Protein 6KPB (pdb70)

Secondary structure (DSSP, 8-state):
--HHHHHHHHHHH-/--HHHHHHHHHHHHHHHHHHHHHT-HHHHHHHHHHHHHH--TTS-HHHHHHHHHHHHHHHHHHTTSHHHHHHTTSS------HHHHHHHHHHHHHH-SHHHHHHHHHHHHHHHHTTT-SEEEEEESS---THHHHHHHHHHHHSTT---EEEEEEEES-HHHHHHHHHHHHHHHHHHT--EEEEEEE--TTT--HHHH-PPTTSEEEEEEES-GGGGG----SHHHHHHHHHHHT--SEEEEEEE-S----SSHHHHHHHHHHHHHHHHHHHHHHS-TT-HHHHHIIIIIIIHHHHHHHH--GGG-------HHHHHHHHHHTTEEEEPPPHHHHHHHHHHHTSTT-TTEEEEEETTEEEEEETTEEEEEEEEEEE--

Solvent-accessible surface area: 17904 Å² total; per-residue (Å²): 154,152,89,54,47,51,0,44,87,0,11,116,8,0,55,41,0,1,83,49,22,83,95,58,29,86,143,59,1,80,56,9,23,108,88,0,76,157,36,12,31,61,91,13,29,10,0,23,0,0,0,18,20,0,15,93,0,0,36,32,52,27,42,68,73,131,78,54,91,68,142,67,106,89,82,122,116,116,202,112,88,70,22,88,51,61,44,55,5,63,107,3,18,25,88,38,1,0,0,18,64,0,0,18,38,1,0,12,91,11,0,26,83,21,0,123,52,47,70,85,2,0,0,0,1,6,40,0,26,29,12,26,3,0,34,60,1,0,86,25,0,40,78,31,145,130,22,47,6,61,0,8,0,0,0,1,6,103,28,104,80,3,2,92,98,1,18,124,109,0,94,76,56,4,78,148,29,125,12,71,35,83,20,31,62,11,78,18,49,19,64,85,19,96,62,82,61,0,163,48,124,143,73,21,12,4,0,0,0,1,14,35,33,1,4,19,9,7,3,103,94,26,52,88,0,70,72,19,0,89,35,4,88,55,31,80,5,87,3,2,2,3,1,1,12,5,3,71,2,18,14,96,72,18,48,82,0,0,73,68,0,3,48,7,3,0,0,6,0,14,2,2,49,86,65,30,89,104,121,24,119,54,1,35,42,0,0,104,65,38,3,6,83,31,0,67,26,0,0,3,15,82,27,48,56,7,80,31,25,0,5,84,18,127,108,4,31,110,30,0,56,154,23,18,0,6,52,37,85,20,42,164,149,2,10,56,72,0,106,158,59,13,91,34,135,35,22,105,27,15,133,8,39,106,37,101,12,3,0,13,0,9,13,103,124,52,40,3,7,4,0,4,0,6,116,31,81,248,127,45,2,26,46,22,5,101,44,22,64,161,152,100

Structure (mmCIF, N/CA/C/O backbone):
data_6KPB
#
_entry.id   6KPB
#
_cell.length_a   112.037
_cell.length_b   112.037
_cell.length_c   70.979
_cell.angle_alpha   90.000
_cell.angle_beta   90.000
_cell.angle_gamma   120.000
#
_symmetry.space_group_name_H-M   'P 32 2 1'
#
loop_
_entity.id
_entity.type
_entity.pdbx_description
1 polymer 'Scarecrow-like protein 3'
2 polymer 'Peptide from Zinc finger protein JACKDAW'
3 non-polymer DI(HYDROXYETHYL)ETHER
4 water water
#
loop_
_atom_site.group_PDB
_atom_site.id
_atom_site.type_symbol
_atom_site.label_atom_id
_atom_site.label_alt_id
_atom_site.label_comp_id
_atom_site.label_asym_id
_atom_site.label_entity_id
_atom_site.label_seq_id
_atom_site.pdbx_PDB_ins_code
_atom_site.Cartn_x
_atom_site.Cartn_y
_atom_site.Cartn_z
_atom_site.occupancy
_atom_site.B_iso_or_equiv
_atom_site.auth_seq_id
_atom_site.auth_comp_id
_atom_site.auth_asym_id
_atom_site.auth_atom_id
_atom_site.pdbx_PDB_model_num
ATOM 1 N N . LEU A 1 47 ? 24.20100 -24.26300 29.26100 1.000 128.97073 45 LEU C N 1
ATOM 2 C CA . LEU A 1 47 ? 23.93000 -24.57000 27.86200 1.000 134.37664 45 LEU C CA 1
ATOM 3 C C . LEU A 1 47 ? 25.02000 -25.46900 27.28500 1.000 140.44579 45 LEU C C 1
ATOM 4 O O . LEU A 1 47 ? 26.19500 -25.09700 27.26000 1.000 141.38011 45 LEU C O 1
ATOM 9 N N . LYS A 1 48 ? 24.62000 -26.65300 26.82600 1.000 142.98293 46 LYS C N 1
ATOM 10 C CA . LYS A 1 48 ? 25.57100 -27.61900 26.29900 1.000 141.51170 46 LYS C CA 1
ATOM 11 C C . LYS A 1 48 ? 26.26300 -27.06000 25.05700 1.000 146.81497 46 LYS C C 1
ATOM 12 O O . LYS A 1 48 ? 25.65800 -26.31100 24.28400 1.000 149.72058 46 LYS C O 1
ATOM 18 N N . PRO A 1 49 ? 27.53700 -27.40400 24.84300 1.000 147.87036 47 PRO C N 1
ATOM 19 C CA . PRO A 1 49 ? 28.23200 -26.89800 23.64600 1.000 147.47821 47 PRO C CA 1
ATOM 20 C C . PRO A 1 49 ? 27.63500 -27.40200 22.34400 1.000 149.69163 47 PRO C C 1
ATOM 21 O O . PRO A 1 49 ? 27.57900 -26.65200 21.36100 1.000 148.82837 47 PRO C O 1
ATOM 25 N N . GLU A 1 50 ? 27.18600 -28.65900 22.30600 1.000 148.97049 48 GLU C N 1
ATOM 26 C CA . GLU A 1 50 ? 26.56200 -29.18100 21.09500 1.000 141.70910 48 GLU C CA 1
ATOM 27 C C . GLU A 1 50 ? 25.17300 -28.58800 20.89900 1.000 146.99131 48 GLU C C 1
ATOM 28 O O . GLU A 1 50 ? 24.76000 -28.31600 19.76500 1.000 142.44339 48 GLU C O 1
ATOM 30 N N . GLU A 1 51 ? 24.43600 -28.38700 21.99600 1.000 154.55800 49 GLU C N 1
ATOM 31 C CA . GLU A 1 51 ? 23.17500 -27.65800 21.91900 1.000 153.80528 49 GLU C CA 1
ATOM 32 C C . GLU A 1 51 ? 23.40200 -26.20800 21.51700 1.000 149.56004 49 GLU C C 1
ATOM 33 O O . GLU A 1 51 ? 22.55400 -25.60800 20.84600 1.000 151.52080 49 GLU C O 1
ATOM 35 N N . ARG A 1 52 ? 24.53800 -25.63100 21.91500 1.000 136.60059 50 ARG C N 1
ATOM 36 C CA . ARG A 1 52 ? 24.86500 -24.27000 21.50700 1.000 126.87047 50 ARG C CA 1
ATOM 37 C C . ARG A 1 52 ? 25.12300 -24.19000 20.00800 1.000 127.42580 50 ARG C C 1
ATOM 38 O O . ARG A 1 52 ? 24.68100 -23.24300 19.34600 1.000 129.43920 50 ARG C O 1
ATOM 46 N N . GLY A 1 53 ? 25.82500 -25.18000 19.45300 1.000 127.95745 51 GLY C N 1
ATOM 47 C CA . GLY A 1 53 ? 26.16900 -25.12800 18.04000 1.000 124.04908 51 GLY C CA 1
ATOM 48 C C . GLY A 1 53 ? 24.95600 -25.23300 17.13500 1.000 122.68839 51 GLY C C 1
ATOM 49 O O . GLY A 1 53 ? 24.78400 -24.43200 16.21300 1.000 123.07265 51 GLY C O 1
ATOM 50 N N . LEU A 1 54 ? 24.09600 -26.22300 17.38800 1.000 127.13630 52 LEU C N 1
ATOM 51 C CA . LEU A 1 54 ? 22.92600 -26.42000 16.53800 1.000 130.77621 52 LEU C CA 1
ATOM 52 C C . LEU A 1 54 ? 21.94500 -25.26200 16.66500 1.000 125.43083 52 LEU C C 1
ATOM 53 O O . LEU A 1 54 ? 21.30700 -24.87000 15.68000 1.000 117.78254 52 LEU C O 1
ATOM 58 N N . TYR A 1 55 ? 21.80800 -24.70500 17.87000 1.000 124.82812 53 TYR C N 1
ATOM 59 C CA . TYR A 1 55 ? 20.95600 -23.53500 18.05200 1.000 119.03796 53 TYR C CA 1
ATOM 60 C C . TYR A 1 55 ? 21.48400 -22.33800 17.27300 1.000 128.66279 53 TYR C C 1
ATOM 61 O O . TYR A 1 55 ? 20.69800 -21.52100 16.78000 1.000 131.62631 53 TYR C O 1
ATOM 70 N N . LEU A 1 56 ? 22.80900 -22.22300 17.14400 1.000 128.34960 54 LEU C N 1
ATOM 71 C CA . LEU A 1 56 ? 23.38800 -21.15000 16.34200 1.000 118.90636 54 LEU C CA 1
ATOM 72 C C . LEU A 1 56 ? 22.98400 -21.27500 14.87900 1.000 116.25341 54 LEU C C 1
ATOM 73 O O . LEU A 1 56 ? 22.73300 -20.26700 14.20900 1.000 121.43035 54 LEU C O 1
ATOM 78 N N . ILE A 1 57 ? 22.92300 -22.50700 14.36500 1.000 113.04250 55 ILE C N 1
ATOM 79 C CA . ILE A 1 57 ? 22.52600 -22.72200 12.97500 1.000 112.77405 55 ILE C CA 1
ATOM 80 C C . ILE A 1 57 ? 21.08700 -22.27500 12.76200 1.000 114.32423 55 ILE C C 1
ATOM 81 O O . ILE A 1 57 ? 20.77600 -21.54500 11.81300 1.000 115.41647 55 ILE C O 1
ATOM 86 N N . HIS A 1 58 ? 20.18700 -22.71700 13.64400 1.000 113.39517 56 HIS C N 1
ATOM 87 C CA . HIS A 1 58 ? 18.78900 -22.30600 13.56500 1.000 119.00111 56 HIS C CA 1
ATOM 88 C C . HIS A 1 58 ? 18.65800 -20.78600 13.57700 1.000 112.91880 56 HIS C C 1
ATOM 89 O O . HIS A 1 58 ? 17.91500 -20.21500 12.77100 1.000 106.67858 56 HIS C O 1
ATOM 96 N N . LEU A 1 59 ? 19.38600 -20.11200 14.47100 1.000 111.59759 57 LEU C N 1
ATOM 97 C CA . LEU A 1 59 ? 19.34700 -18.65200 14.51000 1.000 111.92658 57 LEU C CA 1
ATOM 98 C C . LEU A 1 59 ? 19.76900 -18.04700 13.17700 1.000 109.76053 57 LEU C C 1
ATOM 99 O O . LEU A 1 59 ? 19.15600 -17.08400 12.70200 1.000 104.32303 57 LEU C O 1
ATOM 104 N N . LEU A 1 60 ? 20.81200 -18.60200 12.55300 1.000 102.73863 58 LEU C N 1
ATOM 105 C CA . LEU A 1 60 ? 21.29500 -18.04600 11.29300 1.000 90.25293 58 LEU C CA 1
ATOM 106 C C . LEU A 1 60 ? 20.23200 -18.14800 10.20700 1.000 97.64592 58 LEU C C 1
ATOM 107 O O . LEU A 1 60 ? 19.93400 -17.16400 9.52000 1.000 93.20854 58 LEU C O 1
ATOM 112 N N . LEU A 1 61 ? 19.64300 -19.33400 10.04000 1.000 104.60202 59 LEU C N 1
ATOM 113 C CA . LEU A 1 61 ? 18.58900 -19.49800 9.04500 1.000 109.35522 59 LEU C CA 1
ATOM 114 C C . LEU A 1 61 ? 17.35600 -18.68000 9.40800 1.000 112.52665 59 LEU C C 1
ATOM 115 O O . LEU A 1 61 ? 16.73700 -18.05800 8.53600 1.000 116.30605 59 LEU C O 1
ATOM 120 N N . THR A 1 62 ? 16.98900 -18.66300 10.69200 1.000 115.36120 60 THR C N 1
ATOM 121 C CA . THR A 1 62 ? 15.82400 -17.89600 11.12500 1.000 119.02480 60 THR C CA 1
ATOM 122 C C . THR A 1 62 ? 16.02200 -16.41000 10.86400 1.000 116.11655 60 THR C C 1
ATOM 123 O O . THR A 1 62 ? 15.17700 -15.75800 10.24000 1.000 120.36970 60 THR C O 1
ATOM 127 N N . CYS A 1 63 ? 17.14300 -15.85700 11.33700 1.000 115.55859 61 CYS C N 1
ATOM 128 C CA . CYS A 1 63 ? 17.43600 -14.44600 11.10900 1.000 108.75251 61 CYS C CA 1
ATOM 129 C C . CYS A 1 63 ? 17.41300 -14.10900 9.62600 1.000 106.02587 61 CYS C C 1
ATOM 130 O O . CYS A 1 63 ? 16.83400 -13.09500 9.22200 1.000 107.37603 61 CYS C O 1
ATOM 133 N N . ALA A 1 64 ? 18.01800 -14.96400 8.79600 1.000 105.00206 62 ALA C N 1
ATOM 134 C CA . ALA A 1 64 ? 18.04600 -14.71000 7.35800 1.000 102.05961 62 ALA C CA 1
ATOM 135 C C . ALA A 1 64 ? 16.64000 -14.62800 6.78000 1.000 104.22829 62 ALA C C 1
ATOM 136 O O . ALA A 1 64 ? 16.37700 -13.82000 5.88200 1.000 98.23020 62 ALA C O 1
ATOM 138 N N . ASN A 1 65 ? 15.72200 -15.46100 7.27700 1.000 112.43717 63 ASN C N 1
ATOM 139 C CA . ASN A 1 65 ? 14.33200 -15.36000 6.84600 1.000 124.88866 63 ASN C CA 1
ATOM 140 C C . ASN A 1 65 ? 13.72900 -14.02300 7.25600 1.000 124.15173 63 ASN C C 1
ATOM 141 O O . ASN A 1 65 ? 13.03900 -13.37300 6.46000 1.000 127.94166 63 ASN C O 1
ATOM 146 N N . HIS A 1 66 ? 13.98500 -13.59000 8.49300 1.000 118.48263 64 HIS C N 1
ATOM 147 C CA . HIS A 1 66 ? 13.52600 -12.27400 8.92500 1.000 115.36646 64 HIS C CA 1
ATOM 148 C C . HIS A 1 66 ? 14.17100 -11.16400 8.10600 1.000 116.74294 64 HIS C C 1
ATOM 149 O O . HIS A 1 66 ? 13.54200 -10.13000 7.85700 1.000 119.60381 64 HIS C O 1
ATOM 156 N N . VAL A 1 67 ? 15.42400 -11.35700 7.68500 1.000 115.61913 65 VAL C N 1
ATOM 157 C CA . VAL A 1 67 ? 16.06200 -10.40100 6.78400 1.000 113.74522 65 VAL C CA 1
ATOM 158 C C . VAL A 1 67 ? 15.29000 -10.31900 5.47400 1.000 122.10675 65 VAL C C 1
ATOM 159 O O . VAL A 1 67 ? 14.96100 -9.22800 4.99200 1.000 129.36551 65 VAL C O 1
ATOM 163 N N . ALA A 1 68 ? 14.99100 -11.47700 4.87900 1.000 124.63073 66 ALA C N 1
ATOM 164 C CA . ALA A 1 68 ? 14.24700 -11.50000 3.62400 1.000 127.28368 66 ALA C CA 1
ATOM 165 C C . ALA A 1 68 ? 12.85000 -10.92000 3.80100 1.000 126.91522 66 ALA C C 1
ATOM 166 O O . ALA A 1 68 ? 12.37900 -10.14500 2.96000 1.000 127.85744 66 ALA C O 1
ATOM 168 N N . SER A 1 69 ? 12.17400 -11.28000 4.89600 1.000 130.11297 67 SER C N 1
ATOM 169 C CA . SER A 1 69 ? 10.87300 -10.68900 5.19100 1.000 132.82908 67 SER C CA 1
ATOM 170 C C . SER A 1 69 ? 10.98000 -9.19000 5.43600 1.000 138.00865 67 SER C C 1
ATOM 171 O O . SER A 1 69 ? 10.00300 -8.45900 5.23300 1.000 142.06703 67 SER C O 1
ATOM 174 N N . GLY A 1 70 ? 12.14900 -8.71400 5.86300 1.000 138.61399 68 GLY C N 1
ATOM 175 C CA . GLY A 1 70 ? 12.34200 -7.30500 6.12900 1.000 136.40583 68 GLY C CA 1
ATOM 176 C C . GLY A 1 70 ? 11.91200 -6.84400 7.50100 1.000 134.65562 68 GLY C C 1
ATOM 177 O O . GLY A 1 70 ? 11.89100 -5.63300 7.75100 1.000 135.54520 68 GLY C O 1
ATOM 178 N N . SER A 1 71 ? 11.56000 -7.76300 8.39700 1.000 121.98831 69 SER C N 1
ATOM 179 C CA . SER A 1 71 ? 11.17700 -7.40100 9.75700 1.000 122.50153 69 SER C CA 1
ATOM 180 C C . SER A 1 71 ? 12.43600 -7.08200 10.55200 1.000 123.63851 69 SER C C 1
ATOM 181 O O . SER A 1 71 ? 13.18100 -7.98900 10.93800 1.000 123.82800 69 SER C O 1
ATOM 184 N N . LEU A 1 72 ? 12.67700 -5.79300 10.79800 1.000 118.75108 70 LEU C N 1
ATOM 185 C CA . LEU A 1 72 ? 13.85200 -5.40500 11.57100 1.000 120.78027 70 LEU C CA 1
ATOM 186 C C . LEU A 1 72 ? 13.70700 -5.81800 13.02900 1.000 126.16776 70 LEU C C 1
ATOM 187 O O . LEU A 1 72 ? 14.68300 -6.23700 13.66100 1.000 129.55764 70 LEU C O 1
ATOM 192 N N . GLN A 1 73 ? 12.49600 -5.70600 13.57900 1.000 123.75431 71 GLN C N 1
ATOM 193 C CA . GLN A 1 73 ? 12.26300 -6.11400 14.96000 1.000 123.39637 71 GLN C CA 1
ATOM 194 C C . GLN A 1 73 ? 12.56900 -7.59500 15.15400 1.000 123.42796 71 GLN C C 1
ATOM 195 O O . GLN A 1 73 ? 13.26600 -7.98000 16.10000 1.000 119.96702 71 GLN C O 1
ATOM 201 N N . ASN A 1 74 ? 12.06200 -8.44100 14.25500 1.000 119.10639 72 ASN C N 1
ATOM 202 C CA . ASN A 1 74 ? 12.29600 -9.87600 14.37400 1.000 118.46684 72 ASN C CA 1
ATOM 203 C C . ASN A 1 74 ? 13.74700 -10.23600 14.08100 1.000 118.42736 72 ASN C C 1
ATOM 204 O O . ASN A 1 74 ? 14.28700 -11.16800 14.68700 1.000 114.87956 72 ASN C O 1
ATOM 209 N N . ALA A 1 75 ? 14.39300 -9.51500 13.16200 1.000 118.46947 73 ALA C N 1
ATOM 210 C CA . ALA A 1 75 ? 15.79800 -9.78100 12.87600 1.000 109.64736 73 ALA C CA 1
ATOM 211 C C . ALA A 1 75 ? 16.69000 -9.31900 14.02100 1.000 113.84260 73 ALA C C 1
ATOM 212 O O . ALA A 1 75 ? 17.69000 -9.97300 14.33800 1.000 116.11129 73 ALA C O 1
ATOM 214 N N . ASN A 1 76 ? 16.34100 -8.19700 14.65500 1.000 105.73110 74 ASN C N 1
ATOM 215 C CA . ASN A 1 76 ? 17.13900 -7.69500 15.76900 1.000 107.63396 74 ASN C CA 1
ATOM 216 C C . ASN A 1 76 ? 17.12700 -8.66700 16.94100 1.000 113.71890 74 ASN C C 1
ATOM 217 O O . ASN A 1 76 ? 18.16100 -8.88800 17.58500 1.000 110.03688 74 ASN C O 1
ATOM 222 N N . ALA A 1 77 ? 15.96500 -9.25300 17.23900 1.000 113.88471 75 ALA C N 1
ATOM 223 C CA . ALA A 1 77 ? 15.88500 -10.21800 18.33100 1.000 104.38094 75 ALA C CA 1
ATOM 224 C C . ALA A 1 77 ? 16.73600 -11.44700 18.04000 1.000 104.06774 75 ALA C C 1
ATOM 225 O O . ALA A 1 77 ? 17.40100 -11.97800 18.93700 1.000 106.29169 75 ALA C O 1
ATOM 227 N N . ALA A 1 78 ? 16.73100 -11.91100 16.78800 1.000 101.73325 76 ALA C N 1
ATOM 228 C CA . ALA A 1 78 ? 17.57800 -13.03900 16.41500 1.000 104.69413 76 ALA C CA 1
ATOM 229 C C . ALA A 1 78 ? 19.05400 -12.67100 16.50000 1.000 109.54998 76 ALA C C 1
ATOM 230 O O . ALA A 1 78 ? 19.88200 -13.49300 16.90800 1.000 110.89224 76 ALA C O 1
ATOM 232 N N . LEU A 1 79 ? 19.40000 -11.43700 16.12400 1.000 108.11559 77 LEU C N 1
ATOM 233 C CA . LEU A 1 79 ? 20.79000 -10.99900 16.21300 1.000 105.84953 77 LEU C CA 1
ATOM 234 C C .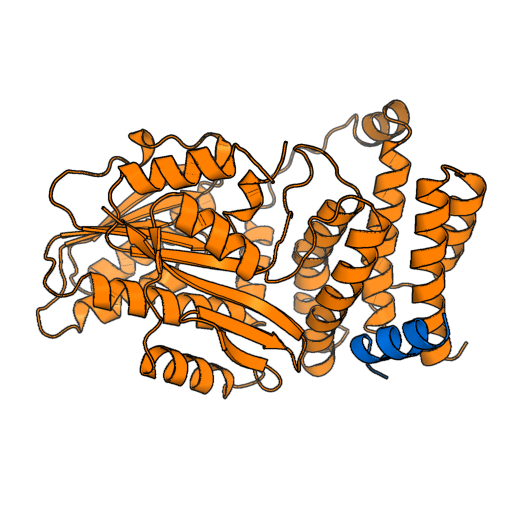 LEU A 1 79 ? 21.23600 -10.86200 17.66300 1.000 106.47329 77 LEU C C 1
ATOM 235 O O . LEU A 1 79 ? 22.40000 -11.12600 17.98700 1.000 105.35737 77 LEU C O 1
ATOM 240 N N . GLU A 1 80 ? 20.32600 -10.44400 18.54800 1.000 109.19993 78 GLU C N 1
ATOM 241 C CA . GLU A 1 80 ? 20.65500 -10.34300 19.96700 1.000 110.71854 78 GLU C CA 1
ATOM 242 C C . GLU A 1 80 ? 21.05800 -11.69800 20.53500 1.000 105.64161 78 GLU C C 1
ATOM 243 O O . GLU A 1 80 ? 22.02300 -11.79600 21.30400 1.000 106.86281 78 GLU C O 1
ATOM 249 N N . GLN A 1 81 ? 20.33400 -12.75600 20.16400 1.000 101.31741 79 GLN C N 1
ATOM 250 C CA . GLN A 1 81 ? 20.67500 -14.09400 20.63500 1.000 105.15208 79 GLN C CA 1
ATOM 251 C C . GLN A 1 81 ? 22.02400 -14.54500 20.09000 1.000 105.92849 79 GLN C C 1
ATOM 252 O O . GLN A 1 81 ? 22.82800 -15.13800 20.81900 1.000 103.78613 79 GLN C O 1
ATOM 258 N N . LEU A 1 82 ? 22.28700 -14.27400 18.80900 1.000 106.96019 80 LEU C N 1
ATOM 259 C CA . LEU A 1 82 ? 23.54300 -14.70000 18.20000 1.000 98.72763 80 LEU C CA 1
ATOM 260 C C . LEU A 1 82 ? 24.74200 -14.04600 18.87500 1.000 101.53849 80 LEU C C 1
ATOM 261 O O . LEU A 1 82 ? 25.79800 -14.67200 19.01700 1.000 105.26788 80 LEU C O 1
ATOM 266 N N . SER A 1 83 ? 24.59500 -12.78900 19.30100 1.000 102.91497 81 SER C N 1
ATOM 267 C CA . SER A 1 83 ? 25.72900 -12.05400 19.85700 1.000 110.43693 81 SER C CA 1
ATOM 268 C C . SER A 1 83 ? 26.27100 -12.72400 21.11300 1.000 110.61063 81 SER C C 1
ATOM 269 O O . SER A 1 83 ? 27.49000 -12.82300 21.29500 1.000 115.91127 81 SER C O 1
ATOM 272 N N . HIS A 1 84 ? 25.38500 -13.19500 21.99000 1.000 109.05255 82 HIS C N 1
ATOM 273 C CA . HIS A 1 84 ? 25.83800 -13.78800 23.24200 1.000 117.65095 82 HIS C CA 1
ATOM 274 C C . HIS A 1 84 ? 26.40400 -15.18900 23.05100 1.000 116.26394 82 HIS C C 1
ATOM 275 O O . HIS A 1 84 ? 27.30700 -15.59100 23.79500 1.000 130.32615 82 HIS C O 1
ATOM 282 N N . LEU A 1 85 ? 25.90200 -15.94400 22.07400 1.000 102.68863 83 LEU C N 1
ATOM 283 C CA . LEU A 1 85 ? 26.38300 -17.30500 21.86600 1.000 107.39972 83 LEU C CA 1
ATOM 284 C C . LEU A 1 85 ? 27.62300 -17.34500 20.98000 1.000 108.58144 83 LEU C C 1
ATOM 285 O O . LEU A 1 85 ? 28.59200 -18.04100 21.29700 1.000 107.68660 83 LEU C O 1
ATOM 290 N N . ALA A 1 86 ? 27.60900 -16.60900 19.87200 1.000 103.49136 84 ALA C N 1
ATOM 291 C CA . ALA A 1 86 ? 28.74000 -16.61400 18.95800 1.000 98.84080 84 ALA C CA 1
ATOM 292 C C . ALA A 1 86 ? 29.94700 -15.92400 19.58900 1.000 99.24611 84 ALA C C 1
ATOM 293 O O . ALA A 1 86 ? 29.82400 -15.10400 20.50300 1.000 104.86520 84 ALA C O 1
ATOM 295 N N . SER A 1 87 ? 31.12800 -16.27100 19.08300 1.000 89.78971 85 SER C N 1
ATOM 296 C CA . SER A 1 87 ? 32.37900 -15.70200 19.56700 1.000 92.58742 85 SER C CA 1
ATOM 297 C C . SER A 1 87 ? 33.50300 -16.02300 18.59400 1.000 85.94715 85 SER C C 1
ATOM 298 O O . SER A 1 87 ? 33.63000 -17.17200 18.15400 1.000 96.50104 85 SER C O 1
ATOM 301 N N . PRO A 1 88 ? 34.33900 -15.04300 18.23800 1.000 84.52066 86 PRO C N 1
ATOM 302 C CA . PRO A 1 88 ? 35.49400 -15.34400 17.37900 1.000 82.59938 86 PRO C CA 1
ATOM 303 C C . PRO A 1 88 ? 36.55700 -16.16900 18.07900 1.000 88.52377 86 PRO C C 1
ATOM 304 O O . PRO A 1 88 ? 37.43500 -16.71900 17.40200 1.000 79.48585 86 PRO C O 1
ATOM 308 N N . ASP A 1 89 ? 36.50700 -16.27200 19.40700 1.000 93.34014 87 ASP C N 1
ATOM 309 C CA . ASP A 1 89 ? 37.45100 -17.08000 20.16200 1.000 96.04573 87 ASP C CA 1
ATOM 310 C C . ASP A 1 89 ? 36.88100 -18.42700 20.58800 1.000 101.84116 87 ASP C C 1
ATOM 311 O O . ASP A 1 89 ? 37.63500 -19.27000 21.08300 1.000 109.35258 87 ASP C O 1
ATOM 316 N N . GLY A 1 90 ? 35.58000 -18.65000 20.40700 1.000 100.68312 88 GLY C N 1
ATOM 317 C CA . GLY A 1 90 ? 34.94400 -19.88400 20.82400 1.000 102.32543 88 GLY C CA 1
ATOM 318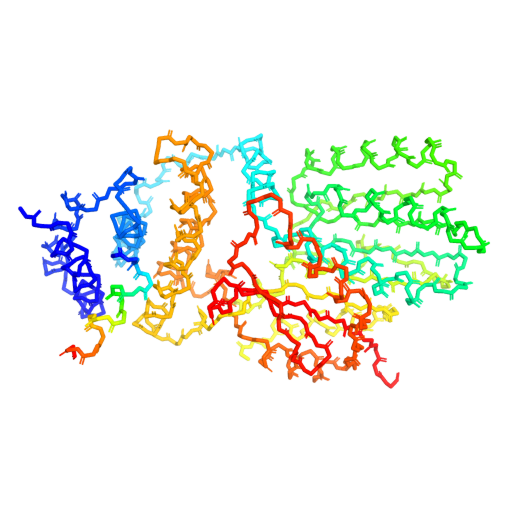 C C . GLY A 1 90 ? 35.30300 -21.07000 19.95500 1.000 97.87226 88 GLY C C 1
ATOM 319 O O . GLY A 1 90 ? 36.33600 -21.06900 19.27900 1.000 89.55547 88 GLY C O 1
ATOM 320 N N . ASP A 1 91 ? 34.45300 -22.09400 19.96700 1.000 99.88040 89 ASP C N 1
ATOM 321 C CA . ASP A 1 91 ? 34.68500 -23.27500 19.15000 1.000 101.23056 89 ASP C CA 1
ATOM 322 C C . ASP A 1 91 ? 34.36000 -22.94900 17.69300 1.000 98.79869 89 ASP C C 1
ATOM 323 O O . ASP A 1 91 ? 34.06100 -21.80600 17.33800 1.000 101.93854 89 ASP C O 1
ATOM 328 N N . THR A 1 92 ? 34.41700 -23.96600 16.83000 1.000 96.56947 90 THR C N 1
ATOM 329 C CA . THR A 1 92 ? 34.25400 -23.74300 15.39500 1.000 86.96832 90 THR C CA 1
ATOM 330 C C . THR A 1 92 ? 32.91200 -23.09400 15.08000 1.000 93.05326 90 THR C C 1
ATOM 331 O O . THR A 1 92 ? 32.84100 -22.13100 14.30700 1.000 91.56361 90 THR C O 1
ATOM 335 N N . MET A 1 93 ? 31.83100 -23.60900 15.67100 1.000 100.01462 91 MET C N 1
ATOM 336 C CA . MET A 1 93 ? 30.50800 -23.07200 15.37200 1.000 92.37423 91 MET C CA 1
ATOM 337 C C . MET A 1 93 ? 30.33200 -21.66400 15.92500 1.000 93.03221 91 MET C C 1
ATOM 338 O O . MET A 1 93 ? 29.64600 -20.84100 15.30900 1.000 103.12552 91 MET C O 1
ATOM 343 N N . GLN A 1 94 ? 30.94200 -21.36500 17.07400 1.000 83.90216 92 GLN C N 1
ATOM 344 C CA . GLN A 1 94 ? 30.87900 -20.00800 17.60500 1.000 88.98962 92 GLN C CA 1
ATOM 345 C C . GLN A 1 94 ? 31.59800 -19.03000 16.68800 1.000 90.55559 92 GLN C C 1
ATOM 346 O O . GLN A 1 94 ? 31.13300 -17.90300 16.48100 1.000 93.98495 92 GLN C O 1
ATOM 352 N N . ARG A 1 95 ? 32.74000 -19.44100 16.13600 1.000 89.15279 93 ARG C N 1
ATOM 353 C CA . ARG A 1 95 ? 33.47700 -18.57100 15.22700 1.000 84.32590 93 ARG C CA 1
ATOM 354 C C . ARG A 1 95 ? 32.72900 -18.40700 13.90800 1.000 86.39983 93 ARG C C 1
ATOM 355 O O . ARG A 1 95 ? 32.59200 -17.28900 13.39900 1.000 92.09788 93 ARG C O 1
ATOM 363 N N . ILE A 1 96 ? 32.22200 -19.51100 13.35300 1.000 84.07061 94 ILE C N 1
ATOM 364 C CA . ILE A 1 96 ? 31.42100 -19.44100 12.13000 1.000 88.07635 94 ILE C CA 1
ATOM 365 C C . ILE A 1 96 ? 30.23300 -18.50900 12.32600 1.000 92.37423 94 ILE C C 1
ATOM 366 O O . ILE A 1 96 ? 29.97900 -17.61400 11.51000 1.000 87.27099 94 ILE C O 1
ATOM 371 N N . ALA A 1 97 ? 29.49100 -18.70300 13.41900 1.000 83.27841 95 ALA C N 1
ATOM 372 C CA . ALA A 1 97 ? 28.32500 -17.86800 13.68000 1.000 87.23414 95 ALA C CA 1
ATOM 373 C C . ALA A 1 97 ? 28.69700 -16.39700 13.79900 1.000 88.63694 95 ALA C C 1
ATOM 374 O O . ALA A 1 97 ? 27.92000 -15.53000 13.38900 1.000 84.33643 95 ALA C O 1
ATOM 376 N N . ALA A 1 98 ? 29.88200 -16.09400 14.33700 1.000 85.01546 96 ALA C N 1
ATOM 377 C CA . ALA A 1 98 ? 30.27000 -14.69900 14.53200 1.000 83.84690 96 ALA C CA 1
ATOM 378 C C . ALA A 1 98 ? 30.39200 -13.96200 13.20400 1.000 88.18163 96 ALA C C 1
ATOM 379 O O . ALA A 1 98 ? 29.93500 -12.82000 13.07600 1.000 94.09549 96 ALA C O 1
ATOM 381 N N . TYR A 1 99 ? 31.00100 -14.59800 12.20200 1.000 82.27302 97 TYR C N 1
ATOM 382 C CA . TYR A 1 99 ? 31.21300 -13.92000 10.92800 1.000 77.29874 97 TYR C CA 1
ATOM 383 C C . TYR A 1 99 ? 29.95400 -13.89700 10.07100 1.000 81.73348 97 TYR C C 1
ATOM 384 O O . TYR A 1 99 ? 29.72800 -12.92900 9.33700 1.000 85.56815 97 TYR C O 1
ATOM 393 N N . PHE A 1 100 ? 29.11700 -14.93400 10.15600 1.000 81.43608 98 PHE C N 1
ATOM 394 C CA . PHE A 1 100 ? 27.83200 -14.88200 9.46700 1.000 78.99631 98 PHE C CA 1
ATOM 395 C C . PHE A 1 100 ? 26.86500 -13.93000 10.15700 1.000 80.78337 98 PHE C C 1
ATOM 396 O O . PHE A 1 100 ? 26.03700 -13.30200 9.48900 1.000 85.06283 98 PHE C O 1
ATOM 404 N N . THR A 1 101 ? 26.94700 -13.81000 11.48400 1.000 81.73348 99 THR C N 1
ATOM 405 C CA . THR A 1 101 ? 26.10000 -12.85300 12.19100 1.000 86.63144 99 THR C CA 1
ATOM 406 C C . THR A 1 101 ? 26.44900 -11.42500 11.79700 1.000 91.04513 99 THR C C 1
ATOM 407 O O . THR A 1 101 ? 25.56500 -10.62400 11.47100 1.000 95.66147 99 THR C O 1
ATOM 411 N N . GLU A 1 102 ? 27.74200 -11.08600 11.82500 1.000 84.27063 100 GLU C N 1
ATOM 412 C CA . GLU A 1 102 ? 28.16500 -9.75500 11.39900 1.000 80.78600 100 GLU C CA 1
ATOM 413 C C . GLU A 1 102 ? 27.77200 -9.49300 9.95200 1.000 83.48633 100 GLU C C 1
ATOM 414 O O . GLU A 1 102 ? 27.35000 -8.38300 9.60400 1.000 82.83888 100 GLU C O 1
ATOM 420 N N . ALA A 1 103 ? 27.89200 -10.51000 9.09700 1.000 78.14095 101 ALA C N 1
ATOM 421 C CA . ALA A 1 103 ? 27.49600 -10.36600 7.70000 1.000 76.70657 101 ALA C CA 1
ATOM 422 C C . ALA A 1 103 ? 26.00700 -10.06200 7.58000 1.000 85.51025 101 ALA C C 1
ATOM 423 O O . ALA A 1 103 ? 25.60700 -9.12400 6.88000 1.000 82.28881 101 ALA C O 1
ATOM 425 N N . LEU A 1 104 ? 25.17100 -10.85100 8.26100 1.000 86.44721 102 LEU C N 1
ATOM 426 C CA . LEU A 1 104 ? 23.72800 -10.63200 8.20800 1.000 88.18163 102 LEU C CA 1
ATOM 427 C C . LEU A 1 104 ? 23.36100 -9.24900 8.72700 1.000 93.84283 102 LEU C C 1
ATOM 428 O O . LEU A 1 104 ? 22.51700 -8.56100 8.14200 1.000 95.10351 102 LEU C O 1
ATOM 433 N N . ALA A 1 105 ? 23.98500 -8.82700 9.82900 1.000 95.38775 103 ALA C N 1
ATOM 434 C CA . ALA A 1 105 ? 23.70600 -7.50100 10.36700 1.000 90.98196 103 ALA C CA 1
ATOM 435 C C . ALA A 1 105 ? 24.14900 -6.40700 9.40600 1.000 95.95361 103 ALA C C 1
ATOM 436 O O . ALA A 1 105 ? 23.52100 -5.34400 9.34400 1.000 102.55703 103 ALA C O 1
ATOM 438 N N . ASN A 1 106 ? 25.21800 -6.64800 8.64500 1.000 95.72727 104 ASN C N 1
ATOM 439 C CA . ASN A 1 106 ? 25.64300 -5.67200 7.64800 1.000 96.38261 104 ASN C CA 1
ATOM 440 C C . ASN A 1 106 ? 24.63100 -5.56900 6.51300 1.000 97.51432 104 ASN C C 1
ATOM 441 O O . ASN A 1 106 ? 24.39400 -4.47700 5.98400 1.000 96.22733 104 ASN C O 1
ATOM 446 N N . ARG A 1 107 ? 24.02100 -6.69300 6.13000 1.000 91.04513 105 ARG C N 1
ATOM 447 C CA . ARG A 1 107 ? 23.06600 -6.67800 5.02500 1.000 91.93471 105 ARG C CA 1
ATOM 448 C C . ARG A 1 107 ? 21.82500 -5.86600 5.37600 1.000 93.68228 105 ARG C C 1
ATOM 449 O O . ARG A 1 107 ? 21.38200 -5.02100 4.58900 1.000 90.55296 105 ARG C O 1
ATOM 457 N N . ILE A 1 108 ? 21.24400 -6.11000 6.55400 1.000 97.26166 106 ILE C N 1
ATOM 458 C CA . ILE A 1 108 ? 20.07100 -5.34700 6.96000 1.000 95.65094 106 ILE C CA 1
ATOM 459 C C . ILE A 1 108 ? 20.42000 -3.89400 7.22800 1.000 100.31203 106 ILE C C 1
ATOM 460 O O . ILE A 1 108 ? 19.54200 -3.02600 7.16100 1.000 113.45834 106 ILE C O 1
ATOM 465 N N . LEU A 1 109 ? 21.68300 -3.60200 7.54300 1.000 104.48621 107 LEU C N 1
ATOM 466 C CA . LEU A 1 109 ? 22.10400 -2.21200 7.65500 1.000 99.64089 107 LEU C CA 1
ATOM 467 C C . LEU A 1 109 ? 22.03700 -1.51200 6.30600 1.000 101.58060 107 LEU C C 1
ATOM 468 O O . LEU A 1 109 ? 21.74200 -0.31300 6.24400 1.000 95.84833 107 LEU C O 1
ATOM 473 N N . LYS A 1 110 ? 22.28700 -2.24400 5.21700 1.000 101.92538 108 LYS C N 1
ATOM 474 C CA . LYS A 1 110 ? 22.19600 -1.65900 3.88500 1.000 100.64101 108 LYS C CA 1
ATOM 475 C C . LYS A 1 110 ? 20.76000 -1.36500 3.47900 1.000 102.00434 108 LYS C C 1
ATOM 476 O O . LYS A 1 110 ? 20.54500 -0.63300 2.50700 1.000 114.99537 108 LYS C O 1
ATOM 482 N N . SER A 1 111 ? 19.77600 -1.91900 4.19100 1.000 96.73791 109 SER C N 1
ATOM 483 C CA . SER A 1 111 ? 18.38200 -1.62900 3.88400 1.000 106.75754 109 SER C CA 1
ATOM 484 C C . SER A 1 111 ? 17.99700 -0.19600 4.22800 1.000 116.56398 109 SER C C 1
ATOM 485 O O . SER A 1 111 ? 16.93800 0.26800 3.79000 1.000 126.53886 109 SER C O 1
ATOM 488 N N . TRP A 1 112 ? 18.83100 0.51400 4.99200 1.000 114.76639 110 TRP C N 1
ATOM 489 C CA . TRP A 1 112 ? 18.63700 1.92700 5.30900 1.000 110.47377 110 TRP C CA 1
ATOM 490 C C . TRP A 1 112 ? 19.87500 2.66900 4.81800 1.000 110.58694 110 TRP C C 1
ATOM 491 O O . TRP A 1 112 ? 20.82300 2.89200 5.58800 1.000 107.36550 110 TRP C O 1
ATOM 502 N N . PRO A 1 113 ? 19.91000 3.06000 3.54000 1.000 117.92203 111 PRO C N 1
ATOM 503 C CA . PRO A 1 113 ? 21.14500 3.64700 2.99000 1.000 115.07432 111 PRO C CA 1
ATOM 504 C C . PRO A 1 113 ? 21.59200 4.90700 3.70800 1.000 101.00158 111 PRO C C 1
ATOM 505 O O . PRO A 1 113 ? 22.80000 5.13800 3.84100 1.000 104.64676 111 PRO C O 1
ATOM 509 N N . GLY A 1 114 ? 20.65300 5.73100 4.17600 1.000 99.36191 112 GLY C N 1
ATOM 510 C CA . GLY A 1 114 ? 21.03700 6.91700 4.92500 1.000 107.84188 112 GLY C CA 1
ATOM 511 C C . GLY A 1 114 ? 21.78300 6.57600 6.20000 1.000 112.34242 112 GLY C C 1
ATOM 512 O O . GLY A 1 114 ? 22.82400 7.16300 6.50400 1.000 112.52402 112 GLY C O 1
ATOM 513 N N . LEU A 1 115 ? 21.26200 5.61100 6.96100 1.000 108.02348 113 LEU C N 1
ATOM 514 C CA . LEU A 1 115 ? 21.94500 5.17300 8.17300 1.000 89.89499 113 LEU C CA 1
ATOM 515 C C . LEU A 1 115 ? 23.27000 4.49600 7.84700 1.000 94.66398 113 LEU C C 1
ATOM 516 O O . LEU A 1 115 ? 24.27000 4.71000 8.54200 1.000 103.37818 113 LEU C O 1
ATOM 521 N N . TYR A 1 116 ? 23.29900 3.68000 6.79100 1.000 94.72715 114 TYR C N 1
ATOM 522 C CA . TYR A 1 116 ? 24.52500 2.97200 6.43200 1.000 93.33487 114 TYR C CA 1
ATOM 523 C C . TYR A 1 116 ? 25.62900 3.94600 6.03200 1.000 102.87549 114 TYR C C 1
ATOM 524 O O . TYR A 1 116 ? 26.77100 3.83100 6.49200 1.000 104.58096 114 TYR C O 1
ATOM 533 N N . LYS A 1 117 ? 25.31500 4.90100 5.19300 1.000 106.39170 115 LYS C N 1
ATOM 534 C CA . LYS A 1 117 ? 26.31300 5.88000 4.77100 1.000 103.67032 115 LYS C CA 1
ATOM 535 C C . LYS A 1 117 ? 26.77000 6.74200 5.93900 1.000 92.36897 115 LYS C C 1
ATOM 536 O O . LYS A 1 117 ? 27.97100 6.98600 6.10900 1.000 95.95098 115 LYS C O 1
ATOM 542 N N . ALA A 1 118 ? 25.81500 7.23100 6.72700 1.000 90.85300 116 ALA C N 1
ATOM 543 C CA . ALA A 1 118 ? 26.16700 8.07900 7.86000 1.000 85.61026 116 ALA C CA 1
ATOM 544 C C . ALA A 1 118 ? 27.11900 7.37500 8.82100 1.000 82.42830 116 ALA C C 1
ATOM 545 O O . ALA A 1 118 ? 27.96900 8.02800 9.43600 1.000 94.29815 116 ALA C O 1
ATOM 547 N N . LEU A 1 119 ? 27.00500 6.05000 8.95500 1.000 79.61481 117 LEU C N 1
ATOM 548 C CA . LEU A 1 119 ? 27.92500 5.29800 9.80300 1.000 99.61984 117 LEU C CA 1
ATOM 549 C C . LEU A 1 119 ? 29.35900 5.34800 9.29300 1.000 106.44171 117 LEU C C 1
ATOM 550 O O . LEU A 1 119 ? 30.28200 4.98300 10.03300 1.000 114.20843 117 LEU C O 1
ATOM 555 N N . ASN A 1 120 ? 29.56800 5.78000 8.04800 1.000 104.63360 118 ASN C N 1
ATOM 556 C CA . ASN A 1 120 ? 30.90700 5.92200 7.49000 1.000 95.77464 118 ASN C CA 1
ATOM 557 C C . ASN A 1 120 ? 31.12400 7.30400 6.88200 1.000 89.89762 118 ASN C C 1
ATOM 558 O O . ASN A 1 120 ? 31.97900 7.45800 6.00300 1.000 94.85085 118 ASN C O 1
ATOM 563 N N . ALA A 1 121 ? 30.36500 8.31000 7.32900 1.000 90.16871 119 ALA C N 1
ATOM 564 C CA . ALA A 1 121 ? 30.51900 9.66000 6.79200 1.000 103.11763 119 ALA C CA 1
ATOM 565 C C . ALA A 1 121 ? 31.94700 10.16000 6.96000 1.000 121.19085 119 ALA C C 1
ATOM 566 O O . ALA A 1 121 ? 32.48300 10.84700 6.08300 1.000 133.93448 119 ALA C O 1
ATOM 568 N N . THR A 1 122 ? 32.57800 9.82200 8.08000 1.000 120.07755 120 THR C N 1
ATOM 569 C CA . THR A 1 122 ? 33.98600 10.13500 8.30600 1.000 112.71615 120 THR C CA 1
ATOM 570 C C . THR A 1 122 ? 34.85700 8.99000 7.79000 1.000 119.75383 120 THR C C 1
ATOM 571 O O . THR A 1 122 ? 35.55700 8.31100 8.54200 1.000 126.32830 120 THR C O 1
ATOM 575 N N . GLN A 1 123 ? 34.78600 8.78700 6.47400 1.000 127.24420 121 GLN C N 1
ATOM 576 C CA . GLN A 1 123 ? 35.38300 7.61900 5.83700 1.000 129.63133 121 GLN C CA 1
ATOM 577 C C . GLN A 1 123 ? 36.84800 7.47600 6.21000 1.000 123.62008 121 GLN C C 1
ATOM 578 O O . GLN A 1 123 ? 37.66900 8.34500 5.90100 1.000 111.69497 121 GLN C O 1
ATOM 584 N N . THR A 1 124 ? 37.16700 6.37400 6.88900 1.000 135.06883 122 THR C N 1
ATOM 585 C CA . THR A 1 124 ? 38.53700 6.08100 7.30600 1.000 149.74164 122 THR C CA 1
ATOM 586 C C . THR A 1 124 ? 39.29600 5.48900 6.11700 1.000 160.61663 122 THR C C 1
ATOM 587 O O . THR A 1 124 ? 39.61000 4.29800 6.05300 1.000 158.78746 122 THR C O 1
ATOM 591 N N . ARG A 1 125 ? 39.56800 6.36900 5.14900 1.000 168.96763 123 ARG C N 1
ATOM 592 C CA . ARG A 1 125 ? 40.48600 6.08900 4.05300 1.000 170.28621 123 ARG C CA 1
ATOM 593 C C . ARG A 1 125 ? 41.82200 5.62500 4.59900 1.000 175.26575 123 ARG C C 1
ATOM 594 O O . ARG A 1 125 ? 42.50700 6.37200 5.30200 1.000 179.43730 123 ARG C O 1
ATOM 602 N N . THR A 1 126 ? 42.21700 4.39500 4.27500 1.000 174.96571 124 THR C N 1
ATOM 603 C CA . THR A 1 126 ? 43.42200 3.88100 4.91100 1.000 176.12901 124 THR C CA 1
ATOM 604 C C . THR A 1 126 ? 44.11200 2.87000 4.00600 1.000 171.67848 124 THR C C 1
ATOM 605 O O . THR A 1 126 ? 43.52000 2.33900 3.06200 1.000 175.95794 124 THR C O 1
ATOM 609 N N . ASN A 1 127 ? 45.38000 2.61100 4.31800 1.000 163.61172 125 ASN C N 1
ATOM 610 C CA . ASN A 1 127 ? 46.17600 1.57900 3.66900 1.000 155.72393 125 ASN C CA 1
ATOM 611 C C . ASN A 1 127 ? 46.70000 0.63600 4.74300 1.000 151.27340 125 ASN C C 1
ATOM 612 O O . ASN A 1 127 ? 47.34400 1.07600 5.70000 1.000 155.71604 125 ASN C O 1
ATOM 614 N N . ASN A 1 128 ? 46.40900 -0.65200 4.58900 1.000 140.99322 126 ASN C N 1
ATOM 615 C CA . ASN A 1 128 ? 46.80700 -1.69800 5.53000 1.000 129.70766 126 ASN C CA 1
ATOM 616 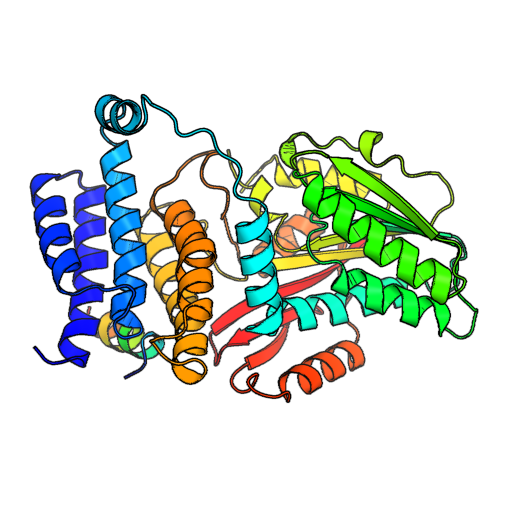C C . ASN A 1 128 ? 47.58800 -2.78300 4.80100 1.000 120.51971 126 ASN C C 1
ATOM 617 O O . ASN A 1 128 ? 47.32000 -3.97800 4.93600 1.000 119.96438 126 ASN C O 1
ATOM 622 N N . VAL A 1 129 ? 48.57900 -2.35800 4.01700 1.000 111.55811 127 VAL C N 1
ATOM 623 C CA . VAL A 1 129 ? 49.27100 -3.27000 3.11200 1.000 97.70382 127 VAL C CA 1
ATOM 624 C C . VAL A 1 129 ? 50.05600 -4.32000 3.89100 1.000 96.09047 127 VAL C C 1
ATOM 625 O O . VAL A 1 129 ? 50.01000 -5.51400 3.57000 1.000 94.77978 127 VAL C O 1
ATOM 629 N N . SER A 1 130 ? 50.78600 -3.89500 4.92600 1.000 92.00314 128 SER C N 1
ATOM 630 C CA . SER A 1 130 ? 51.64700 -4.82400 5.65200 1.000 97.18797 128 SER C CA 1
ATOM 631 C C . SER A 1 130 ? 50.84100 -5.95300 6.28200 1.000 98.01702 128 SER C C 1
ATOM 632 O O . SER A 1 130 ? 51.25200 -7.11900 6.23800 1.000 104.90468 128 SER C O 1
ATOM 635 N N . GLU A 1 131 ? 49.68600 -5.63000 6.86800 1.000 87.64998 129 GLU C N 1
ATOM 636 C CA . GLU A 1 131 ? 48.83900 -6.67000 7.44400 1.000 87.22098 129 GLU C CA 1
ATOM 637 C C . GLU A 1 131 ? 48.26900 -7.58300 6.36600 1.000 86.57354 129 GLU C C 1
ATOM 638 O O . GLU A 1 131 ? 48.15700 -8.79800 6.57000 1.000 88.89487 129 GLU C O 1
ATOM 644 N N . GLU A 1 132 ? 47.90500 -7.01900 5.21300 1.000 86.97622 130 GLU C N 1
ATOM 645 C CA . GLU A 1 132 ? 47.34000 -7.83100 4.14000 1.000 87.65788 130 GLU C CA 1
ATOM 646 C C . GLU A 1 132 ? 48.37900 -8.78400 3.56200 1.000 83.60476 130 GLU C C 1
ATOM 647 O O . GLU A 1 132 ? 48.06100 -9.93500 3.23900 1.000 79.12264 130 GLU C O 1
ATOM 653 N N . ILE A 1 133 ? 49.62600 -8.32800 3.42300 1.000 81.61242 131 ILE C N 1
ATOM 654 C CA . ILE A 1 133 ? 50.70000 -9.23400 3.02500 1.000 80.39122 131 ILE C CA 1
ATOM 655 C C . ILE A 1 133 ? 50.86700 -10.33800 4.05900 1.000 90.70824 131 ILE C C 1
ATOM 656 O O . ILE A 1 133 ? 51.06800 -11.51000 3.71700 1.000 93.74282 131 ILE C O 1
ATOM 661 N N . HIS A 1 134 ? 50.76900 -9.98100 5.34200 1.000 91.95576 132 HIS C N 1
ATOM 662 C CA . HIS A 1 134 ? 50.96200 -10.95600 6.40900 1.000 85.23654 132 HIS C CA 1
ATOM 663 C C . HIS A 1 134 ? 49.89900 -12.05000 6.36600 1.000 77.98303 132 HIS C C 1
ATOM 664 O O . HIS A 1 134 ? 50.21600 -13.23800 6.50200 1.000 77.96724 132 HIS C O 1
ATOM 671 N N . VAL A 1 135 ? 48.63300 -11.67500 6.17000 1.000 79.30688 133 VAL C N 1
ATOM 672 C CA . VAL A 1 135 ? 47.57300 -12.67900 6.18500 1.000 87.21572 133 VAL C CA 1
ATOM 673 C C . VAL A 1 135 ? 47.65600 -13.57700 4.95300 1.000 82.77308 133 VAL C C 1
ATOM 674 O O . VAL A 1 135 ? 47.32700 -14.76800 5.02600 1.000 84.83386 133 VAL C O 1
ATOM 678 N N . ARG A 1 136 ? 48.11000 -13.04300 3.81300 1.000 70.32422 134 ARG C N 1
ATOM 679 C CA . ARG A 1 136 ? 48.29600 -13.88600 2.63400 1.000 72.19287 134 ARG C CA 1
ATOM 680 C C . ARG A 1 136 ? 49.42500 -14.88600 2.84900 1.000 76.35126 134 ARG C C 1
ATOM 681 O O . ARG A 1 136 ? 49.34100 -16.03200 2.39400 1.000 69.90575 134 ARG C O 1
ATOM 689 N N . ARG A 1 137 ? 50.49300 -14.46500 3.53200 1.000 67.76076 135 ARG C N 1
ATOM 690 C CA . ARG A 1 137 ? 51.56100 -15.39900 3.87100 1.000 72.87453 135 ARG C CA 1
ATOM 691 C C . ARG A 1 137 ? 51.04000 -16.51000 4.77300 1.000 80.52808 135 ARG C C 1
ATOM 692 O O . ARG A 1 137 ? 51.40900 -17.67900 4.61000 1.000 76.42495 135 ARG C O 1
ATOM 700 N N . LEU A 1 138 ? 50.16700 -16.16300 5.72500 1.000 86.47616 136 LEU C N 1
ATOM 701 C CA . LEU A 1 138 ? 49.61300 -17.16800 6.62700 1.000 86.14980 136 LEU C CA 1
ATOM 702 C C . LEU A 1 138 ? 48.76200 -18.18300 5.87300 1.000 78.67785 136 LEU C C 1
ATOM 703 O O . LEU A 1 138 ? 48.86100 -19.39100 6.12000 1.000 75.25113 136 LEU C O 1
ATOM 708 N N . PHE A 1 139 ? 47.91400 -17.71400 4.95300 1.000 71.29276 137 PHE C N 1
ATOM 709 C CA . PHE A 1 139 ? 47.13200 -18.63500 4.13400 1.000 75.14848 137 PHE C CA 1
ATOM 710 C C . PHE A 1 139 ? 48.04100 -19.56700 3.34500 1.000 67.61074 137 PHE C C 1
ATOM 711 O O . PHE A 1 139 ? 47.79400 -20.77700 3.27100 1.000 65.80789 137 PHE C O 1
ATOM 719 N N . PHE A 1 140 ? 49.11500 -19.02100 2.77200 1.000 78.36729 138 PHE C N 1
ATOM 720 C CA . PHE A 1 140 ? 50.06000 -19.83200 2.01400 1.000 73.64567 138 PHE C CA 1
ATOM 721 C C . PHE A 1 140 ? 50.72000 -20.89600 2.88200 1.000 73.86412 138 PHE C C 1
ATOM 722 O O . PHE A 1 140 ? 51.02600 -21.98900 2.39400 1.000 82.69939 138 PHE C O 1
ATOM 730 N N . GLU A 1 141 ? 50.94400 -20.60500 4.16500 1.000 85.82082 139 GLU C N 1
ATOM 731 C CA . GLU A 1 141 ? 51.68400 -21.51000 5.03700 1.000 71.46383 139 GLU C CA 1
ATOM 732 C C . GLU A 1 141 ? 50.79700 -22.39100 5.90500 1.000 69.46622 139 GLU C C 1
ATOM 733 O O . GLU A 1 141 ? 51.19000 -23.51900 6.21900 1.000 74.82739 139 GLU C O 1
ATOM 739 N N . MET A 1 142 ? 49.61800 -21.91600 6.30500 1.000 66.89749 140 MET C N 1
ATOM 740 C CA . MET A 1 142 ? 48.73000 -22.72000 7.13500 1.000 76.16966 140 MET C CA 1
ATOM 741 C C . MET A 1 142 ? 47.83200 -23.64400 6.32400 1.000 73.91149 140 MET C C 1
ATOM 742 O O . MET A 1 142 ? 47.28800 -24.60400 6.88300 1.000 72.60081 140 MET C O 1
ATOM 747 N N . PHE A 1 143 ? 47.66900 -23.38500 5.02800 1.000 82.48094 141 PHE C N 1
ATOM 748 C CA . PHE A 1 143 ? 46.88300 -24.22600 4.14300 1.000 72.65082 141 PHE C CA 1
ATOM 749 C C . PHE A 1 143 ? 47.73600 -24.70100 2.97300 1.000 74.50104 141 PHE C C 1
ATOM 750 O O . PHE A 1 143 ? 48.65600 -23.99700 2.54600 1.000 82.93626 141 PHE C O 1
ATOM 758 N N . PRO A 1 144 ? 47.46500 -25.89200 2.44400 1.000 82.07300 142 PRO C N 1
ATOM 759 C CA . PRO A 1 144 ? 48.19700 -26.38700 1.27100 1.000 68.97406 142 PRO C CA 1
ATOM 760 C C . PRO A 1 144 ? 47.59100 -25.99400 -0.06800 1.000 68.33188 142 PRO C C 1
ATOM 761 O O . PRO A 1 144 ? 48.03500 -26.51500 -1.09500 1.000 79.29898 142 PRO C O 1
ATOM 765 N N . ILE A 1 145 ? 46.60000 -25.09900 -0.07700 1.000 73.61935 143 ILE C N 1
ATOM 766 C CA . ILE A 1 145 ? 45.87800 -24.78600 -1.30800 1.000 64.96305 143 ILE C CA 1
ATOM 767 C C . ILE A 1 145 ? 46.82200 -24.19800 -2.34700 1.000 72.21919 143 ILE C C 1
ATOM 768 O O . ILE A 1 145 ? 46.90000 -24.67600 -3.48500 1.000 73.40617 143 ILE C O 1
ATOM 773 N N . LEU A 1 146 ? 47.55400 -23.14900 -1.97000 1.000 67.90288 144 LEU C N 1
ATOM 774 C CA . LEU A 1 146 ? 48.38100 -22.43600 -2.93700 1.000 63.10230 144 LEU C CA 1
ATOM 775 C C . LEU A 1 146 ? 49.58800 -23.26400 -3.36400 1.000 73.78779 144 LEU C C 1
ATOM 776 O O . LEU A 1 146 ? 49.99400 -23.21700 -4.53100 1.000 76.20651 144 LEU C O 1
ATOM 781 N N . LYS A 1 147 ? 50.17600 -24.02500 -2.43700 1.000 70.63478 145 LYS C N 1
ATOM 782 C CA . LYS A 1 147 ? 51.31400 -24.86800 -2.79100 1.000 68.03710 145 LYS C CA 1
ATOM 783 C C . LYS A 1 147 ? 50.92700 -25.90400 -3.84000 1.000 71.37435 145 LYS C C 1
ATOM 784 O O . LYS A 1 147 ? 51.68500 -26.15500 -4.78400 1.000 74.84845 145 LYS C O 1
ATOM 790 N N . VAL A 1 148 ? 49.75100 -26.51700 -3.69100 1.000 71.04799 146 VAL C N 1
ATOM 791 C CA . VAL A 1 148 ? 49.27800 -27.47600 -4.68500 1.000 76.24072 146 VAL C CA 1
ATOM 792 C C . VAL A 1 148 ? 48.99500 -26.77200 -6.00600 1.000 78.95684 146 VAL C C 1
ATOM 793 O O . VAL A 1 148 ? 49.39800 -27.24100 -7.07800 1.000 70.10577 146 VAL C O 1
ATOM 797 N N . SER A 1 149 ? 48.29800 -25.63400 -5.94500 1.000 73.01928 147 SER C N 1
ATOM 798 C CA . SER A 1 149 ? 48.01800 -24.85700 -7.14800 1.000 77.70405 147 SER C CA 1
ATOM 799 C C . SER A 1 149 ? 49.30800 -24.46400 -7.85800 1.000 77.49877 147 SER C C 1
ATOM 800 O O . SER A 1 149 ? 49.45700 -24.68400 -9.06500 1.000 79.06211 147 SER C O 1
ATOM 803 N N . TYR A 1 150 ? 50.26200 -23.89500 -7.11600 1.000 80.99129 148 TYR C N 1
ATOM 804 C CA . TYR A 1 150 ? 51.52400 -23.47500 -7.72000 1.000 74.77475 148 TYR C CA 1
ATOM 805 C C . TYR A 1 150 ? 52.25300 -24.64900 -8.36000 1.000 84.76806 148 TYR C C 1
ATOM 806 O O . TYR A 1 150 ? 52.76800 -24.53500 -9.47900 1.000 80.18330 148 TYR C O 1
ATOM 815 N N . LEU A 1 151 ? 52.30400 -25.78900 -7.66700 1.000 75.53800 149 LEU C N 1
ATOM 816 C CA . LEU A 1 151 ? 52.98500 -26.96000 -8.21100 1.000 73.79043 149 LEU C CA 1
ATOM 817 C C . LEU A 1 151 ? 52.33200 -27.41700 -9.51100 1.000 73.46934 149 LEU C C 1
ATOM 818 O O . LEU A 1 151 ? 53.01700 -27.67100 -10.50800 1.000 77.15662 149 LEU C O 1
ATOM 823 N N . LEU A 1 152 ? 51.00200 -27.53100 -9.51500 1.000 72.89821 150 LEU C N 1
ATOM 824 C CA . LEU A 1 152 ? 50.30400 -28.03500 -10.69400 1.000 74.93004 150 LEU C CA 1
ATOM 825 C C . LEU A 1 152 ? 50.41100 -27.06700 -11.86600 1.000 78.45941 150 LEU C C 1
ATOM 826 O O . LEU A 1 152 ? 50.62600 -27.48900 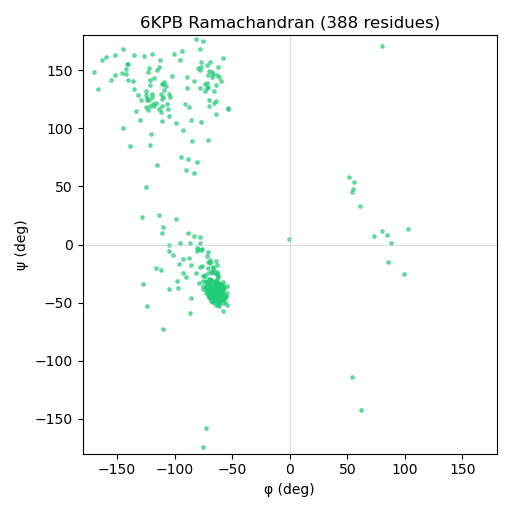-13.00800 1.000 79.17002 150 LEU C O 1
ATOM 831 N N . THR A 1 153 ? 50.26900 -25.76500 -11.60500 1.000 72.00863 151 THR C N 1
ATOM 832 C CA . THR A 1 153 ? 50.30000 -24.79300 -12.69400 1.000 78.90157 151 THR C CA 1
ATOM 833 C C . THR A 1 153 ? 51.70900 -24.62300 -13.25100 1.000 86.01294 151 THR C C 1
ATOM 834 O O . THR A 1 153 ? 51.88300 -24.43300 -14.46000 1.000 85.89451 151 THR C O 1
ATOM 838 N N . ASN A 1 154 ? 52.72900 -24.68400 -12.38800 1.000 72.25340 152 ASN C N 1
ATOM 839 C CA . ASN A 1 154 ? 54.10300 -24.59200 -12.87600 1.000 75.22744 152 ASN C CA 1
ATOM 840 C C . ASN A 1 154 ? 54.45600 -25.78000 -13.76500 1.000 78.06199 152 ASN C C 1
ATOM 841 O O . ASN A 1 154 ? 55.14500 -25.61800 -14.77800 1.000 88.54483 152 ASN C O 1
ATOM 846 N N . ARG A 1 155 ? 53.99200 -26.97900 -13.40300 1.000 73.02454 153 ARG C N 1
ATOM 847 C CA . ARG A 1 155 ? 54.21400 -28.14500 -14.25400 1.000 76.32757 153 ARG C CA 1
ATOM 848 C C . ARG A 1 155 ? 53.52600 -27.97900 -15.60300 1.000 81.54662 153 ARG C C 1
ATOM 849 O O . ARG A 1 155 ? 54.10500 -28.29800 -16.64900 1.000 77.59088 153 ARG C O 1
ATOM 857 N N . ALA A 1 156 ? 52.28900 -27.47600 -15.59900 1.000 73.61672 154 ALA C N 1
ATOM 858 C CA . ALA A 1 156 ? 51.57100 -27.26700 -16.85200 1.000 74.22469 154 ALA C CA 1
ATOM 859 C C . ALA A 1 156 ? 52.27200 -26.23200 -17.72200 1.000 83.69951 154 ALA C C 1
ATOM 860 O O . ALA A 1 156 ? 52.31400 -26.36800 -18.95100 1.000 94.91928 154 ALA C O 1
ATOM 862 N N . ILE A 1 157 ? 52.82900 -25.18900 -17.10300 1.000 80.75179 155 ILE C N 1
ATOM 863 C CA . ILE A 1 157 ? 53.55400 -24.17200 -17.85800 1.000 81.00182 155 ILE C CA 1
ATOM 864 C C . ILE A 1 157 ? 54.84300 -24.74900 -18.42900 1.000 84.36011 155 ILE C C 1
ATOM 865 O O . ILE A 1 157 ? 55.14700 -24.57400 -19.61500 1.000 96.33787 155 ILE C O 1
ATOM 870 N N . LEU A 1 158 ? 55.62300 -25.44200 -17.59300 1.000 82.91784 156 LEU C N 1
ATOM 871 C CA . LEU A 1 158 ? 56.87600 -26.03200 -18.05700 1.000 80.04644 156 LEU C CA 1
ATOM 872 C C . LEU A 1 158 ? 56.64600 -26.97100 -19.23400 1.000 86.43405 156 LEU C C 1
ATOM 873 O O . LEU A 1 158 ? 57.38000 -26.92700 -20.22900 1.000 86.40510 156 LEU C O 1
ATOM 878 N N . GLU A 1 159 ? 55.63000 -27.82800 -19.13500 1.000 78.11200 157 GLU C N 1
ATOM 879 C CA . GLU A 1 159 ? 55.33200 -28.75800 -20.21700 1.000 96.77213 157 GLU C CA 1
ATOM 880 C C . GLU A 1 159 ? 54.82100 -28.03200 -21.45600 1.000 91.93997 157 GLU C C 1
ATOM 881 O O . GLU A 1 159 ? 55.05200 -28.49200 -22.58000 1.000 103.40977 157 GLU C O 1
ATOM 887 N N . ALA A 1 160 ? 54.14400 -26.89600 -21.27700 1.000 85.52341 158 ALA C N 1
ATOM 888 C CA . ALA A 1 160 ? 53.73200 -26.10300 -22.42900 1.000 86.83673 158 ALA C CA 1
ATOM 889 C C . ALA A 1 160 ? 54.90900 -25.36600 -23.05200 1.000 87.76579 158 ALA C C 1
ATOM 890 O O . ALA A 1 160 ? 54.88700 -25.06800 -24.25200 1.000 96.84582 158 ALA C O 1
ATOM 892 N N . MET A 1 161 ? 55.94200 -25.06900 -22.26200 1.000 91.90312 159 MET C N 1
ATOM 893 C CA . MET A 1 161 ? 57.09300 -24.30700 -22.72300 1.000 82.63359 159 MET C CA 1
ATOM 894 C C . MET A 1 161 ? 58.27400 -25.19400 -23.10200 1.000 88.34217 159 MET C C 1
ATOM 895 O O . MET A 1 161 ? 59.41500 -24.72100 -23.11600 1.000 85.12336 159 MET C O 1
ATOM 900 N N . GLU A 1 162 ? 58.02600 -26.46700 -23.40100 1.000 92.39792 160 GLU C N 1
ATOM 901 C CA . GLU A 1 162 ? 59.08800 -27.34300 -23.87600 1.000 101.09370 160 GLU C CA 1
ATOM 902 C C . GLU A 1 162 ? 59.61400 -26.84100 -25.21400 1.000 106.72595 160 GLU C C 1
ATOM 903 O O . GLU A 1 162 ? 58.84900 -26.67700 -26.17000 1.000 97.02479 160 GLU C O 1
ATOM 909 N N . GLY A 1 163 ? 60.92200 -26.58900 -25.28000 1.000 116.31658 161 GLY C N 1
ATOM 910 C CA . GLY A 1 163 ? 61.56600 -26.14600 -26.49500 1.000 113.70574 161 GLY C CA 1
ATOM 911 C C . GLY A 1 163 ? 61.51900 -24.65300 -26.74400 1.000 110.20005 161 GLY C C 1
ATOM 912 O O . GLY A 1 163 ? 62.27300 -24.15900 -27.58900 1.000 106.84439 161 GLY C O 1
ATOM 913 N N . GLU A 1 164 ? 60.66200 -23.92000 -26.03800 1.000 111.94237 162 GLU C N 1
ATOM 914 C CA . GLU A 1 164 ? 60.55200 -22.48300 -26.25400 1.000 99.40666 162 GLU C CA 1
ATOM 915 C C . GLU A 1 164 ? 61.75800 -21.76300 -25.66700 1.000 97.47748 162 GLU C C 1
ATOM 916 O O . GLU A 1 164 ? 62.14400 -22.00900 -24.52000 1.000 110.46324 162 GLU C O 1
ATOM 922 N N . LYS A 1 165 ? 62.35300 -20.87100 -26.45600 1.000 102.68336 163 LYS C N 1
ATOM 923 C CA . LYS A 1 165 ? 63.48200 -20.07000 -26.00200 1.000 101.60692 163 LYS C CA 1
ATOM 924 C C . LYS A 1 165 ? 63.06200 -18.72300 -25.43400 1.000 96.38261 163 LYS C C 1
ATOM 925 O O . LYS A 1 165 ? 63.88500 -18.04800 -24.80500 1.000 97.38273 163 LYS C O 1
ATOM 927 N N . MET A 1 166 ? 61.81100 -18.31800 -25.64000 1.000 93.98232 164 MET C N 1
ATOM 928 C CA . MET A 1 166 ? 61.29600 -17.03700 -25.16900 1.000 97.80646 164 MET C CA 1
ATOM 929 C C . MET A 1 166 ? 59.95100 -17.28000 -24.50600 1.000 100.66470 164 MET C C 1
ATOM 930 O O . MET A 1 166 ? 58.99200 -17.67400 -25.17600 1.000 100.88841 164 MET C O 1
ATOM 935 N N . VAL A 1 167 ? 59.87800 -17.04300 -23.19900 1.000 103.80192 165 VAL C N 1
ATOM 936 C CA . VAL A 1 167 ? 58.69000 -17.34700 -22.41200 1.000 88.22110 165 VAL C CA 1
ATOM 937 C C . VAL A 1 167 ? 58.24400 -16.09000 -21.68100 1.000 91.50044 165 VAL C C 1
ATOM 938 O O . VAL A 1 167 ? 59.04800 -15.43900 -21.00400 1.000 90.73456 165 VAL C O 1
ATOM 942 N N . HIS A 1 168 ? 56.96100 -15.75600 -21.81700 1.000 87.31836 166 HIS C N 1
ATOM 943 C CA . HIS A 1 168 ? 56.34300 -14.63200 -21.12400 1.000 89.43704 166 HIS C CA 1
ATOM 944 C C . HIS A 1 168 ? 55.19200 -15.16700 -20.28500 1.000 95.10614 166 HIS C C 1
ATOM 945 O O . HIS A 1 168 ? 54.24500 -15.74800 -20.82600 1.000 89.33966 166 HIS C O 1
ATOM 952 N N . VAL A 1 169 ? 55.27600 -14.98000 -18.96900 1.000 81.23606 167 VAL C N 1
ATOM 953 C CA . VAL A 1 169 ? 54.24600 -15.42200 -18.03600 1.000 79.65429 167 VAL C CA 1
ATOM 954 C C . VAL A 1 169 ? 53.52400 -14.19200 -17.50400 1.000 88.97646 167 VAL C C 1
ATOM 955 O O . VAL A 1 169 ? 54.16500 -13.21300 -17.10400 1.000 87.13413 167 VAL C O 1
ATOM 959 N N . ILE A 1 170 ? 52.19500 -14.24000 -17.50200 1.000 83.23366 168 ILE C N 1
ATOM 960 C CA . ILE A 1 170 ? 51.36500 -13.14900 -17.00800 1.000 85.16811 168 ILE C CA 1
ATOM 961 C C . ILE A 1 170 ? 50.69500 -13.61000 -15.72200 1.000 84.87333 168 ILE C C 1
ATOM 962 O O . ILE A 1 17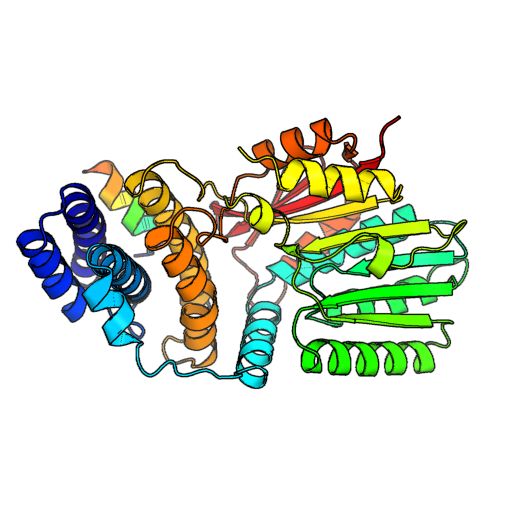0 ? 49.93400 -14.58500 -15.72500 1.000 75.66960 168 ILE C O 1
ATOM 967 N N . ASP A 1 171 ? 50.98000 -12.91100 -14.62500 1.000 87.03412 169 ASP C N 1
ATOM 968 C CA . ASP A 1 171 ? 50.41400 -13.21500 -13.31400 1.000 80.75705 169 ASP C CA 1
ATOM 969 C C . ASP A 1 171 ? 49.34400 -12.17100 -13.01100 1.000 89.02383 169 ASP C C 1
ATOM 970 O O . ASP A 1 171 ? 49.65800 -10.99600 -12.78700 1.000 97.20376 169 ASP C O 1
ATOM 975 N N . LEU A 1 172 ? 48.07900 -12.60000 -13.00300 1.000 83.00469 170 LEU C N 1
ATOM 976 C CA . LEU A 1 172 ? 46.97200 -11.67400 -12.79500 1.000 85.59711 170 LEU C CA 1
ATOM 977 C C . LEU A 1 172 ? 46.81800 -11.24900 -11.34000 1.000 87.02622 170 LEU C C 1
ATOM 978 O O . LEU A 1 172 ? 46.15900 -10.23800 -11.07200 1.000 90.12133 170 LEU C O 1
ATOM 983 N N . ASP A 1 173 ? 47.40200 -11.99200 -10.39800 1.000 89.66338 171 ASP C N 1
ATOM 984 C CA . ASP A 1 173 ? 47.42300 -11.60100 -8.98500 1.000 87.69472 171 ASP C CA 1
ATOM 985 C C . ASP A 1 173 ? 48.82200 -11.92300 -8.46300 1.000 88.47377 171 ASP C C 1
ATOM 986 O O . ASP A 1 173 ? 49.06200 -12.99400 -7.89700 1.000 92.03735 171 ASP C O 1
ATOM 991 N N . ALA A 1 174 ? 49.74500 -10.98600 -8.66700 1.000 83.22577 172 ALA C N 1
ATOM 992 C CA . ALA A 1 174 ? 51.15200 -11.18400 -8.32100 1.000 92.36107 172 ALA C CA 1
ATOM 993 C C . ALA A 1 174 ? 51.39600 -10.75600 -6.87300 1.000 93.21118 172 ALA C C 1
ATOM 994 O O . ALA A 1 174 ? 52.00700 -9.72700 -6.58000 1.000 90.61350 172 ALA C O 1
ATOM 996 N N . SER A 1 175 ? 50.90900 -11.59000 -5.95700 1.000 97.46958 173 SER C N 1
ATOM 997 C CA . SER A 1 175 ? 51.03100 -11.33600 -4.52600 1.000 95.06666 173 SER C CA 1
ATOM 998 C C . SER A 1 175 ? 52.07800 -12.19800 -3.83800 1.000 103.55715 173 SER C C 1
ATOM 999 O O . SER A 1 175 ? 52.78100 -11.71000 -2.95100 1.000 117.38250 173 SER C O 1
ATOM 1002 N N . GLU A 1 176 ? 52.21200 -13.46500 -4.22400 1.000 95.64568 174 GLU C N 1
ATOM 1003 C CA . GLU A 1 176 ? 53.16900 -14.36300 -3.58600 1.000 90.03711 174 GLU C CA 1
ATOM 1004 C C . GLU A 1 176 ? 54.28400 -14.72100 -4.55800 1.000 89.72918 174 GLU C C 1
ATOM 1005 O O . GLU A 1 176 ? 54.02500 -15.39300 -5.57000 1.000 86.18665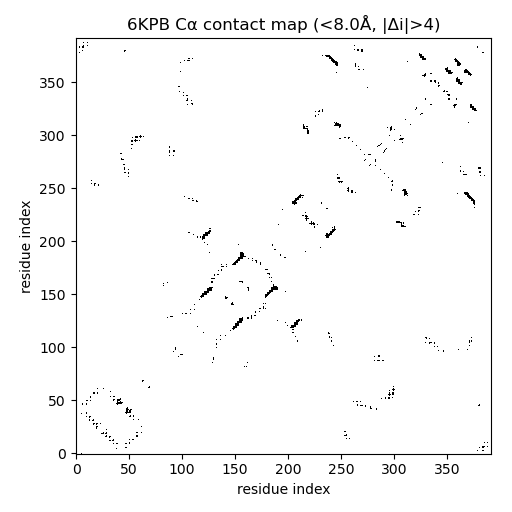 174 GLU C O 1
ATOM 1011 N N . PRO A 1 177 ? 55.52900 -14.30600 -4.30400 1.000 83.82847 175 PRO C N 1
ATOM 1012 C CA . PRO A 1 177 ? 56.62500 -14.65100 -5.22300 1.000 81.72296 175 PRO C CA 1
ATOM 1013 C C . PRO A 1 177 ? 57.03600 -16.11500 -5.18300 1.000 85.28654 175 PRO C C 1
ATOM 1014 O O . PRO A 1 177 ? 57.81100 -16.53600 -6.05200 1.000 93.37435 175 PRO C O 1
ATOM 1018 N N . ALA A 1 178 ? 56.54700 -16.90200 -4.21900 1.000 89.94236 176 ALA C N 1
ATOM 1019 C CA . ALA A 1 178 ? 56.90800 -18.31500 -4.15400 1.000 86.21560 176 ALA C CA 1
ATOM 1020 C C . ALA A 1 178 ? 56.44300 -19.09100 -5.37800 1.000 87.46575 176 ALA C C 1
ATOM 1021 O O . ALA A 1 178 ? 57.01800 -20.13800 -5.69400 1.000 87.62630 176 ALA C O 1
ATOM 1023 N N . GLN A 1 179 ? 55.41500 -18.60000 -6.07300 1.000 86.48669 177 GLN C N 1
ATOM 1024 C CA . GLN A 1 179 ? 54.91400 -19.29500 -7.25300 1.000 85.60500 177 GLN C CA 1
ATOM 1025 C C . GLN A 1 179 ? 55.95500 -19.32200 -8.36500 1.000 88.32901 177 GLN C C 1
ATOM 1026 O O . GLN A 1 179 ? 56.14400 -20.35300 -9.02100 1.000 93.07695 177 GLN C O 1
ATOM 1032 N N . TRP A 1 180 ? 56.64000 -18.20200 -8.59400 1.000 87.64998 178 TRP C N 1
ATOM 1033 C CA . TRP A 1 180 ? 57.59200 -18.11000 -9.69200 1.000 89.94763 178 TRP C CA 1
ATOM 1034 C C . TRP A 1 180 ? 59.03300 -18.37000 -9.27200 1.000 92.07420 178 TRP C C 1
ATOM 1035 O O . TRP A 1 180 ? 59.87600 -18.61700 -10.14100 1.000 94.36921 178 TRP C O 1
ATOM 1046 N N . LEU A 1 181 ? 59.33700 -18.31500 -7.97300 1.000 92.72428 179 LEU C N 1
ATOM 1047 C CA . LEU A 1 181 ? 60.67800 -18.67500 -7.52300 1.000 90.86089 179 LEU C CA 1
ATOM 1048 C C . LEU A 1 181 ? 60.98800 -20.13200 -7.84100 1.000 89.80024 179 LEU C C 1
ATOM 1049 O O . LEU A 1 181 ? 62.10400 -20.46100 -8.26100 1.000 90.53191 179 LEU C O 1
ATOM 1054 N N . ALA A 1 182 ? 60.00800 -21.01900 -7.65600 1.000 83.76267 180 ALA C N 1
ATOM 1055 C CA . ALA A 1 182 ? 60.20500 -22.42100 -8.00400 1.000 77.80143 180 ALA C CA 1
ATOM 1056 C C . ALA A 1 182 ? 60.30900 -22.60700 -9.51300 1.000 82.95468 180 ALA C C 1
ATOM 1057 O O . ALA A 1 182 ? 61.14800 -23.37900 -9.99100 1.000 90.01606 180 ALA C O 1
ATOM 1059 N N . LEU A 1 183 ? 59.46700 -21.90800 -10.27900 1.000 80.44386 181 LEU C N 1
ATOM 1060 C CA . LEU A 1 183 ? 59.51600 -22.03700 -11.73300 1.000 83.78373 181 LEU C CA 1
ATOM 1061 C C . LEU A 1 183 ? 60.83700 -21.53000 -12.29300 1.000 89.32913 181 LEU C C 1
ATOM 1062 O O . LEU A 1 183 ? 61.31000 -22.03200 -13.31900 1.000 93.08484 181 LEU C O 1
ATOM 1067 N N . LEU A 1 184 ? 61.44400 -20.53900 -11.63700 1.000 84.22852 182 LEU C N 1
ATOM 1068 C CA . LEU A 1 184 ? 62.75700 -20.06200 -12.05800 1.000 91.43202 182 LEU C CA 1
ATOM 1069 C C . LEU A 1 184 ? 63.79800 -21.17100 -11.96000 1.000 94.00864 182 LEU C C 1
ATOM 1070 O O . LEU A 1 184 ? 64.53800 -21.43100 -12.91600 1.000 102.11751 182 LEU C O 1
ATOM 1075 N N . GLN A 1 185 ? 63.86300 -21.84100 -10.80700 1.000 93.44805 183 GLN C N 1
ATOM 1076 C CA . GLN A 1 185 ? 64.82000 -22.92900 -10.63200 1.000 91.01881 183 GLN C CA 1
ATOM 1077 C C . GLN A 1 185 ? 64.53700 -24.07500 -11.59500 1.000 82.59411 183 GLN C C 1
ATOM 1078 O O . GLN A 1 185 ? 65.46600 -24.68200 -12.14100 1.000 82.94416 183 GLN C O 1
ATOM 1084 N N . ALA A 1 186 ? 63.25800 -24.38400 -11.81800 1.000 69.63993 184 ALA C N 1
ATOM 1085 C CA . ALA A 1 186 ? 62.90500 -25.49300 -12.69800 1.000 70.27158 184 ALA C CA 1
ATOM 1086 C C . ALA A 1 186 ? 63.28200 -25.19300 -14.14300 1.000 86.85778 184 ALA C C 1
ATOM 1087 O O . ALA A 1 186 ? 63.79300 -26.06900 -14.85200 1.000 87.83158 184 ALA C O 1
ATOM 1089 N N . PHE A 1 187 ? 63.03300 -23.96100 -14.59800 1.000 85.97610 185 PHE C N 1
ATOM 1090 C CA . PHE A 1 187 ? 63.48100 -23.55600 -15.92700 1.000 95.92203 185 PHE C CA 1
ATOM 1091 C C . PHE A 1 187 ? 64.99300 -23.67100 -16.05400 1.000 98.71184 185 PHE C C 1
ATOM 1092 O O . PHE A 1 187 ? 65.50800 -24.08400 -17.10000 1.000 102.78074 185 PHE C O 1
ATOM 1100 N N . ASN A 1 188 ? 65.72200 -23.31400 -14.99500 1.000 99.76723 186 ASN C N 1
ATOM 1101 C CA . ASN A 1 188 ? 67.17800 -23.38100 -15.04600 1.000 107.14443 186 ASN C CA 1
ATOM 1102 C C . ASN A 1 188 ? 67.67300 -24.82100 -15.07500 1.000 101.84642 186 ASN C C 1
ATOM 1103 O O . ASN A 1 188 ? 68.73000 -25.10000 -15.65300 1.000 105.54160 186 ASN C O 1
ATOM 1108 N N . SER A 1 189 ? 66.93000 -25.74400 -14.47100 1.000 95.87202 187 SER C N 1
ATOM 1109 C CA . SER A 1 189 ? 67.35200 -27.13500 -14.39400 1.000 100.25413 187 SER C CA 1
ATOM 1110 C C . SER A 1 189 ? 66.92200 -27.96800 -15.59500 1.000 101.09370 187 SER C C 1
ATOM 1111 O O . SER A 1 189 ? 67.40000 -29.09800 -15.74100 1.000 88.58957 187 SER C O 1
ATOM 1114 N N . ARG A 1 190 ? 66.04400 -27.45100 -16.45200 1.000 102.23331 188 ARG C N 1
ATOM 1115 C CA . ARG A 1 190 ? 65.52400 -28.26300 -17.54000 1.000 90.71877 188 ARG C CA 1
ATOM 1116 C C . ARG A 1 190 ? 66.64100 -28.59600 -18.53000 1.000 96.84582 188 ARG C C 1
ATOM 1117 O O . ARG A 1 190 ? 67.56800 -27.80300 -18.72100 1.000 97.48537 188 ARG C O 1
ATOM 1125 N N . PRO A 1 191 ? 66.58400 -29.78000 -19.15400 1.000 94.10339 189 PRO C N 1
ATOM 1126 C CA . PRO A 1 191 ? 67.73600 -30.26500 -19.94100 1.000 102.20436 189 PRO C CA 1
ATOM 1127 C C . PRO A 1 191 ? 68.22600 -29.31200 -21.02100 1.000 111.57390 189 PRO C C 1
ATOM 1128 O O . PRO A 1 191 ? 69.43600 -29.24300 -21.27200 1.000 122.10411 189 PRO C O 1
ATOM 1132 N N . GLU A 1 192 ? 67.32700 -28.57500 -21.66800 1.000 111.41599 190 GLU C N 1
ATOM 1133 C CA . GLU A 1 192 ? 67.70600 -27.65900 -22.73700 1.000 118.30892 190 GLU C CA 1
ATOM 1134 C C . GLU A 1 192 ? 68.19100 -26.30800 -22.22700 1.000 110.78170 190 GLU C C 1
ATOM 1135 O O . GLU A 1 192 ? 68.41600 -25.40400 -23.03900 1.000 108.09454 190 GLU C O 1
ATOM 1141 N N . GLY A 1 193 ? 68.35800 -26.14400 -20.91800 1.000 111.23965 191 GLY C N 1
ATOM 1142 C CA . GLY A 1 193 ? 68.75400 -24.87300 -20.36100 1.000 105.43896 191 GLY C CA 1
ATOM 1143 C C . GLY A 1 193 ? 67.57700 -23.92900 -20.23400 1.000 102.41754 191 GLY C C 1
ATOM 1144 O O . GLY A 1 193 ? 66.48000 -24.19800 -20.73500 1.000 109.08676 191 GLY C O 1
ATOM 1145 N N . PRO A 1 194 ? 67.77900 -22.79900 -19.56500 1.000 98.26178 192 PRO C N 1
ATOM 1146 C CA . PRO A 1 194 ? 66.67100 -21.87700 -19.32100 1.000 97.70382 192 PRO C CA 1
ATOM 1147 C C . PRO A 1 194 ? 66.44300 -20.96700 -20.51300 1.000 100.94631 192 PRO C C 1
ATOM 1148 O O . PRO A 1 194 ? 67.40200 -20.51500 -21.15600 1.000 111.80551 192 PRO C O 1
ATOM 1152 N N . PRO A 1 195 ? 65.19300 -20.67900 -20.84400 1.000 106.06535 193 PRO C N 1
ATOM 1153 C CA . PRO A 1 195 ? 64.89700 -19.70100 -21.89100 1.000 101.20687 193 PRO C CA 1
ATOM 1154 C C . PRO A 1 195 ? 64.99500 -18.29400 -21.31400 1.000 101.36215 193 PRO C C 1
ATOM 1155 O O . PRO A 1 195 ? 65.22100 -18.10100 -20.12100 1.000 101.88853 193 PRO C O 1
ATOM 1159 N N . HIS A 1 196 ? 64.81800 -17.30200 -22.18100 1.000 100.45678 194 HIS C N 1
ATOM 1160 C CA . HIS A 1 196 ? 64.60000 -15.95200 -21.68300 1.000 109.28942 194 HIS C CA 1
ATOM 1161 C C . HIS A 1 196 ? 63.22200 -15.89600 -21.04000 1.000 108.16034 194 HIS C C 1
ATOM 1162 O O . HIS A 1 196 ? 62.21000 -16.15400 -21.70000 1.000 110.40008 194 HIS C O 1
ATOM 1169 N N . LEU A 1 197 ? 63.18100 -15.57700 -19.75200 1.000 103.08341 195 LEU C N 1
ATOM 1170 C CA . LEU A 1 197 ? 61.94100 -15.56200 -18.99200 1.000 99.43034 195 LEU C CA 1
ATOM 1171 C C . LEU A 1 197 ? 61.50100 -14.12700 -18.75100 1.000 97.50116 195 LEU C C 1
ATOM 1172 O O . LEU A 1 197 ? 62.29100 -13.29800 -18.28900 1.000 98.93291 195 LEU C O 1
ATOM 1177 N N . ARG A 1 198 ? 60.24300 -13.84100 -19.06500 1.000 96.73002 196 ARG C N 1
ATOM 1178 C CA . ARG A 1 198 ? 59.62500 -12.56200 -18.75700 1.000 96.80634 196 ARG C CA 1
ATOM 1179 C C . ARG A 1 198 ? 58.35600 -12.82200 -17.96200 1.000 95.53251 196 ARG C C 1
ATOM 1180 O O . ARG A 1 198 ? 57.54900 -13.68100 -18.33500 1.000 88.95803 196 ARG C O 1
ATOM 1188 N N . ILE A 1 199 ? 58.19200 -12.09900 -16.85900 1.000 86.74461 197 ILE C N 1
ATOM 1189 C CA . ILE A 1 199 ? 57.02200 -12.22600 -16.00200 1.000 79.66218 197 ILE C CA 1
ATOM 1190 C C . ILE A 1 199 ? 56.37900 -10.85600 -15.85900 1.000 85.55499 197 ILE C C 1
ATOM 1191 O O . ILE A 1 199 ? 57.05000 -9.88600 -15.48500 1.000 90.30556 197 ILE C O 1
ATOM 1196 N N . THR A 1 200 ? 55.08800 -10.77600 -16.16500 1.000 79.71745 198 THR C N 1
ATOM 1197 C CA . THR A 1 200 ? 54.30500 -9.55900 -15.99700 1.000 92.16895 198 THR C CA 1
ATOM 1198 C C . THR A 1 200 ? 53.40400 -9.73200 -14.78300 1.000 96.64843 198 THR C C 1
ATOM 1199 O O . THR A 1 200 ? 52.53300 -10.61000 -14.77300 1.000 94.58766 198 THR C O 1
ATOM 1203 N N . GLY A 1 201 ? 53.61400 -8.90400 -13.76300 1.000 97.94595 199 GLY C N 1
ATOM 1204 C CA . GLY A 1 201 ? 52.86900 -8.99500 -12.51900 1.000 89.16069 199 GLY C CA 1
ATOM 1205 C C . GLY A 1 201 ? 51.82000 -7.89900 -12.41300 1.000 86.81304 199 GLY C C 1
ATOM 1206 O O . GLY A 1 201 ? 52.13300 -6.71500 -12.53000 1.000 92.28738 199 GLY C O 1
ATOM 1207 N N . VAL A 1 202 ? 50.58000 -8.31200 -12.16300 1.000 80.64651 200 VAL C N 1
ATOM 1208 C CA . VAL A 1 202 ? 49.45100 -7.39700 -12.03300 1.000 76.48285 200 VAL C CA 1
ATOM 1209 C C . VAL A 1 202 ? 48.99100 -7.40200 -10.58300 1.000 94.20866 200 VAL C C 1
ATOM 1210 O O . VAL A 1 202 ? 48.69700 -8.46400 -10.02000 1.000 88.75801 200 VAL C O 1
ATOM 1214 N N . HIS A 1 203 ? 48.93200 -6.21600 -9.98300 1.000 100.84630 201 HIS C N 1
ATOM 1215 C CA . HIS A 1 203 ? 48.42600 -6.05200 -8.62800 1.000 103.05709 201 HIS C CA 1
ATOM 1216 C C . HIS A 1 203 ? 48.03300 -4.59400 -8.44800 1.000 103.18869 201 HIS C C 1
ATOM 1217 O O . HIS A 1 203 ? 48.46000 -3.72100 -9.20700 1.000 106.28380 201 HIS C O 1
ATOM 1224 N N . HIS A 1 204 ? 47.20400 -4.34100 -7.43900 1.000 98.71447 202 HIS C N 1
ATOM 1225 C CA . HIS A 1 204 ? 46.70500 -2.99900 -7.17300 1.000 105.50212 202 HIS C CA 1
ATOM 1226 C C . HIS A 1 204 ? 47.52300 -2.25400 -6.12800 1.000 104.77835 202 HIS C C 1
ATOM 1227 O O . HIS A 1 204 ? 47.18800 -1.11300 -5.79700 1.000 110.99226 202 HIS C O 1
ATOM 1234 N N . GLN A 1 205 ? 48.58800 -2.86100 -5.60700 1.000 97.68540 203 GLN C N 1
ATOM 1235 C CA . GLN A 1 205 ? 49.41100 -2.24800 -4.57100 1.000 102.07803 203 GLN C CA 1
ATOM 1236 C C . GLN A 1 205 ? 50.86800 -2.30900 -5.00000 1.000 105.79163 203 GLN C C 1
ATOM 1237 O O . GLN A 1 205 ? 51.38500 -3.39100 -5.29600 1.000 115.00326 203 GLN C O 1
ATOM 1243 N N . LYS A 1 206 ? 51.52500 -1.14600 -5.03300 1.000 107.67344 204 LYS C N 1
ATOM 1244 C CA . LYS A 1 206 ? 52.91800 -1.08400 -5.46900 1.000 111.60285 204 LYS C CA 1
ATOM 1245 C C . LYS A 1 206 ? 53.82700 -1.90600 -4.56400 1.000 111.62391 204 LYS C C 1
ATOM 1246 O O . LYS A 1 206 ? 54.69600 -2.62900 -5.05000 1.000 119.31431 204 LYS C O 1
ATOM 1252 N N . GLU A 1 207 ? 53.63500 -1.80100 -3.24600 1.000 106.92335 205 GLU C N 1
ATOM 1253 C CA . GLU A 1 207 ? 54.51400 -2.48600 -2.30200 1.000 114.05578 205 GLU C CA 1
ATOM 1254 C C . GLU A 1 207 ? 54.54000 -3.99000 -2.53700 1.000 107.77608 205 GLU C C 1
ATOM 1255 O O . GLU A 1 207 ? 55.58100 -4.63000 -2.34900 1.000 108.28930 205 GLU C O 1
ATOM 1261 N N . VAL A 1 208 ? 53.41200 -4.57100 -2.94800 1.000 101.92275 206 VAL C N 1
ATOM 1262 C CA . VAL A 1 208 ? 53.38200 -5.99700 -3.25700 1.000 100.37782 206 VAL C CA 1
ATOM 1263 C C . VAL A 1 208 ? 54.22900 -6.29200 -4.48900 1.000 97.93279 206 VAL C C 1
ATOM 1264 O O . VAL A 1 208 ? 54.95500 -7.29200 -4.53600 1.000 95.96151 206 VAL C O 1
ATOM 1268 N N . LEU A 1 209 ? 54.15600 -5.42500 -5.50200 1.000 96.91162 207 LEU C N 1
ATOM 1269 C CA . LEU A 1 209 ? 54.94300 -5.63400 -6.71200 1.000 97.07480 207 LEU C CA 1
ATOM 1270 C C . LEU A 1 209 ? 56.42000 -5.34500 -6.48100 1.000 103.64137 207 LEU C C 1
ATOM 1271 O O . LEU A 1 209 ? 57.27700 -5.97300 -7.11200 1.000 111.78709 207 LEU C O 1
ATOM 1276 N N . GLU A 1 210 ? 56.73700 -4.40500 -5.58700 1.000 110.77907 208 GLU C N 1
ATOM 1277 C CA . GLU A 1 210 ? 58.13500 -4.11600 -5.28400 1.000 121.93041 208 GLU C CA 1
ATOM 1278 C C . GLU A 1 210 ? 58.81300 -5.30400 -4.61400 1.000 113.30306 208 GLU C C 1
ATOM 1279 O O . GLU A 1 210 ? 59.95500 -5.64300 -4.94600 1.000 107.00757 208 GLU C O 1
ATOM 1285 N N . GLN A 1 211 ? 58.12800 -5.95000 -3.66700 1.000 109.32890 209 GLN C N 1
ATOM 1286 C CA . GLN A 1 211 ? 58.71800 -7.09800 -2.98400 1.000 109.05781 209 GLN C CA 1
ATOM 1287 C C . GLN A 1 211 ? 58.88900 -8.27800 -3.93200 1.000 100.57785 209 GLN C C 1
ATOM 1288 O O . GLN A 1 211 ? 59.92900 -8.94600 -3.91800 1.000 98.74605 209 GLN C O 1
ATOM 1294 N N . MET A 1 212 ? 57.88100 -8.55200 -4.76300 1.000 89.36071 210 MET C N 1
ATOM 1295 C CA . MET A 1 212 ? 58.00500 -9.64200 -5.72500 1.000 91.73468 210 MET C CA 1
ATOM 1296 C C . MET A 1 212 ? 59.12700 -9.36700 -6.71600 1.000 103.13079 210 MET C C 1
ATOM 1297 O O . MET A 1 212 ? 59.97200 -10.23300 -6.97100 1.000 106.42065 210 MET C O 1
ATOM 1302 N N . ALA A 1 213 ? 59.15300 -8.15800 -7.28200 1.000 102.74916 211 ALA C N 1
ATOM 1303 C CA . ALA A 1 213 ? 60.19600 -7.80200 -8.23800 1.000 90.43979 211 ALA C CA 1
ATOM 1304 C C . ALA A 1 213 ? 61.58000 -7.96100 -7.62600 1.000 101.77536 211 ALA C C 1
ATOM 1305 O O . ALA A 1 213 ? 62.48200 -8.53900 -8.24300 1.000 116.78769 211 ALA C O 1
ATOM 1307 N N . HIS A 1 214 ? 61.76400 -7.45600 -6.40400 1.000 96.71423 212 HIS C N 1
ATOM 1308 C CA . HIS A 1 214 ? 63.06100 -7.57100 -5.74400 1.000 104.80730 212 HIS C CA 1
ATOM 1309 C C . HIS A 1 214 ? 63.45000 -9.02800 -5.53600 1.000 105.05470 212 HIS C C 1
ATOM 1310 O O . HIS A 1 214 ? 64.60200 -9.41200 -5.77500 1.000 101.97275 212 HIS C O 1
ATOM 1317 N N . ARG A 1 215 ? 62.50300 -9.85900 -5.09800 1.000 99.27243 213 ARG C N 1
ATOM 1318 C CA . ARG A 1 215 ? 62.83000 -11.25100 -4.81100 1.000 96.19838 213 ARG C CA 1
ATOM 1319 C C . ARG A 1 215 ? 63.08600 -12.03700 -6.09000 1.000 101.82010 213 ARG C C 1
ATOM 1320 O O . ARG A 1 215 ? 63.96900 -12.89400 -6.12200 1.000 100.67786 213 ARG C O 1
ATOM 1328 N N . LEU A 1 216 ? 62.32300 -11.75700 -7.14900 1.000 102.13067 214 LEU C N 1
ATOM 1329 C CA . LEU A 1 216 ? 62.49400 -12.50000 -8.39400 1.000 91.91102 214 LEU C CA 1
ATOM 1330 C C . LEU A 1 216 ? 63.79600 -12.12500 -9.09300 1.000 95.42197 214 LEU C C 1
ATOM 1331 O O . LEU A 1 216 ? 64.51800 -13.00200 -9.58100 1.000 104.71519 214 LEU C O 1
ATOM 1336 N N . ILE A 1 217 ? 64.11400 -10.82800 -9.15500 1.000 100.37782 215 ILE C N 1
ATOM 1337 C CA . ILE A 1 217 ? 65.36900 -10.40600 -9.77500 1.000 100.19622 215 ILE C CA 1
ATOM 1338 C C . ILE A 1 217 ? 66.55600 -10.94300 -8.98800 1.000 104.29145 215 ILE C C 1
ATOM 1339 O O . ILE A 1 217 ? 67.56500 -11.36500 -9.56600 1.000 106.67332 215 ILE C O 1
ATOM 1344 N N . GLU A 1 218 ? 66.45100 -10.94300 -7.65600 1.000 115.11643 216 GLU C N 1
ATOM 1345 C CA . GLU A 1 218 ? 67.54100 -11.44000 -6.82400 1.000 116.02181 216 GLU C CA 1
ATOM 1346 C C . GLU A 1 218 ? 67.80700 -12.91700 -7.08300 1.000 107.63396 216 GLU C C 1
ATOM 1347 O O . GLU A 1 218 ? 68.96500 -13.34300 -7.16000 1.000 108.25772 216 GLU C O 1
ATOM 1353 N N . GLU A 1 219 ? 66.74600 -13.71500 -7.22400 1.000 91.22410 217 GLU C N 1
ATOM 1354 C CA . GLU A 1 219 ? 66.93100 -15.14100 -7.47500 1.000 82.22302 217 GLU C CA 1
ATOM 1355 C C . GLU A 1 219 ? 67.40900 -15.39300 -8.89900 1.000 92.98220 217 GLU C C 1
ATOM 1356 O O . GLU A 1 219 ? 68.29100 -16.23000 -9.12400 1.000 103.76770 217 GLU C O 1
ATOM 1362 N N . ALA A 1 220 ? 66.84300 -14.67400 -9.87200 1.000 89.37914 218 ALA C N 1
ATOM 1363 C CA . ALA A 1 220 ? 67.25600 -14.85400 -11.26000 1.000 91.43465 218 ALA C CA 1
ATOM 1364 C C . ALA A 1 220 ? 68.71200 -14.45100 -11.46100 1.000 95.34564 218 ALA C C 1
ATOM 1365 O O . ALA A 1 220 ? 69.43300 -15.07700 -12.24700 1.000 103.03077 218 ALA C O 1
ATOM 1367 N N . GLU A 1 221 ? 69.16200 -13.40600 -10.76000 1.000 97.16165 219 GLU C N 1
ATOM 1368 C CA . GLU A 1 221 ? 70.56800 -13.02100 -10.82900 1.000 100.86999 219 GLU C CA 1
ATOM 1369 C C . GLU A 1 221 ? 71.46400 -14.10300 -10.23800 1.000 110.00529 219 GLU C C 1
ATOM 1370 O O . GLU A 1 221 ? 72.57200 -14.33800 -10.73400 1.000 106.52330 219 GLU C O 1
ATOM 1372 N N . LYS A 1 222 ? 71.00300 -14.77000 -9.17700 1.000 112.91354 220 LYS C N 1
ATOM 1373 C CA . LYS A 1 222 ? 71.76200 -15.88900 -8.62600 1.000 109.17625 220 LYS C CA 1
ATOM 1374 C C . LYS A 1 222 ? 71.70500 -17.09900 -9.54900 1.000 102.62283 220 LYS C C 1
ATOM 1375 O O . LYS A 1 222 ? 72.69600 -17.82200 -9.69700 1.000 98.82501 220 LYS C O 1
ATOM 1381 N N . LEU A 1 223 ? 70.55400 -17.33500 -10.17500 1.000 97.28535 221 LEU C N 1
ATOM 1382 C CA . LEU A 1 223 ? 70.37500 -18.47200 -11.06800 1.000 92.94272 221 LEU C CA 1
ATOM 1383 C C . LEU A 1 223 ? 70.94700 -18.23800 -12.45900 1.000 105.49949 221 LEU C C 1
ATOM 1384 O O . LEU A 1 223 ? 70.90900 -19.15900 -13.28400 1.000 114.93483 221 LEU C O 1
ATOM 1389 N N . ASP A 1 224 ? 71.47200 -17.04500 -12.73500 1.000 105.46791 222 ASP C N 1
ATOM 1390 C CA . ASP A 1 224 ? 72.05300 -16.71000 -14.03500 1.000 122.02779 222 ASP C CA 1
ATOM 1391 C C . ASP A 1 224 ? 71.05200 -16.96700 -15.16100 1.000 113.31095 222 ASP C C 1
ATOM 1392 O O . ASP A 1 224 ? 71.35900 -17.59400 -16.17700 1.000 111.90815 222 ASP C O 1
ATOM 1397 N N . ILE A 1 225 ? 69.83600 -16.47800 -14.96400 1.000 109.81317 223 ILE C N 1
ATOM 1398 C CA . ILE A 1 225 ? 68.74600 -16.60600 -15.92800 1.000 108.76567 223 ILE C CA 1
ATOM 1399 C C . ILE A 1 225 ? 68.46400 -15.22700 -16.50900 1.000 107.60764 223 ILE C C 1
ATOM 1400 O O . ILE A 1 225 ? 68.25400 -14.27800 -15.74300 1.000 102.63336 223 ILE C O 1
ATOM 1405 N N . PRO A 1 226 ? 68.46200 -15.06500 -17.83700 1.000 103.39398 224 PRO C N 1
ATOM 1406 C CA . PRO A 1 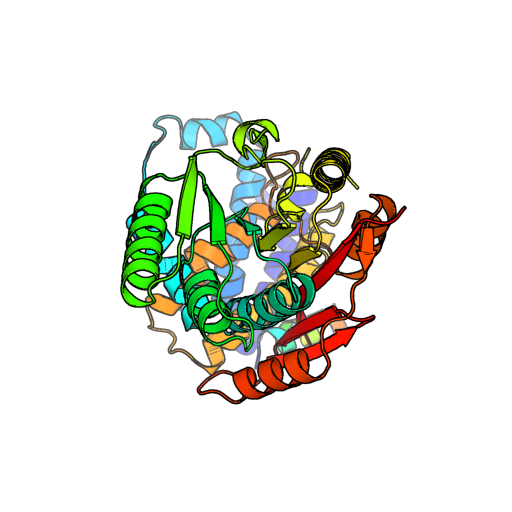226 ? 67.99800 -13.79800 -18.41900 1.000 101.20950 224 PRO C CA 1
ATOM 1407 C C . PRO A 1 226 ? 66.52400 -13.59800 -18.11000 1.000 97.24850 224 PRO C C 1
ATOM 1408 O O . PRO A 1 226 ? 65.67300 -14.35000 -18.59300 1.000 107.02336 224 PRO C O 1
ATOM 1412 N N . PHE A 1 227 ? 66.21300 -12.59900 -17.28900 1.000 88.38165 225 PHE C N 1
ATOM 1413 C CA . PHE A 1 227 ? 64.88000 -12.47600 -16.72400 1.000 90.23977 225 PHE C CA 1
ATOM 1414 C C . PHE A 1 227 ? 64.46400 -11.01500 -16.69000 1.000 96.56947 225 PHE C C 1
ATOM 1415 O O . PHE A 1 227 ? 65.28200 -10.13200 -16.41700 1.000 99.49351 225 PHE C O 1
ATOM 1423 N N . GLN A 1 228 ? 63.18900 -10.76700 -16.97500 1.000 103.84140 226 GLN C N 1
ATOM 1424 C CA . GLN A 1 228 ? 62.63000 -9.42400 -16.94100 1.000 109.24994 226 GLN C CA 1
ATOM 1425 C C . GLN A 1 228 ? 61.29200 -9.46700 -16.22400 1.000 113.77417 226 GLN C C 1
ATOM 1426 O O . GLN A 1 228 ? 60.46600 -10.34700 -16.49000 1.000 105.46528 226 GLN C O 1
ATOM 1432 N N . PHE A 1 229 ? 61.08800 -8.52800 -15.30600 1.000 113.03197 227 PHE C N 1
ATOM 1433 C CA . PHE A 1 229 ? 59.83000 -8.38200 -14.58700 1.000 102.61493 227 PHE C CA 1
ATOM 1434 C C . PHE A 1 229 ? 59.33500 -6.95900 -14.78100 1.000 110.29480 227 PHE C C 1
ATOM 1435 O O . PHE A 1 229 ? 60.00900 -6.00500 -14.37800 1.000 117.35091 227 PHE C O 1
ATOM 1443 N N . ASN A 1 230 ? 58.16500 -6.81700 -15.40000 1.000 102.90181 228 ASN C N 1
ATOM 1444 C CA . ASN A 1 230 ? 57.53200 -5.51600 -15.53600 1.000 116.98771 228 ASN C CA 1
ATOM 1445 C C . ASN A 1 230 ? 56.25500 -5.49500 -14.71200 1.000 113.49782 228 ASN C C 1
ATOM 1446 O O . ASN A 1 230 ? 55.33200 -6.28100 -14.98000 1.000 102.49650 228 ASN C O 1
ATOM 1451 N N . PRO A 1 231 ? 56.16700 -4.65200 -13.68900 1.000 105.40211 229 PRO C N 1
ATOM 1452 C CA . PRO A 1 231 ? 54.94000 -4.58100 -12.89500 1.000 103.35187 229 PRO C CA 1
ATOM 1453 C C . PRO A 1 231 ? 53.85200 -3.80300 -13.61500 1.000 99.07767 229 PRO C C 1
ATOM 1454 O O . PRO A 1 231 ? 54.11700 -2.92600 -14.44000 1.000 99.79881 229 PRO C O 1
ATOM 1458 N N . VAL A 1 232 ? 52.60900 -4.14800 -13.29400 1.000 100.30940 230 VAL C N 1
ATOM 1459 C CA . VAL A 1 232 ? 51.43500 -3.45500 -13.80900 1.000 102.86233 230 VAL C CA 1
ATOM 1460 C C . VAL A 1 232 ? 50.54600 -3.13300 -12.61600 1.000 109.72631 230 VAL C C 1
ATOM 1461 O O . VAL A 1 232 ? 49.91900 -4.03300 -12.04300 1.000 100.84367 230 VAL C O 1
ATOM 1465 N N . VAL A 1 233 ? 50.50100 -1.86000 -12.23400 1.000 115.25856 231 VAL C N 1
ATOM 1466 C CA . VAL A 1 233 ? 49.68100 -1.40600 -11.11600 1.000 104.10196 231 VAL C CA 1
ATOM 1467 C C . VAL A 1 233 ? 48.28400 -1.11900 -11.65100 1.000 104.91784 231 VAL C C 1
ATOM 1468 O O . VAL A 1 233 ? 48.07000 -0.12400 -12.34900 1.000 106.10746 231 VAL C O 1
ATOM 1472 N N . SER A 1 234 ? 47.33100 -1.98800 -11.31900 1.000 102.95182 232 SER C N 1
ATOM 1473 C CA . SER A 1 234 ? 45.96100 -1.83200 -11.78500 1.000 105.71794 232 SER C CA 1
ATOM 1474 C C . SER A 1 234 ? 45.06100 -2.81300 -11.04900 1.000 113.62152 232 SER C C 1
ATOM 1475 O O . SER A 1 234 ? 45.49000 -3.90800 -10.67400 1.000 107.17601 232 SER C O 1
ATOM 1478 N N . ARG A 1 235 ? 43.81400 -2.39900 -10.84100 1.000 121.13558 233 ARG C N 1
ATOM 1479 C CA . ARG A 1 235 ? 42.76500 -3.35000 -10.51500 1.000 110.06583 233 ARG C CA 1
ATOM 1480 C C . ARG A 1 235 ? 42.41900 -4.16000 -11.76000 1.000 116.83243 233 ARG C C 1
ATOM 1481 O O . ARG A 1 235 ? 42.62200 -3.71600 -12.89400 1.000 116.20341 233 ARG C O 1
ATOM 1483 N N . LEU A 1 236 ? 41.89800 -5.36800 -11.54300 1.000 115.96127 234 LEU C N 1
ATOM 1484 C CA . LEU A 1 236 ? 41.74300 -6.29900 -12.65700 1.000 110.30533 234 LEU C CA 1
ATOM 1485 C C . LEU A 1 236 ? 40.67400 -5.84500 -13.64300 1.000 105.90217 234 LEU C C 1
ATOM 1486 O O . LEU A 1 236 ? 40.77100 -6.14700 -14.83800 1.000 115.38752 234 LEU C O 1
ATOM 1491 N N . ASP A 1 237 ? 39.65500 -5.12200 -13.17100 1.000 114.67428 235 ASP C N 1
ATOM 1492 C CA . ASP A 1 237 ? 38.58800 -4.68200 -14.06700 1.000 126.64940 235 ASP C CA 1
ATOM 1493 C C . ASP A 1 237 ? 39.07300 -3.59900 -15.02500 1.000 128.30486 235 ASP C C 1
ATOM 1494 O O . ASP A 1 237 ? 38.71900 -3.58400 -16.16700 1.000 140.43526 235 ASP C O 1
ATOM 1499 N N . CYS A 1 238 ? 39.87600 -2.65600 -14.53300 1.000 120.09598 236 CYS C N 1
ATOM 1500 C CA . CYS A 1 238 ? 40.40200 -1.58100 -15.36500 1.000 125.44136 236 CYS C CA 1
ATOM 1501 C C . CYS A 1 238 ? 41.60000 -2.01100 -16.20400 1.000 122.87263 236 CYS C C 1
ATOM 1502 O O . CYS A 1 238 ? 42.10100 -1.24300 -16.98000 1.000 130.50512 236 CYS C O 1
ATOM 1505 N N . LEU A 1 239 ? 42.07400 -3.24500 -16.04000 1.000 113.69784 237 LEU C N 1
ATOM 1506 C CA . LEU A 1 239 ? 43.21100 -3.73900 -16.80500 1.000 110.48693 237 LEU C CA 1
ATOM 1507 C C . LEU A 1 239 ? 42.85600 -3.84600 -18.28500 1.000 109.97371 237 LEU C C 1
ATOM 1508 O O . LEU A 1 239 ? 41.80900 -4.39100 -18.64500 1.000 115.12433 237 LEU C O 1
ATOM 1513 N N . ASN A 1 240 ? 43.73200 -3.32900 -19.14100 1.000 118.60369 238 ASN C N 1
ATOM 1514 C CA . ASN A 1 240 ? 43.60500 -3.44900 -20.58600 1.000 114.56900 238 ASN C CA 1
ATOM 1515 C C . ASN A 1 240 ? 44.73500 -4.32000 -21.13000 1.000 112.67667 238 ASN C C 1
ATOM 1516 O O . ASN A 1 240 ? 45.81000 -4.41600 -20.53400 1.000 118.05889 238 ASN C O 1
ATOM 1521 N N . VAL A 1 241 ? 44.46700 -4.97400 -22.26500 1.000 122.21465 239 VAL C N 1
ATOM 1522 C CA . VAL A 1 241 ? 45.45800 -5.85100 -22.89100 1.000 131.67895 239 VAL C CA 1
ATOM 1523 C C . VAL A 1 241 ? 46.73900 -5.08400 -23.21200 1.000 132.24480 239 VAL C C 1
ATOM 1524 O O . VAL A 1 241 ? 47.85200 -5.60600 -23.05500 1.000 125.09131 239 VAL C O 1
ATOM 1528 N N . GLU A 1 242 ? 46.60500 -3.82300 -23.63800 1.000 136.31634 240 GLU C N 1
ATOM 1529 C CA . GLU A 1 242 ? 47.77200 -3.03600 -24.03100 1.000 130.74199 240 GLU C CA 1
ATOM 1530 C C . GLU A 1 242 ? 48.76400 -2.88000 -22.88500 1.000 120.05650 240 GLU C C 1
ATOM 1531 O O . GLU A 1 242 ? 49.97900 -2.86600 -23.11600 1.000 117.52988 240 GLU C O 1
ATOM 1533 N N . GLN A 1 243 ? 48.27100 -2.78700 -21.64600 1.000 124.41755 241 GLN C N 1
ATOM 1534 C CA . GLN A 1 243 ? 49.14000 -2.69600 -20.47600 1.000 128.22590 241 GLN C CA 1
ATOM 1535 C C . GLN A 1 243 ? 50.02400 -3.92700 -20.29400 1.000 120.60393 241 GLN C C 1
ATOM 1536 O O . GLN A 1 243 ? 51.11100 -3.80900 -19.72100 1.000 117.55620 241 GLN C O 1
ATOM 1542 N N . LEU A 1 244 ? 49.59200 -5.10300 -20.76400 1.000 119.50907 242 LEU C N 1
ATOM 1543 C CA . LEU A 1 244 ? 50.41400 -6.30200 -20.63700 1.000 109.34206 242 LEU C CA 1
ATOM 1544 C C . LEU A 1 244 ? 51.63300 -6.28000 -21.55200 1.000 107.13127 242 LEU C C 1
ATOM 1545 O O . LEU A 1 244 ? 52.61600 -6.96700 -21.25900 1.000 107.68660 242 LEU C O 1
ATOM 1550 N N . ARG A 1 245 ? 51.58000 -5.53200 -22.65800 1.000 115.76914 243 ARG C N 1
ATOM 1551 C CA . ARG A 1 245 ? 52.73700 -5.31700 -23.53400 1.000 121.58826 243 ARG C CA 1
ATOM 1552 C C . ARG A 1 245 ? 53.36100 -6.63000 -24.00000 1.000 120.72237 243 ARG C C 1
ATOM 1553 O O . ARG A 1 245 ? 54.58100 -6.79900 -23.98400 1.000 128.29696 243 ARG C O 1
ATOM 1561 N N . VAL A 1 246 ? 52.52500 -7.57200 -24.42400 1.000 113.82417 244 VAL C N 1
ATOM 1562 C CA . VAL A 1 246 ? 53.05000 -8.82500 -24.95100 1.000 123.07791 244 VAL C CA 1
ATOM 1563 C C . VAL A 1 246 ? 53.67900 -8.57100 -26.31600 1.000 129.44184 244 VAL C C 1
ATOM 1564 O O . VAL A 1 246 ? 53.09800 -7.89000 -27.16100 1.000 137.52702 244 VAL C O 1
ATOM 1568 N N . LYS A 1 247 ? 54.87100 -9.12500 -26.52500 1.000 126.07038 245 LYS C N 1
ATOM 1569 C CA . LYS A 1 247 ? 55.57700 -9.00400 -27.79000 1.000 116.91402 245 LYS C CA 1
ATOM 1570 C C . LYS A 1 247 ? 55.25800 -10.20300 -28.67700 1.000 118.35366 245 LYS C C 1
ATOM 1571 O O . LYS A 1 247 ? 54.69000 -11.20300 -28.23600 1.000 115.12170 245 LYS C O 1
ATOM 1577 N N . THR A 1 248 ? 55.61700 -10.08800 -29.95000 1.000 119.90911 246 THR C N 1
ATOM 1578 C CA . THR A 1 248 ? 55.33400 -11.13600 -30.91800 1.000 120.15914 246 THR C CA 1
ATOM 1579 C C . THR A 1 248 ? 56.47900 -12.14100 -30.94500 1.000 117.74833 246 THR C C 1
ATOM 1580 O O . THR A 1 248 ? 57.64600 -11.77600 -30.78800 1.000 120.20389 246 THR C O 1
ATOM 1584 N N . GLY A 1 249 ? 56.13700 -13.41400 -31.13600 1.000 113.46097 247 GLY C N 1
ATOM 1585 C CA . GLY A 1 249 ? 57.13200 -14.46000 -31.22000 1.000 115.65071 247 GLY C CA 1
ATOM 1586 C C . GLY A 1 249 ? 57.54800 -15.07600 -29.90200 1.000 128.32854 247 GLY C C 1
ATOM 1587 O O . GLY A 1 249 ? 58.41700 -15.95800 -29.89800 1.000 136.65586 247 GLY C O 1
ATOM 1588 N N . GLU A 1 250 ? 56.96500 -14.64700 -28.78700 1.000 116.87454 248 GLU C N 1
ATOM 1589 C CA . GLU A 1 250 ? 57.26600 -15.20700 -27.47900 1.000 120.42497 248 GLU C CA 1
ATOM 1590 C C . GLU A 1 250 ? 56.09400 -16.05000 -26.99500 1.000 117.60884 248 GLU C C 1
ATOM 1591 O O . GLU A 1 250 ? 54.93100 -15.65600 -27.13300 1.000 116.75347 248 GLU C O 1
ATOM 1597 N N . ALA A 1 251 ? 56.40800 -17.21600 -26.43900 1.000 105.90217 249 ALA C N 1
ATOM 1598 C CA . ALA A 1 251 ? 55.37800 -18.09900 -25.91700 1.000 96.11942 249 ALA C CA 1
ATOM 1599 C C . ALA A 1 251 ? 54.79500 -17.52200 -24.63400 1.000 96.24312 249 ALA C C 1
ATOM 1600 O O . ALA A 1 251 ? 55.51900 -16.98800 -23.78800 1.000 103.44661 249 ALA C O 1
ATOM 1602 N N . LEU A 1 252 ? 53.47800 -17.63300 -24.49200 1.000 94.71136 250 LEU C N 1
ATOM 1603 C CA . LEU A 1 252 ? 52.73800 -16.94100 -23.44800 1.000 97.75909 250 LEU C CA 1
ATOM 1604 C C . LEU A 1 252 ? 51.98700 -17.93500 -22.57300 1.000 92.82692 250 LEU C C 1
ATOM 1605 O O . LEU A 1 252 ? 51.44500 -18.93000 -23.06500 1.000 98.10124 250 LEU C O 1
ATOM 1610 N N . ALA A 1 253 ? 51.95600 -17.65100 -21.27300 1.000 90.57665 251 ALA C N 1
ATOM 1611 C CA . ALA A 1 253 ? 51.17600 -18.41600 -20.31300 1.000 88.96593 251 ALA C CA 1
ATOM 1612 C C . ALA A 1 253 ? 50.47800 -17.44600 -19.37300 1.000 85.74449 251 ALA C C 1
ATOM 1613 O O . ALA A 1 253 ? 51.05800 -16.43100 -18.97600 1.000 87.44996 251 ALA C O 1
ATOM 1615 N N . VAL A 1 254 ? 49.22900 -17.75400 -19.03000 1.000 81.94667 252 VAL C N 1
ATOM 1616 C CA . VAL A 1 254 ? 48.40600 -16.90400 -18.17700 1.000 78.76734 252 VAL C CA 1
ATOM 1617 C C . VAL A 1 254 ? 48.02400 -17.69700 -16.93400 1.000 82.61517 252 VAL C C 1
ATOM 1618 O O . VAL A 1 254 ? 47.54400 -18.83200 -17.04000 1.000 79.35952 252 VAL C O 1
ATOM 1622 N N . SER A 1 255 ? 48.23900 -17.09800 -15.76300 1.000 85.88398 253 SER C N 1
ATOM 1623 C CA . SER A 1 255 ? 47.92100 -17.71600 -14.48000 1.000 76.35916 253 SER C CA 1
ATOM 1624 C C . SER A 1 255 ? 46.86700 -16.87500 -13.77600 1.000 81.77559 253 SER C C 1
ATOM 1625 O O . SER A 1 255 ? 47.10300 -15.69900 -13.47900 1.000 79.64376 253 SER C O 1
ATOM 1628 N N . SER A 1 256 ? 45.71300 -17.47900 -13.50300 1.000 75.69592 254 SER C N 1
ATOM 1629 C CA . SER A 1 256 ? 44.58500 -16.79700 -12.86900 1.000 72.98243 254 SER C CA 1
ATOM 1630 C C . SER A 1 256 ? 44.26500 -17.52300 -11.56500 1.000 79.44110 254 SER C C 1
ATOM 1631 O O . SER A 1 256 ? 43.52900 -18.51300 -11.55500 1.000 88.54220 254 SER C O 1
ATOM 1634 N N . VAL A 1 257 ? 44.81600 -17.02300 -10.46400 1.000 78.35413 255 VAL C N 1
ATOM 1635 C CA . VAL A 1 257 ? 44.63100 -17.62000 -9.14500 1.000 81.44661 255 VAL C CA 1
ATOM 1636 C C . VAL A 1 257 ? 43.53900 -16.82700 -8.43400 1.000 78.28044 255 VAL C C 1
ATOM 1637 O O . VAL A 1 257 ? 43.76800 -15.70500 -7.97300 1.000 82.94942 255 VAL C O 1
ATOM 1641 N N . LEU A 1 258 ? 42.34300 -17.41600 -8.35600 1.000 80.73600 256 LEU C N 1
ATOM 1642 C CA . LEU A 1 258 ? 41.21400 -16.86300 -7.60200 1.000 85.59447 256 LEU C CA 1
ATOM 1643 C C . LEU A 1 258 ? 40.77400 -15.49800 -8.12400 1.000 86.90516 256 LEU C C 1
ATOM 1644 O O . LEU A 1 258 ? 40.30900 -14.65300 -7.35600 1.000 92.33212 256 LEU C O 1
ATOM 1649 N N . GLN A 1 259 ? 40.89800 -15.26700 -9.43200 1.000 83.75215 257 GLN C N 1
ATOM 1650 C CA . GLN A 1 259 ? 40.55600 -13.97600 -10.01200 1.000 87.02359 257 GLN C CA 1
ATOM 1651 C C . GLN A 1 259 ? 39.40400 -14.01500 -11.00300 1.000 94.47712 257 GLN C C 1
ATOM 1652 O O . GLN A 1 259 ? 38.80100 -12.96700 -11.25300 1.000 105.05996 257 GLN C O 1
ATOM 1658 N N . LEU A 1 260 ? 39.07600 -15.17800 -11.56600 1.000 95.96414 258 LEU C N 1
ATOM 1659 C CA . LEU A 1 260 ? 38.07800 -15.22100 -12.63100 1.000 81.99667 258 LEU C CA 1
ATOM 1660 C C . LEU A 1 260 ? 36.68000 -14.91900 -12.10300 1.000 91.07671 258 LEU C C 1
ATOM 1661 O O . LEU A 1 260 ? 35.90400 -14.21900 -12.76200 1.000 94.06391 258 LEU C O 1
ATOM 1666 N N . HIS A 1 261 ? 36.34400 -15.42600 -10.91200 1.000 91.52940 259 HIS C N 1
ATOM 1667 C CA . HIS A 1 261 ? 35.01000 -15.20200 -10.36000 1.000 89.50547 259 HIS C CA 1
ATOM 1668 C C . HIS A 1 261 ? 34.73400 -13.72800 -10.09000 1.000 89.88972 259 HIS C C 1
ATOM 1669 O O . HIS A 1 261 ? 33.56900 -13.34800 -9.93200 1.000 92.39266 259 HIS C O 1
ATOM 1676 N N . THR A 1 262 ? 35.77800 -12.89700 -10.03200 1.000 90.44505 260 THR C N 1
ATOM 1677 C CA . THR A 1 262 ? 35.59100 -11.46300 -9.83500 1.000 92.21106 260 THR C CA 1
ATOM 1678 C C . THR A 1 262 ? 34.72000 -10.85800 -10.93200 1.000 103.89930 260 THR C C 1
ATOM 1679 O O . THR A 1 262 ? 33.90500 -9.96600 -10.66900 1.000 113.06882 260 THR C O 1
ATOM 1683 N N . PHE A 1 263 ? 34.85800 -11.34900 -12.16200 1.000 95.96940 261 PHE C N 1
ATOM 1684 C CA . PHE A 1 263 ? 34.17300 -10.75200 -13.30100 1.000 92.36371 261 PHE C CA 1
ATOM 1685 C C . PHE A 1 263 ? 32.69500 -11.11100 -13.38400 1.000 92.62163 261 PHE C C 1
ATOM 1686 O O . PHE A 1 263 ? 32.00200 -10.58600 -14.26200 1.000 96.63001 261 PHE C O 1
ATOM 1694 N N . LEU A 1 264 ? 32.19100 -11.98100 -12.50900 1.000 89.38967 262 LEU C N 1
ATOM 1695 C CA . LEU A 1 264 ? 30.77400 -12.32500 -12.53200 1.000 91.42412 262 LEU C CA 1
ATOM 1696 C C . LEU A 1 264 ? 29.89000 -11.23800 -11.93300 1.000 97.01690 262 LEU C C 1
ATOM 1697 O O . LEU A 1 264 ? 28.66200 -11.37700 -11.96200 1.000 97.91174 262 LEU C O 1
ATOM 1702 N N . ALA A 1 265 ? 30.47500 -10.17100 -11.39800 1.000 104.73887 263 ALA C N 1
ATOM 1703 C CA . ALA A 1 265 ? 29.70300 -9.11700 -10.76200 1.000 114.01630 263 ALA C CA 1
ATOM 1704 C C . ALA A 1 265 ? 29.05500 -8.21100 -11.80600 1.000 120.88818 263 ALA C C 1
ATOM 1705 O O . ALA A 1 265 ? 29.50600 -8.11100 -12.95000 1.000 121.49615 263 ALA C O 1
ATOM 1707 N N . SER A 1 266 ? 27.98300 -7.54300 -11.39200 1.000 135.50046 264 SER C N 1
ATOM 1708 C CA . SER A 1 266 ? 27.23700 -6.65300 -12.27600 1.000 148.22567 264 SER C CA 1
ATOM 1709 C C . SER A 1 266 ? 28.02900 -5.38700 -12.58800 1.000 150.27328 264 SER C C 1
ATOM 1710 O O . SER A 1 266 ? 27.53200 -4.27400 -12.41400 1.000 148.46780 264 SER C O 1
ATOM 1713 N N . SER A 1 327 ? 26.29500 -16.66200 -16.84400 1.000 148.13355 325 SER C N 1
ATOM 1714 C CA . SER A 1 327 ? 25.79500 -15.87200 -15.72500 1.000 156.19768 325 SER C CA 1
ATOM 1715 C C . SER A 1 327 ? 26.41200 -14.47800 -15.70500 1.000 165.58827 325 SER C C 1
ATOM 1716 O O . SER A 1 327 ? 26.16900 -13.69800 -14.78300 1.000 167.60431 325 SER C O 1
ATOM 1719 N N . SER A 1 328 ? 27.21100 -14.16600 -16.72400 1.000 169.44137 326 SER C N 1
ATOM 1720 C CA . SER A 1 328 ? 27.85100 -12.86100 -16.80600 1.000 166.33836 326 SER C CA 1
ATOM 1721 C C . SER A 1 328 ? 28.33700 -12.62800 -18.22800 1.000 165.87252 326 SER C C 1
ATOM 1722 O O . SER A 1 328 ? 28.52300 -13.56800 -19.00600 1.000 157.95578 326 SER C O 1
ATOM 1724 N N . GLY A 1 329 ? 28.53900 -11.35400 -18.55200 1.000 164.68290 327 GLY C N 1
ATOM 1725 C CA . GLY A 1 329 ? 29.09100 -10.96400 -19.83300 1.000 155.97660 327 GLY C CA 1
ATOM 1726 C C . GLY A 1 329 ? 30.47600 -10.36800 -19.69000 1.000 145.06476 327 GLY C C 1
ATOM 1727 O O . GLY A 1 329 ? 31.25300 -10.34400 -20.64900 1.000 141.05639 327 GLY C O 1
ATOM 1728 N N . ARG A 1 330 ? 30.79300 -9.87900 -18.48800 1.000 133.36073 328 ARG C N 1
ATOM 1729 C CA . ARG A 1 330 ? 32.13000 -9.35100 -18.23400 1.000 120.55919 328 ARG C CA 1
ATOM 1730 C C . ARG A 1 330 ? 33.17100 -10.46300 -18.25200 1.000 116.58503 328 ARG C C 1
ATOM 1731 O O . ARG A 1 330 ? 34.29700 -10.26000 -18.72300 1.000 114.70323 328 ARG C O 1
ATOM 1739 N N . THR A 1 331 ? 32.81200 -11.64600 -17.74600 1.000 107.43393 329 THR C N 1
ATOM 1740 C CA . THR A 1 331 ? 33.73700 -12.77500 -17.77300 1.000 103.19395 329 THR C CA 1
ATOM 1741 C C . THR A 1 331 ? 34.01300 -13.22900 -19.20100 1.000 98.56182 329 THR C C 1
ATOM 1742 O O . THR A 1 331 ? 35.15800 -13.53900 -19.55000 1.000 101.22003 329 THR C O 1
ATOM 1746 N N . ASP A 1 332 ? 32.97400 -13.27200 -20.03800 1.000 106.16536 330 ASP C N 1
ATOM 1747 C CA . ASP A 1 332 ? 33.15400 -13.66300 -21.43300 1.000 110.83697 330 ASP C CA 1
ATOM 1748 C C . ASP A 1 332 ? 34.13500 -12.73600 -22.13900 1.000 106.25485 330 ASP C C 1
ATOM 1749 O O . ASP A 1 332 ? 35.04500 -13.19300 -22.84000 1.000 115.75335 330 ASP C O 1
ATOM 1754 N N . SER A 1 333 ? 33.96500 -11.42300 -21.95800 1.000 107.13127 331 SER C N 1
ATOM 1755 C CA . SER A 1 333 ? 34.84400 -10.46400 -22.62000 1.000 109.57893 331 SER C CA 1
ATOM 1756 C C . SER A 1 333 ? 36.28700 -10.62900 -22.16200 1.000 105.18366 331 SER C C 1
ATOM 1757 O O . SER A 1 333 ? 37.21800 -10.51700 -22.96800 1.000 103.67296 331 SER C O 1
ATOM 1760 N N . PHE A 1 334 ? 36.49400 -10.90100 -20.87100 1.000 97.91437 332 PHE C N 1
ATOM 1761 C CA . PHE A 1 334 ? 37.85400 -11.07000 -20.36900 1.000 100.67260 332 PHE C CA 1
ATOM 1762 C C . PHE A 1 334 ? 38.48100 -12.35400 -20.89800 1.000 103.38608 332 PHE C C 1
ATOM 1763 O O . PHE A 1 334 ? 39.64000 -12.35300 -21.32900 1.000 109.07097 332 PHE C O 1
ATOM 1771 N N . LEU A 1 335 ? 37.73000 -13.45800 -20.87900 1.000 96.73528 333 LEU C N 1
ATOM 1772 C CA . LEU A 1 335 ? 38.25400 -14.71400 -21.40600 1.000 92.17684 333 LEU C CA 1
ATOM 1773 C C . LEU A 1 335 ? 38.52200 -14.61400 -22.90200 1.000 92.92956 333 LEU C C 1
ATOM 1774 O O . LEU A 1 335 ? 39.50800 -15.16700 -23.40200 1.000 97.00110 333 LEU C O 1
ATOM 1779 N N . ASN A 1 336 ? 37.65300 -13.91400 -23.63500 1.000 103.13079 334 ASN C N 1
ATOM 1780 C CA . ASN A 1 336 ? 37.90500 -13.69300 -25.05600 1.000 99.73038 334 ASN C CA 1
ATOM 1781 C C . ASN A 1 336 ? 39.10800 -12.78300 -25.26400 1.000 99.85408 334 ASN C C 1
ATOM 1782 O O . ASN A 1 336 ? 39.88600 -12.97900 -26.20500 1.000 97.02479 334 ASN C O 1
ATOM 1787 N N . ALA A 1 337 ? 39.27500 -11.77900 -24.39900 1.000 99.72511 335 ALA C N 1
ATOM 1788 C CA . ALA A 1 337 ? 40.46700 -10.94000 -24.46700 1.000 90.96880 335 ALA C CA 1
ATOM 1789 C C . ALA A 1 337 ? 41.72400 -11.76000 -24.21300 1.000 98.56971 335 ALA C C 1
ATOM 1790 O O . ALA A 1 337 ? 42.74100 -11.57900 -24.89300 1.000 96.02467 335 ALA C O 1
ATOM 1792 N N . ILE A 1 338 ? 41.67300 -12.67000 -23.23600 1.000 90.23187 336 ILE C N 1
ATOM 1793 C CA . ILE A 1 338 ? 42.78900 -13.58400 -23.01600 1.000 84.53645 336 ILE C CA 1
ATOM 1794 C C . ILE A 1 338 ? 42.98200 -14.48300 -24.22800 1.000 98.80922 336 ILE C C 1
ATOM 1795 O O . ILE A 1 338 ? 44.11300 -14.73500 -24.66000 1.000 106.19958 336 ILE C O 1
ATOM 1800 N N . TRP A 1 339 ? 41.88000 -14.97300 -24.80300 1.000 96.22733 337 TRP C N 1
ATOM 1801 C CA . TRP A 1 339 ? 41.97300 -15.83800 -25.97500 1.000 102.02802 337 TRP C CA 1
ATOM 1802 C C . TRP A 1 339 ? 42.70100 -15.14300 -27.11900 1.000 100.29887 337 TRP C C 1
ATOM 1803 O O . TRP A 1 339 ? 43.54900 -15.74900 -27.78400 1.000 103.04130 337 TRP C O 1
ATOM 1814 N N . GLY A 1 340 ? 42.39300 -13.86400 -27.35300 1.000 106.49172 338 GLY C N 1
ATOM 1815 C CA . GLY A 1 340 ? 43.03600 -13.14000 -28.43600 1.000 97.95385 338 GLY C CA 1
ATOM 1816 C C . GLY A 1 340 ? 44.53300 -12.99200 -28.25800 1.000 99.18558 338 GLY C C 1
ATOM 1817 O O . GLY A 1 340 ? 45.26600 -12.84100 -29.23900 1.000 110.62116 338 GLY C O 1
ATOM 1818 N N . LEU A 1 341 ? 45.01200 -13.03500 -27.01300 1.000 109.76316 339 LEU C N 1
ATOM 1819 C CA . LEU A 1 341 ? 46.44800 -12.98200 -26.76600 1.000 109.24205 339 LEU C CA 1
ATOM 1820 C C . LEU A 1 341 ? 47.16500 -14.26000 -27.18700 1.000 105.89954 339 LEU C C 1
ATOM 1821 O O . LEU A 1 341 ? 48.39800 -14.29400 -27.15600 1.000 106.38644 339 LEU C O 1
ATOM 1826 N N . SER A 1 342 ? 46.42000 -15.29200 -27.58100 1.000 97.13796 340 SER C N 1
ATOM 1827 C CA . SER A 1 342 ? 46.96200 -16.58400 -27.97800 1.000 99.10662 340 SER C CA 1
ATOM 1828 C C . SER A 1 342 ? 47.93600 -17.16800 -26.94700 1.000 99.07504 340 SER C C 1
ATOM 1829 O O . SER A 1 342 ? 49.09300 -17.44500 -27.27100 1.000 100.49626 340 SER C O 1
ATOM 1832 N N . PRO A 1 343 ? 47.50200 -17.37600 -25.70300 1.000 90.30293 341 PRO C N 1
ATOM 1833 C CA . PRO A 1 343 ? 48.39600 -18.02700 -24.74000 1.000 91.84259 341 PRO C CA 1
ATOM 1834 C C . PRO A 1 343 ? 48.56800 -19.49800 -25.07700 1.000 92.89272 341 PRO C C 1
ATOM 1835 O O . PRO A 1 343 ? 47.64600 -20.15600 -25.56500 1.000 94.31920 341 PRO C O 1
ATOM 1839 N N . LYS A 1 344 ? 49.77000 -20.01200 -24.81600 1.000 90.58191 342 LYS C N 1
ATOM 1840 C CA . LYS A 1 344 ? 50.01000 -21.43300 -25.03100 1.000 87.11834 342 LYS C CA 1
ATOM 1841 C C . LYS A 1 344 ? 49.33900 -22.27500 -23.95500 1.000 88.12636 342 LYS C C 1
ATOM 1842 O O . LYS A 1 344 ? 48.99000 -23.43400 -24.20500 1.000 88.95277 342 LYS C O 1
ATOM 1848 N N . VAL A 1 345 ? 49.14600 -21.71300 -22.76500 1.000 84.49171 343 VAL C N 1
ATOM 1849 C CA . VAL A 1 345 ? 48.39800 -22.37900 -21.70600 1.000 79.79115 343 VAL C CA 1
ATOM 1850 C C . VAL A 1 345 ? 47.83400 -21.31500 -20.77400 1.000 85.42603 343 VAL C C 1
ATOM 1851 O O . VAL A 1 345 ? 48.47800 -20.29600 -20.50700 1.000 83.97586 343 VAL C O 1
ATOM 1855 N N . MET A 1 346 ? 46.61100 -21.54300 -20.30400 1.000 84.50750 344 MET C N 1
ATOM 1856 C CA . MET A 1 346 ? 46.01900 -20.75500 -19.23500 1.000 83.15208 344 MET C CA 1
ATOM 1857 C C . MET A 1 346 ? 45.69500 -21.68400 -18.07800 1.000 76.77236 344 MET C C 1
ATOM 1858 O O . MET A 1 346 ? 45.02400 -22.70400 -18.26700 1.000 82.93363 344 MET C O 1
ATOM 1863 N N . VAL A 1 347 ? 46.17300 -21.33800 -16.88900 1.000 75.35114 345 VAL C N 1
ATOM 1864 C CA . VAL A 1 347 ? 45.94800 -22.13600 -15.69200 1.000 79.27529 345 VAL C CA 1
ATOM 1865 C C . VAL A 1 347 ? 45.02700 -21.35600 -14.76500 1.000 70.77428 345 VAL C C 1
ATOM 1866 O O . VAL A 1 347 ? 45.26500 -20.17400 -14.48600 1.000 69.06091 345 VAL C O 1
ATOM 1870 N N . VAL A 1 348 ? 43.96400 -22.01100 -14.30800 1.000 75.68276 346 VAL C N 1
ATOM 1871 C CA . VAL A 1 348 ? 42.91100 -21.36800 -13.53100 1.000 76.25125 346 VAL C CA 1
ATOM 1872 C C . VAL A 1 348 ? 42.78500 -22.08900 -12.19800 1.000 77.99883 346 VAL C C 1
ATOM 1873 O O . VAL A 1 348 ? 42.58200 -23.31000 -12.16100 1.000 82.64675 346 VAL C O 1
ATOM 1877 N N . THR A 1 349 ? 42.90300 -21.33500 -11.10800 1.000 76.61445 347 THR C N 1
ATOM 1878 C CA . THR A 1 349 ? 42.62700 -21.82900 -9.76600 1.000 73.37985 347 THR C CA 1
ATOM 1879 C C . THR A 1 349 ? 41.44200 -21.04700 -9.21800 1.000 74.22732 347 THR C C 1
ATOM 1880 O O . THR A 1 349 ? 41.49300 -19.81500 -9.13800 1.000 72.32972 347 THR C O 1
ATOM 1884 N N . GLU A 1 350 ? 40.37900 -21.76000 -8.85300 1.000 75.09848 348 GLU C N 1
ATOM 1885 C CA . GLU A 1 350 ? 39.14000 -21.13100 -8.42300 1.000 74.68527 348 GLU C CA 1
ATOM 1886 C C . GLU A 1 350 ? 38.54800 -21.89900 -7.25200 1.000 73.99835 348 GLU C C 1
ATOM 1887 O O . GLU A 1 350 ? 38.81100 -23.09100 -7.06900 1.000 71.93494 348 GLU C O 1
ATOM 1893 N N . GLN A 1 351 ? 37.74200 -21.19600 -6.45800 1.000 72.02179 349 GLN C N 1
ATOM 1894 C CA . GLN A 1 351 ? 36.91800 -21.86700 -5.46400 1.000 66.90802 349 GLN C CA 1
ATOM 1895 C C . GLN A 1 351 ? 35.95700 -22.82300 -6.15700 1.000 69.06354 349 GLN C C 1
ATOM 1896 O O . GLN A 1 351 ? 35.46300 -22.54700 -7.25400 1.000 82.75466 349 GLN C O 1
ATOM 1902 N N . ASP A 1 352 ? 35.69600 -23.95600 -5.51600 1.000 70.83481 350 ASP C N 1
ATOM 1903 C CA . ASP A 1 352 ? 34.80600 -24.96900 -6.06500 1.000 76.05649 350 ASP C CA 1
ATOM 1904 C C . ASP A 1 352 ? 33.57900 -25.09300 -5.16700 1.000 77.86986 350 ASP C C 1
ATOM 1905 O O . ASP A 1 352 ? 33.37000 -26.10500 -4.49400 1.000 72.94032 350 ASP C O 1
ATOM 1910 N N . SER A 1 353 ? 32.75900 -24.04500 -5.16400 1.000 82.71781 351 SER C N 1
ATOM 1911 C CA . SER A 1 353 ? 31.53300 -24.02400 -4.38400 1.000 79.36478 351 SER C CA 1
ATOM 1912 C C . SER A 1 353 ? 30.53300 -23.10800 -5.07000 1.000 83.41263 351 SER C C 1
ATOM 1913 O O . SER A 1 353 ? 30.90800 -22.10000 -5.67100 1.000 94.11392 351 SER C O 1
ATOM 1916 N N . ASP A 1 354 ? 29.25500 -23.46900 -4.97800 1.000 84.59699 352 ASP C N 1
ATOM 1917 C CA . ASP A 1 354 ? 28.18700 -22.63600 -5.52700 1.000 82.89678 352 ASP C CA 1
ATOM 1918 C C . ASP A 1 354 ? 27.83100 -21.58000 -4.48900 1.000 88.47377 352 ASP C C 1
ATOM 1919 O O . ASP A 1 354 ? 26.96300 -21.77600 -3.63800 1.000 103.43345 352 ASP C O 1
ATOM 1924 N N . HIS A 1 355 ? 28.52300 -20.44300 -4.55900 1.000 82.99153 353 HIS C N 1
ATOM 1925 C CA . HIS A 1 355 ? 28.24700 -19.29600 -3.70600 1.000 84.63120 353 HIS C CA 1
ATOM 1926 C C . HIS A 1 355 ? 27.64700 -18.13200 -4.48500 1.000 87.24730 353 HIS C C 1
ATOM 1927 O O . HIS A 1 355 ? 27.62600 -17.00400 -3.97900 1.000 97.53538 353 HIS C O 1
ATOM 1934 N N . ASN A 1 356 ? 27.16300 -18.37900 -5.70400 1.000 89.70549 354 ASN C N 1
ATOM 1935 C CA . ASN A 1 356 ? 26.57800 -17.34900 -6.55100 1.000 89.19227 354 ASN C CA 1
ATOM 1936 C C . ASN A 1 356 ? 25.08800 -17.58400 -6.77000 1.000 98.99608 354 ASN C C 1
ATOM 1937 O O . ASN A 1 356 ? 24.52900 -17.15700 -7.78500 1.000 107.51289 354 ASN C O 1
ATOM 1942 N N . GLY A 1 357 ? 24.44500 -18.27600 -5.83300 1.000 98.96976 355 GLY C N 1
ATOM 1943 C CA . GLY A 1 357 ? 23.02100 -18.52200 -5.92500 1.000 93.80335 355 GLY C CA 1
ATOM 1944 C C . GLY A 1 357 ? 22.21500 -17.24100 -5.99500 1.000 100.36203 355 GLY C C 1
ATOM 1945 O O . GLY A 1 357 ? 22.67900 -16.15900 -5.62600 1.000 103.21237 355 GLY C O 1
ATOM 1946 N N . SER A 1 358 ? 20.98400 -17.37700 -6.48800 1.000 104.43094 356 SER C N 1
ATOM 1947 C CA . SER A 1 358 ? 20.14700 -16.21000 -6.73800 1.000 110.76854 356 SER C CA 1
ATOM 1948 C C . SER A 1 358 ? 19.70000 -15.55100 -5.43600 1.000 105.07312 356 SER C C 1
ATOM 1949 O O . SER A 1 358 ? 19.78500 -14.32600 -5.28900 1.000 115.85073 356 SER C O 1
ATOM 1952 N N . THR A 1 359 ? 19.24100 -16.34300 -4.47400 1.000 101.36742 357 THR C N 1
ATOM 1953 C CA . THR A 1 359 ? 18.66900 -15.80500 -3.24900 1.000 106.68121 357 THR C CA 1
ATOM 1954 C C . THR A 1 359 ? 19.67400 -15.84500 -2.10100 1.000 105.71794 357 THR C C 1
ATOM 1955 O O . THR A 1 359 ? 20.69200 -16.54000 -2.15100 1.000 110.17900 357 THR C O 1
ATOM 1959 N N . LEU A 1 360 ? 19.36300 -15.07700 -1.05500 1.000 105.60740 358 LEU C N 1
ATOM 1960 C CA . LEU A 1 360 ? 20.20600 -15.04900 0.13600 1.000 92.76112 358 LEU C CA 1
ATOM 1961 C C . LEU A 1 360 ? 20.26500 -16.42100 0.79600 1.000 93.85599 358 LEU C C 1
ATOM 1962 O O . LEU A 1 360 ? 21.33900 -16.88600 1.19600 1.000 102.78601 358 LEU C O 1
ATOM 1967 N N . MET A 1 361 ? 19.11300 -17.08600 0.92000 1.000 94.76136 359 MET C N 1
ATOM 1968 C CA . MET A 1 361 ? 19.06800 -18.37600 1.60300 1.000 99.66721 359 MET C CA 1
ATOM 1969 C C . MET A 1 361 ? 19.88800 -19.42300 0.86300 1.000 99.85671 359 MET C C 1
ATOM 1970 O O . MET A 1 361 ? 20.51300 -20.28900 1.48900 1.000 103.13342 359 MET C O 1
ATOM 1975 N N . GLU A 1 362 ? 19.89400 -19.36300 -0.47000 1.000 99.42771 360 GLU C N 1
ATOM 1976 C CA . GLU A 1 362 ? 20.72500 -20.26500 -1.26100 1.000 100.76998 360 GLU C CA 1
ATOM 1977 C C . GLU A 1 362 ? 22.19400 -20.11800 -0.88800 1.000 95.40354 360 GLU C C 1
ATOM 1978 O O . GLU A 1 362 ? 22.85400 -21.08800 -0.49900 1.000 94.35079 360 GLU C O 1
ATOM 1984 N N . ARG A 1 363 ? 22.72200 -18.89700 -1.00100 1.000 83.19682 361 ARG C N 1
ATOM 1985 C CA . ARG A 1 363 ? 24.13500 -18.66800 -0.72700 1.000 83.00469 361 ARG C CA 1
ATOM 1986 C C . ARG A 1 363 ? 24.47400 -18.92200 0.73500 1.000 85.73396 361 ARG C C 1
ATOM 1987 O O . ARG A 1 363 ? 25.57800 -19.38300 1.03900 1.000 88.77643 361 ARG C O 1
ATOM 1995 N N . LEU A 1 364 ? 23.54200 -18.64100 1.64800 1.000 91.28463 362 LEU C N 1
ATOM 1996 C CA . LEU A 1 364 ? 23.80300 -18.89000 3.06100 1.000 86.04716 362 LEU C CA 1
ATOM 1997 C C . LEU A 1 364 ? 23.93600 -20.38000 3.34700 1.000 87.22362 362 LEU C C 1
ATOM 1998 O O . LEU A 1 364 ? 24.81700 -20.79300 4.10900 1.000 86.07348 362 LEU C O 1
ATOM 2003 N N . LEU A 1 365 ? 23.07500 -21.20200 2.74400 1.000 92.95588 363 LEU C N 1
ATOM 2004 C CA . LEU A 1 365 ? 23.11700 -22.63800 3.00400 1.000 95.97730 363 LEU C CA 1
ATOM 2005 C C . LEU A 1 365 ? 24.43300 -23.24600 2.53500 1.000 100.85157 363 LEU C C 1
ATOM 2006 O O . LEU A 1 365 ? 25.09500 -23.97300 3.28300 1.000 103.24396 363 LEU C O 1
ATOM 2011 N N . GLU A 1 366 ? 24.83400 -22.95100 1.29700 1.000 98.65393 364 GLU C N 1
ATOM 2012 C CA . GLU A 1 366 ? 26.04900 -23.55100 0.75500 1.000 94.99034 364 GLU C CA 1
ATOM 2013 C C . GLU A 1 366 ? 27.29600 -22.99800 1.43400 1.000 87.27889 364 GLU C C 1
ATOM 2014 O O . GLU A 1 366 ? 28.19900 -23.75700 1.80400 1.000 90.93985 364 GLU C O 1
ATOM 2020 N N . SER A 1 367 ? 27.36600 -21.67400 1.60700 1.000 81.64400 365 SER C N 1
ATOM 2021 C CA . SER A 1 367 ? 28.55200 -21.07900 2.21700 1.000 82.27039 365 SER C CA 1
ATOM 2022 C C . SER A 1 367 ? 28.74500 -21.55400 3.65100 1.000 88.72643 365 SER C C 1
ATOM 2023 O O . SER A 1 367 ? 29.88400 -21.65400 4.12200 1.000 88.39744 365 SER C O 1
ATOM 2026 N N . LEU A 1 368 ? 27.65200 -21.84900 4.36000 1.000 86.87884 366 LEU C N 1
ATOM 2027 C CA . LEU A 1 368 ? 27.77900 -22.41100 5.70100 1.000 86.33404 366 LEU C CA 1
ATOM 2028 C C . LEU A 1 368 ? 28.52200 -23.73900 5.66800 1.000 84.49961 366 LEU C C 1
ATOM 2029 O O . LEU A 1 368 ? 29.38100 -24.00000 6.51700 1.000 86.82357 366 LEU C O 1
ATOM 2034 N N . TYR A 1 369 ? 28.21800 -24.58600 4.68200 1.000 91.59519 367 TYR C N 1
ATOM 2035 C CA . TYR A 1 369 ? 28.89500 -25.87500 4.58000 1.000 97.87489 367 TYR C CA 1
ATOM 2036 C C . TYR A 1 369 ? 30.34800 -25.71100 4.15500 1.000 92.81639 367 TYR C C 1
ATOM 2037 O O . TYR A 1 369 ? 31.23300 -26.40100 4.67500 1.000 92.89798 367 TYR C O 1
ATOM 2046 N N . THR A 1 370 ? 30.61500 -24.80500 3.21000 1.000 86.41562 368 THR C N 1
ATOM 2047 C CA . THR A 1 370 ? 31.97800 -24.62800 2.71900 1.000 84.87070 368 THR C CA 1
ATOM 2048 C C . THR A 1 370 ? 32.89700 -24.11800 3.82100 1.000 87.73157 368 THR C C 1
ATOM 2049 O O . THR A 1 370 ? 33.95900 -24.69800 4.07800 1.000 94.80084 368 THR C O 1
ATOM 2053 N N . TYR A 1 371 ? 32.50200 -23.03600 4.49100 1.000 87.58682 369 TYR C N 1
ATOM 2054 C CA . TYR A 1 371 ? 33.37000 -22.43600 5.49500 1.000 79.78325 369 TYR C CA 1
ATOM 2055 C C . TYR A 1 371 ? 33.37000 -23.20400 6.80900 1.000 83.06785 369 TYR C C 1
ATOM 2056 O O . TYR A 1 371 ? 34.30300 -23.03900 7.60100 1.000 86.01294 369 TYR C O 1
ATOM 2065 N N . ALA A 1 372 ? 32.36100 -24.04200 7.05800 1.000 80.10961 370 ALA C N 1
ATOM 2066 C CA . ALA A 1 372 ? 32.45200 -24.96600 8.18300 1.000 83.46527 370 ALA C CA 1
ATOM 2067 C C . ALA A 1 372 ? 33.61100 -25.93100 7.98900 1.000 86.60512 370 ALA C C 1
ATOM 2068 O O . ALA A 1 372 ? 34.30900 -26.28000 8.94800 1.000 89.15279 370 ALA C O 1
ATOM 2070 N N . ALA A 1 373 ? 33.83400 -26.36600 6.74800 1.000 76.62761 371 ALA C N 1
ATOM 2071 C CA . ALA A 1 373 ? 34.97700 -27.22100 6.45200 1.000 82.79151 371 ALA C CA 1
ATOM 2072 C C . ALA A 1 373 ? 36.28700 -26.45700 6.60400 1.000 86.70776 371 ALA C C 1
ATOM 2073 O O . ALA A 1 373 ? 37.23400 -26.94700 7.22900 1.000 83.20734 371 ALA C O 1
ATOM 2075 N N . LEU A 1 374 ? 36.35700 -25.24700 6.03900 1.000 79.46216 372 LEU C N 1
ATOM 2076 C CA . LEU A 1 374 ? 37.57900 -24.45200 6.13800 1.000 77.88829 372 LEU C CA 1
ATOM 2077 C C . LEU A 1 374 ? 37.89900 -24.10300 7.58600 1.000 86.63407 372 LEU C C 1
ATOM 2078 O O . LEU A 1 374 ? 39.05300 -24.20400 8.01600 1.000 85.64974 372 LEU C O 1
ATOM 2083 N N . PHE A 1 375 ? 36.88800 -23.69300 8.35700 1.000 86.76040 373 PHE C N 1
ATOM 2084 C CA . PHE A 1 375 ? 37.09200 -23.46000 9.78200 1.000 77.71458 373 PHE C CA 1
ATOM 2085 C C . PHE A 1 375 ? 37.38900 -24.74700 10.53800 1.000 88.76591 373 PHE C C 1
ATOM 2086 O O . PHE A 1 375 ? 37.92600 -24.68800 11.64900 1.000 97.45642 373 PHE C O 1
ATOM 2094 N N . ASP A 1 376 ? 37.05100 -25.90500 9.96700 1.000 100.06200 374 ASP C N 1
ATOM 2095 C CA . ASP A 1 376 ? 37.30400 -27.16700 10.65300 1.000 95.30880 374 ASP C CA 1
ATOM 2096 C C . ASP A 1 376 ? 38.78200 -27.53700 10.59700 1.000 98.50128 374 ASP C C 1
ATOM 2097 O O . ASP A 1 376 ? 39.32900 -28.06400 11.57300 1.000 97.61697 374 ASP C O 1
ATOM 2102 N N . CYS A 1 377 ? 39.44400 -27.27000 9.46500 1.000 83.33104 375 CYS C N 1
ATOM 2103 C CA . CYS A 1 377 ? 40.87800 -27.52900 9.35900 1.000 93.57175 375 CYS C CA 1
ATOM 2104 C C . CYS A 1 377 ? 41.64100 -26.82700 10.47400 1.000 86.77093 375 CYS C C 1
ATOM 2105 O O . CYS A 1 377 ? 42.43000 -27.44900 11.19400 1.000 99.56457 375 CYS C O 1
ATOM 2108 N N . LEU A 1 378 ? 41.40800 -25.52200 10.63100 1.000 71.58227 376 LEU C N 1
ATOM 2109 C CA . LEU A 1 378 ? 42.12300 -24.75400 11.64400 1.000 79.79904 376 LEU C CA 1
ATOM 2110 C C . LEU A 1 378 ? 41.84400 -25.28300 13.04300 1.000 84.75753 376 LEU C C 1
ATOM 2111 O O . LEU A 1 378 ? 42.73200 -25.28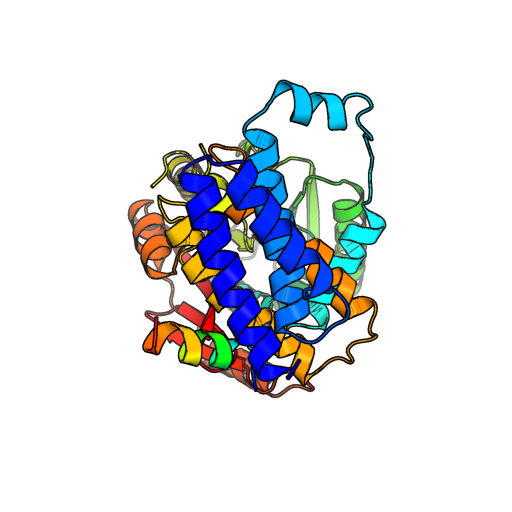300 13.90300 1.000 93.25329 376 LEU C O 1
ATOM 2116 N N . GLU A 1 379 ? 40.61600 -25.74800 13.28900 1.000 88.93698 377 GLU C N 1
ATOM 2117 C CA . GLU A 1 379 ? 40.27100 -26.24700 14.61700 1.000 85.42340 377 GLU C CA 1
ATOM 2118 C C . GLU A 1 379 ? 41.04000 -27.51900 14.95100 1.000 84.85228 377 GLU C C 1
ATOM 2119 O O . GLU A 1 379 ? 41.47900 -27.70300 16.09100 1.000 78.23833 377 GLU C O 1
ATOM 2125 N N . THR A 1 380 ? 41.22400 -28.40400 13.97000 1.000 83.19419 378 THR C N 1
ATOM 2126 C CA . THR A 1 380 ? 41.92700 -29.65600 14.21700 1.000 91.06881 378 THR C CA 1
ATOM 2127 C C . THR A 1 380 ? 43.44200 -29.50500 14.21500 1.000 92.84534 378 THR C C 1
ATOM 2128 O O . THR A 1 380 ? 44.14000 -30.47800 14.52000 1.000 106.46803 378 THR C O 1
ATOM 2132 N N . LYS A 1 381 ? 43.96800 -28.32500 13.89000 1.000 95.26142 379 LYS C N 1
ATOM 2133 C CA . LYS A 1 381 ? 45.40300 -28.19000 13.67200 1.000 87.60524 379 LYS C CA 1
ATOM 2134 C C . LYS A 1 381 ? 46.03100 -27.07300 14.49600 1.000 87.86053 379 LYS C C 1
ATOM 2135 O O . LYS A 1 381 ? 47.18300 -27.19100 14.92600 1.000 95.21668 379 LYS C O 1
ATOM 2141 N N . VAL A 1 382 ? 45.29500 -25.98800 14.72000 1.000 87.17887 380 VAL C N 1
ATOM 2142 C CA . VAL A 1 382 ? 45.86300 -24.77500 15.30500 1.000 81.07551 380 VAL C CA 1
ATOM 2143 C C . VAL A 1 382 ? 45.12200 -24.42900 16.59400 1.000 84.44434 380 VAL C C 1
ATOM 2144 O O . VAL A 1 382 ? 43.88700 -24.52600 16.63800 1.000 94.17708 380 VAL C O 1
ATOM 2148 N N . PRO A 1 383 ? 45.82200 -24.03100 17.65900 1.000 84.22852 381 PRO C N 1
ATOM 2149 C CA . PRO A 1 383 ? 45.13800 -23.73200 18.92400 1.000 79.30688 381 PRO C CA 1
ATOM 2150 C C . PRO A 1 383 ? 44.15600 -22.57700 18.79800 1.000 84.26273 381 PRO C C 1
ATOM 2151 O O . PRO A 1 383 ? 44.31100 -21.68200 17.96400 1.000 91.38990 381 PRO C O 1
ATOM 2155 N N . ARG A 1 384 ? 43.13700 -22.60300 19.66400 1.000 88.09477 382 ARG C N 1
ATOM 2156 C CA . ARG A 1 384 ? 42.09700 -21.57800 19.64200 1.000 90.02132 382 ARG C CA 1
ATOM 2157 C C . ARG A 1 384 ? 42.65600 -20.19000 19.93000 1.000 93.71124 382 ARG C C 1
ATOM 2158 O O . ARG A 1 384 ? 42.07800 -19.18800 19.49300 1.000 97.39326 382 ARG C O 1
ATOM 2166 N N . THR A 1 385 ? 43.76400 -20.10600 20.66200 1.000 88.75011 383 THR C N 1
ATOM 2167 C CA . THR A 1 385 ? 44.35600 -18.83100 21.04400 1.000 92.48740 383 THR C CA 1
ATOM 2168 C C . THR A 1 385 ? 45.31600 -18.27200 20.00100 1.000 91.66889 383 THR C C 1
ATOM 2169 O O . THR A 1 385 ? 45.90400 -17.20900 20.23000 1.000 97.58802 383 THR C O 1
ATOM 2173 N N . SER A 1 386 ? 45.49200 -18.95000 18.87000 1.000 84.95755 384 SER C N 1
ATOM 2174 C CA . SER A 1 386 ? 46.46500 -18.51500 17.87600 1.000 75.66170 384 SER C CA 1
ATOM 2175 C C . SER A 1 386 ? 45.99600 -17.23300 17.19900 1.000 81.19131 384 SER C C 1
ATOM 2176 O O . SER A 1 386 ? 44.89000 -17.17900 16.65000 1.000 82.04668 384 SER C O 1
ATOM 2179 N N . GLN A 1 387 ? 46.84000 -16.19800 17.23900 1.000 83.54949 385 GLN C N 1
ATOM 2180 C CA . GLN A 1 387 ? 46.53000 -14.96700 16.52200 1.000 80.50439 385 GLN C CA 1
ATOM 2181 C C . GLN A 1 387 ? 46.58500 -15.16900 15.01300 1.000 88.15531 385 GLN C C 1
ATOM 2182 O O . GLN A 1 387 ? 45.86100 -14.49200 14.27500 1.000 90.09501 385 GLN C O 1
ATOM 2188 N N . ASP A 1 388 ? 47.43500 -16.08600 14.53900 1.000 87.56313 386 ASP C N 1
ATOM 2189 C CA . ASP A 1 388 ? 47.47200 -16.40100 13.11200 1.000 85.64185 386 ASP C CA 1
ATOM 2190 C C . ASP A 1 388 ? 46.12700 -16.93500 12.63800 1.000 83.23366 386 ASP C C 1
ATOM 2191 O O . ASP A 1 388 ? 45.62600 -16.54200 11.57800 1.000 80.81495 386 ASP C O 1
ATOM 2196 N N . ARG A 1 389 ? 45.53200 -17.84000 13.41600 1.000 76.95923 387 ARG C N 1
ATOM 2197 C CA . ARG A 1 389 ? 44.24800 -18.42400 13.04500 1.000 77.74090 387 ARG C CA 1
ATOM 2198 C C . ARG A 1 389 ? 43.15400 -17.36600 12.97900 1.000 81.73612 387 ARG C C 1
ATOM 2199 O O . ARG A 1 389 ? 42.34700 -17.35300 12.04300 1.000 82.32040 387 ARG C O 1
ATOM 2207 N N . ILE A 1 390 ? 43.12300 -16.45800 13.95700 1.000 78.25149 388 ILE C N 1
ATOM 2208 C CA . ILE A 1 390 ? 42.08600 -15.43000 13.98200 1.000 79.76483 388 ILE C CA 1
ATOM 2209 C C . ILE A 1 390 ? 42.24100 -14.48200 12.80000 1.000 78.03041 388 ILE C C 1
ATOM 2210 O O . ILE A 1 390 ? 41.25000 -14.08600 12.17300 1.000 87.08149 388 ILE C O 1
ATOM 2215 N N . LYS A 1 391 ? 43.48200 -14.10300 12.47500 1.000 69.53728 389 LYS C N 1
ATOM 2216 C CA . LYS A 1 391 ? 43.71500 -13.23100 11.32600 1.000 73.47460 389 LYS C CA 1
ATOM 2217 C C . LYS A 1 391 ? 43.17200 -13.85300 10.04500 1.000 77.68037 389 LYS C C 1
ATOM 2218 O O . LYS A 1 391 ? 42.47700 -13.19200 9.26500 1.000 83.25735 389 LYS C O 1
ATOM 2224 N N . VAL A 1 392 ? 43.48400 -15.12900 9.81100 1.000 71.70860 390 VAL C N 1
ATOM 2225 C CA . VAL A 1 392 ? 42.98600 -15.81000 8.61800 1.000 74.88793 390 VAL C CA 1
ATOM 2226 C C . VAL A 1 392 ? 41.46700 -15.90400 8.65900 1.000 81.83086 390 VAL C C 1
ATOM 2227 O O . VAL A 1 392 ? 40.78000 -15.61400 7.67100 1.000 80.91760 390 VAL C O 1
ATOM 2231 N N . GLU A 1 393 ? 40.91800 -16.29700 9.81100 1.000 80.36753 391 GLU C N 1
ATOM 2232 C CA . GLU A 1 393 ? 39.47300 -16.46900 9.92200 1.000 80.56229 391 GLU C CA 1
ATOM 2233 C C . GLU A 1 393 ? 38.73500 -15.15200 9.71300 1.000 78.95947 391 GLU C C 1
ATOM 2234 O O . GLU A 1 393 ? 37.65400 -15.12900 9.11500 1.000 89.80287 391 GLU C O 1
ATOM 2240 N N . LYS A 1 394 ? 39.30700 -14.04300 10.18300 1.000 82.42830 392 LYS C N 1
ATOM 2241 C CA . LYS A 1 394 ? 38.65500 -12.74200 10.05200 1.000 85.62869 392 LYS C CA 1
ATOM 2242 C C . LYS A 1 394 ? 38.97900 -12.06100 8.72400 1.000 79.09106 392 LYS C C 1
ATOM 2243 O O . LYS A 1 394 ? 38.07500 -11.75000 7.94200 1.000 82.05984 392 LYS C O 1
ATOM 2249 N N . MET A 1 395 ? 40.26500 -11.81100 8.46200 1.000 79.37531 393 MET C N 1
ATOM 2250 C CA . MET A 1 395 ? 40.64500 -10.97300 7.32900 1.000 79.22529 393 MET C CA 1
ATOM 2251 C C . MET A 1 395 ? 40.42000 -11.65100 5.98400 1.000 82.73097 393 MET C C 1
ATOM 2252 O O . MET A 1 395 ? 40.33700 -10.95600 4.96700 1.000 92.05841 393 MET C O 1
ATOM 2257 N N . LEU A 1 396 ? 40.31900 -12.97900 5.94800 1.000 84.49171 394 LEU C N 1
ATOM 2258 C CA . LEU A 1 396 ? 40.12100 -13.70600 4.69800 1.000 75.60117 394 LEU C CA 1
ATOM 2259 C C . LEU A 1 396 ? 38.71900 -14.30100 4.62500 1.000 77.98040 394 LEU C C 1
ATOM 2260 O O . LEU A 1 396 ? 37.88100 -13.80600 3.86700 1.000 83.67845 394 LEU C O 1
ATOM 2265 N N . PHE A 1 397 ? 38.43800 -15.35800 5.39200 1.000 80.82285 395 PHE C N 1
ATOM 2266 C CA . PHE A 1 397 ? 37.13000 -16.00000 5.31600 1.000 71.87178 395 PHE C CA 1
ATOM 2267 C C . PHE A 1 397 ? 36.02400 -15.05200 5.75800 1.000 77.15399 395 PHE C C 1
ATOM 2268 O O . PHE A 1 397 ? 34.93600 -15.04000 5.17200 1.000 82.30197 395 PHE C O 1
ATOM 2276 N N . GLY A 1 398 ? 36.28500 -14.24700 6.79000 1.000 71.11905 396 GLY C N 1
ATOM 2277 C CA . GLY A 1 398 ? 35.28200 -13.29800 7.24400 1.000 69.56887 396 GLY C CA 1
ATOM 2278 C C . GLY A 1 398 ? 34.92500 -12.27600 6.18200 1.000 77.66984 396 GLY C C 1
ATOM 2279 O O . GLY A 1 398 ? 33.75500 -11.92500 6.01400 1.000 82.45725 396 GLY C O 1
ATOM 2280 N N . GLU A 1 399 ? 35.92800 -11.78800 5.44700 1.000 81.91508 397 GLU C N 1
ATOM 2281 C CA . GLU A 1 399 ? 35.65500 -10.83300 4.37900 1.000 81.22553 397 GLU C CA 1
ATOM 2282 C C . GLU A 1 399 ? 34.89300 -11.48700 3.23400 1.000 84.06797 397 GLU C C 1
ATOM 2283 O O . GLU A 1 399 ? 33.98300 -10.87800 2.66000 1.000 89.50020 397 GLU C O 1
ATOM 2289 N N . GLU A 1 400 ? 35.24900 -12.72500 2.89000 1.000 75.50642 398 GLU C N 1
ATOM 2290 C CA . GLU A 1 400 ? 34.52600 -13.43000 1.83900 1.000 78.89367 398 GLU C CA 1
ATOM 2291 C C . GLU A 1 400 ? 33.09800 -13.73900 2.26800 1.000 85.01809 398 GLU C C 1
ATOM 2292 O O . GLU A 1 400 ? 32.15600 -13.54500 1.49100 1.000 85.19443 398 GLU C O 1
ATOM 2298 N N . ILE A 1 401 ? 32.91700 -14.21100 3.50400 1.000 81.40976 399 ILE C N 1
ATOM 2299 C CA . ILE A 1 401 ? 31.57400 -14.47200 4.01900 1.000 75.97753 399 ILE C CA 1
ATOM 2300 C C . ILE A 1 401 ? 30.74700 -13.19300 4.00900 1.000 82.04405 399 ILE C C 1
ATOM 2301 O O . ILE A 1 401 ? 29.59600 -13.17800 3.55500 1.000 76.73288 399 ILE C O 1
ATOM 2306 N N . LYS A 1 402 ? 31.32900 -12.09700 4.50200 1.000 82.85204 400 LYS C N 1
ATOM 2307 C CA . LYS A 1 402 ? 30.62300 -10.82000 4.52900 1.000 82.74150 400 LYS C CA 1
ATOM 2308 C C . LYS A 1 402 ? 30.23400 -10.36800 3.12700 1.000 84.68647 400 LYS C C 1
ATOM 2309 O O . LYS A 1 402 ? 29.12700 -9.86000 2.91400 1.000 90.36083 400 LYS C O 1
ATOM 2315 N N . ASN A 1 403 ? 31.12700 -10.55600 2.15300 1.000 86.57091 401 ASN C N 1
ATOM 2316 C CA . ASN A 1 403 ? 30.83100 -10.12500 0.79200 1.000 79.89379 401 ASN C CA 1
ATOM 2317 C C . ASN A 1 403 ? 29.78100 -11.01200 0.13600 1.000 85.81029 401 ASN C C 1
ATOM 2318 O O . ASN A 1 403 ? 28.96200 -10.52300 -0.65000 1.000 88.42902 401 ASN C O 1
ATOM 2323 N N . ILE A 1 404 ? 29.78500 -12.31000 0.44800 1.000 84.15746 402 ILE C N 1
ATOM 2324 C CA . ILE A 1 404 ? 28.79900 -13.21800 -0.13000 1.000 79.76219 402 ILE C CA 1
ATOM 2325 C C . ILE A 1 404 ? 27.40400 -12.93400 0.41600 1.000 81.62821 402 ILE C C 1
ATOM 2326 O O . ILE A 1 404 ? 26.40900 -13.05500 -0.30900 1.000 89.22386 402 ILE C O 1
ATOM 2331 N N . ILE A 1 405 ? 27.30100 -12.53200 1.67900 1.000 88.48166 403 ILE C N 1
ATOM 2332 C CA . ILE A 1 405 ? 26.02000 -12.47600 2.37100 1.000 86.74987 403 ILE C CA 1
ATOM 2333 C C . ILE A 1 405 ? 25.42200 -11.07400 2.35600 1.000 91.84785 403 ILE C C 1
ATOM 2334 O O . ILE A 1 405 ? 24.20700 -10.91900 2.22200 1.000 96.45367 403 ILE C O 1
ATOM 2339 N N . SER A 1 406 ? 26.25100 -10.03900 2.47900 1.000 87.45522 404 SER C N 1
ATOM 2340 C CA . SER A 1 406 ? 25.75300 -8.68400 2.68000 1.000 86.06558 404 SER C CA 1
ATOM 2341 C C . SER A 1 406 ? 25.83500 -7.79900 1.44200 1.000 93.93495 404 SER C C 1
ATOM 2342 O O . SER A 1 406 ? 25.34000 -6.66900 1.48200 1.000 94.40342 404 SER C O 1
ATOM 2345 N N . CYS A 1 407 ? 26.43600 -8.26500 0.35100 1.000 93.11380 405 CYS C N 1
ATOM 2346 C CA . CYS A 1 407 ? 26.61200 -7.44200 -0.83700 1.000 91.46097 405 CYS C CA 1
ATOM 2347 C C . CYS A 1 407 ? 25.76500 -7.95900 -1.99400 1.000 97.86173 405 CYS C C 1
ATOM 2348 O O . CYS A 1 407 ? 25.34900 -9.12100 -2.02500 1.000 102.33069 405 CYS C O 1
ATOM 2351 N N . GLU A 1 408 ? 25.51400 -7.06800 -2.95400 1.000 104.00458 406 GLU C N 1
ATOM 2352 C CA . GLU A 1 408 ? 24.73400 -7.38500 -4.14100 1.000 92.87429 406 GLU C CA 1
ATOM 2353 C C . GLU A 1 408 ? 25.28800 -6.62000 -5.33500 1.000 93.39014 406 GLU C C 1
ATOM 2354 O O . GLU A 1 408 ? 26.10600 -5.70600 -5.19500 1.000 94.68504 406 GLU C O 1
ATOM 2360 N N . GLY A 1 409 ? 24.82400 -7.00800 -6.52200 1.000 94.88769 407 GLY C N 1
ATOM 2361 C CA . GLY A 1 409 ? 25.23600 -6.33400 -7.74300 1.000 86.61302 407 GLY C CA 1
ATOM 2362 C C . GLY A 1 409 ? 26.72800 -6.45400 -7.97400 1.000 90.96091 407 GLY C C 1
ATOM 2363 O O . GLY A 1 409 ? 27.34500 -7.48900 -7.69700 1.000 97.78541 407 GLY C O 1
ATOM 2364 N N . PHE A 1 410 ? 27.32300 -5.37500 -8.49000 1.000 93.29276 408 PHE C N 1
ATOM 2365 C CA . PHE A 1 410 ? 28.76400 -5.34600 -8.71100 1.000 95.77201 408 PHE C CA 1
ATOM 2366 C C . PHE A 1 410 ? 29.55400 -5.40200 -7.41000 1.000 100.00673 408 PHE C C 1
ATOM 2367 O O . PHE A 1 410 ? 30.71100 -5.83600 -7.42000 1.000 103.82297 408 PHE C O 1
ATOM 2369 N N . GLU A 1 411 ? 28.95800 -4.97800 -6.29200 1.000 102.61230 409 GLU C N 1
ATOM 2370 C CA . GLU A 1 411 ? 29.66900 -4.96800 -5.01900 1.000 98.41180 409 GLU C CA 1
ATOM 2371 C C . GLU A 1 411 ? 29.99500 -6.36900 -4.51800 1.000 99.10925 409 GLU C C 1
ATOM 2372 O O . GLU A 1 411 ? 30.89000 -6.51800 -3.68100 1.000 104.74414 409 GLU C O 1
ATOM 2374 N N . ARG A 1 412 ? 29.29400 -7.39300 -5.00200 1.000 93.66649 410 ARG C N 1
ATOM 2375 C CA . ARG A 1 412 ? 29.54200 -8.77200 -4.58600 1.000 89.66865 410 ARG C CA 1
ATOM 2376 C C . ARG A 1 412 ? 30.53200 -9.39200 -5.56300 1.000 94.57713 410 ARG C C 1
ATOM 2377 O O . ARG A 1 412 ? 30.15400 -9.84300 -6.64700 1.000 96.05889 410 ARG C O 1
ATOM 2385 N N . ARG A 1 413 ? 31.80800 -9.41500 -5.17800 1.000 95.01139 411 ARG C N 1
ATOM 2386 C CA . ARG A 1 413 ? 32.85800 -9.93600 -6.04200 1.000 94.55344 411 ARG C CA 1
ATOM 2387 C C . ARG A 1 413 ? 33.14900 -11.41100 -5.80300 1.000 90.79773 411 ARG C C 1
ATOM 2388 O O . ARG A 1 413 ? 33.63900 -12.08700 -6.71500 1.000 91.46360 411 ARG C O 1
ATOM 2396 N N . GLU A 1 414 ? 32.85900 -11.92400 -4.60800 1.000 80.42017 412 GLU C N 1
ATOM 2397 C CA . GLU A 1 414 ? 33.14800 -13.31500 -4.25900 1.000 74.13257 412 GLU C CA 1
ATOM 2398 C C . GLU A 1 414 ? 32.03800 -14.24300 -4.76100 1.000 82.91784 412 GLU C C 1
ATOM 2399 O O . GLU A 1 414 ? 31.36300 -14.93400 -4.00000 1.000 88.07898 412 GLU C O 1
ATOM 2405 N N . ARG A 1 415 ? 31.86600 -14.25500 -6.08400 1.000 88.68695 413 ARG C N 1
ATOM 2406 C CA . ARG A 1 415 ? 30.82800 -15.06200 -6.72600 1.000 91.60835 413 ARG C CA 1
ATOM 2407 C C . ARG A 1 415 ? 31.43600 -16.39900 -7.14400 1.000 89.70549 413 ARG C C 1
ATOM 2408 O O . ARG A 1 415 ? 31.71100 -16.66400 -8.31700 1.000 81.58347 413 ARG C O 1
ATOM 2416 N N . HIS A 1 416 ? 31.64000 -17.25700 -6.14900 1.000 81.05446 414 HIS C N 1
ATOM 2417 C CA . HIS A 1 416 ? 32.24900 -18.55700 -6.39000 1.000 79.09896 414 HIS C CA 1
ATOM 2418 C C . HIS A 1 416 ? 31.26300 -19.49000 -7.08200 1.000 84.18378 414 HIS C C 1
ATOM 2419 O O . HIS A 1 416 ? 30.07600 -19.52700 -6.74700 1.000 87.24467 414 HIS C O 1
ATOM 2426 N N . GLU A 1 417 ? 31.76100 -20.24600 -8.05900 1.000 84.36011 415 GLU C N 1
ATOM 2427 C CA . GLU A 1 417 ? 30.96000 -21.24100 -8.75500 1.000 80.57545 415 GLU C CA 1
ATOM 2428 C C . GLU A 1 417 ? 31.77000 -22.52400 -8.88400 1.000 81.39660 415 GLU C C 1
ATOM 2429 O O . GLU A 1 417 ? 32.99300 -22.52700 -8.72500 1.000 81.58610 415 GLU C O 1
ATOM 2435 N N . LYS A 1 418 ? 31.07200 -23.62100 -9.16700 1.000 85.64974 416 LYS C N 1
ATOM 2436 C CA . LYS A 1 418 ? 31.72600 -24.91900 -9.20800 1.000 84.11535 416 LYS C CA 1
ATOM 2437 C C . LYS A 1 418 ? 32.50900 -25.09700 -10.50900 1.000 91.33464 416 LYS C C 1
ATOM 2438 O O . LYS A 1 418 ? 32.37100 -24.33200 -11.46700 1.000 93.46384 416 LYS C O 1
ATOM 2444 N N . LEU A 1 419 ? 33.34200 -26.14200 -10.52500 1.000 88.69748 417 LEU C N 1
ATOM 2445 C CA . LEU A 1 419 ? 34.24600 -26.37300 -11.64800 1.000 80.60440 417 LEU C CA 1
ATOM 2446 C C . LEU A 1 419 ? 33.48400 -26.64700 -12.93900 1.000 92.44529 417 LEU C C 1
ATOM 2447 O O . LEU A 1 419 ? 33.90800 -26.22000 -14.02000 1.000 94.92717 417 LEU C O 1
ATOM 2452 N N . GLU A 1 420 ? 32.35900 -27.36100 -12.84800 1.000 93.30066 418 GLU C N 1
ATOM 2453 C CA . GLU A 1 420 ? 31.60000 -27.70600 -14.04600 1.000 87.06570 418 GLU C CA 1
ATOM 2454 C C . GLU A 1 420 ? 31.10700 -26.45900 -14.77000 1.000 92.00050 418 GLU C C 1
ATOM 2455 O O . GLU A 1 420 ? 31.09200 -26.41300 -16.00600 1.000 87.38679 418 GLU C O 1
ATOM 2461 N N . LYS A 1 421 ? 30.70600 -25.43300 -14.01600 1.000 95.58251 419 LYS C N 1
ATOM 2462 C CA . LYS A 1 421 ? 30.28700 -24.18300 -14.64200 1.000 94.57187 419 LYS C CA 1
ATOM 2463 C C . LYS A 1 421 ? 31.46200 -23.47100 -15.29800 1.000 95.42460 419 LYS C C 1
ATOM 2464 O O . LYS A 1 421 ? 31.32500 -22.92000 -16.39700 1.000 93.61912 419 LYS C O 1
ATOM 2470 N N . TRP A 1 422 ? 32.62500 -23.47100 -14.64100 1.000 87.90264 420 TRP C N 1
ATOM 2471 C CA . TRP A 1 422 ? 33.79300 -22.80700 -15.21100 1.000 89.73181 420 TRP C CA 1
ATOM 2472 C C . TRP A 1 422 ? 34.24800 -23.48500 -16.49600 1.000 97.59328 420 TRP C C 1
ATOM 2473 O O . TRP A 1 422 ? 34.65200 -22.81000 -17.45000 1.000 95.51672 420 TRP C O 1
ATOM 2484 N N . SER A 1 423 ? 34.18600 -24.81800 -16.54200 1.000 92.68743 421 SER C N 1
ATOM 2485 C CA . SER A 1 423 ? 34.62100 -25.54000 -17.73300 1.000 89.61601 421 SER C CA 1
ATOM 2486 C C . SER A 1 423 ? 33.79000 -25.14500 -18.94700 1.000 95.29564 421 SER C C 1
ATOM 2487 O O . SER A 1 423 ? 34.33800 -24.80900 -20.00200 1.000 100.19622 421 SER C O 1
ATOM 2490 N N . GLN A 1 424 ? 32.46100 -25.17600 -18.81400 1.000 95.57199 422 GLN C N 1
ATOM 2491 C CA . GLN A 1 424 ? 31.59600 -24.73200 -19.90300 1.000 106.02324 422 GLN C CA 1
ATOM 2492 C C . GLN A 1 424 ? 31.90600 -23.29300 -20.29200 1.000 94.99297 422 GLN C C 1
ATOM 2493 O O . GLN A 1 424 ? 32.03600 -22.97000 -21.47800 1.000 101.82273 422 GLN C O 1
ATOM 2499 N N . ARG A 1 425 ? 32.03200 -22.41600 -19.29600 1.000 90.17923 423 ARG C N 1
ATOM 2500 C CA . ARG A 1 425 ? 32.27800 -21.00200 -19.55900 1.000 96.04309 423 ARG C CA 1
ATOM 2501 C C . ARG A 1 425 ? 33.59900 -20.80100 -20.29200 1.000 105.11260 423 ARG C C 1
ATOM 2502 O O . ARG A 1 425 ? 33.67200 -20.05300 -21.27400 1.000 112.31083 423 ARG C O 1
ATOM 2510 N N . ILE A 1 426 ? 34.65600 -21.47400 -19.83400 1.000 103.56505 424 ILE C N 1
ATOM 2511 C CA . ILE A 1 426 ? 35.96800 -21.31600 -20.45400 1.000 94.96928 424 ILE C CA 1
ATOM 2512 C C . ILE A 1 426 ? 36.01100 -22.01200 -21.81000 1.000 99.73564 424 ILE C C 1
ATOM 2513 O O . ILE A 1 426 ? 36.59500 -21.49400 -22.77100 1.000 89.80287 424 ILE C O 1
ATOM 2518 N N . ASP A 1 427 ? 35.39000 -23.19000 -21.91700 1.000 98.89344 425 ASP C N 1
ATOM 2519 C CA . ASP A 1 427 ? 35.39200 -23.91200 -23.18600 1.000 101.63587 425 ASP C CA 1
ATOM 2520 C C . ASP A 1 427 ? 34.59100 -23.16800 -24.24700 1.000 106.42855 425 ASP C C 1
ATOM 2521 O O . ASP A 1 427 ? 34.95700 -23.17800 -25.42900 1.000 105.47054 425 ASP C O 1
ATOM 2526 N N . LEU A 1 428 ? 33.49500 -22.51600 -23.84900 1.000 100.86473 426 LEU C N 1
ATOM 2527 C CA . LEU A 1 428 ? 32.73100 -21.71200 -24.79500 1.000 99.34086 426 LEU C CA 1
ATOM 2528 C C . LEU A 1 428 ? 33.50100 -20.48600 -25.26300 1.000 99.93040 426 LEU C C 1
ATOM 2529 O O . LEU A 1 428 ? 33.21300 -19.96600 -26.34600 1.000 103.35713 426 LEU C O 1
ATOM 2534 N N . ALA A 1 429 ? 34.46500 -20.01200 -24.47800 1.000 103.49662 427 ALA C N 1
ATOM 2535 C CA . ALA A 1 429 ? 35.27300 -18.86300 -24.86500 1.000 99.44877 427 ALA C CA 1
ATOM 2536 C C . ALA A 1 429 ? 36.35900 -19.21600 -25.87200 1.000 95.69568 427 ALA C C 1
ATOM 2537 O O . ALA A 1 429 ? 37.12500 -18.33000 -26.26400 1.000 110.27901 427 ALA C O 1
ATOM 2539 N N . GLY A 1 430 ? 36.44500 -20.47300 -26.29300 1.000 95.47197 428 GLY C N 1
ATOM 2540 C CA . GLY A 1 430 ? 37.41700 -20.89100 -27.28100 1.000 89.45020 428 GLY C CA 1
ATOM 2541 C C . GLY A 1 430 ? 38.62000 -21.62800 -26.74100 1.000 92.90324 428 GLY C C 1
ATOM 2542 O O . GLY A 1 430 ? 39.60000 -21.79400 -27.47500 1.000 100.46994 428 GLY C O 1
ATOM 2543 N N . PHE A 1 431 ? 38.58300 -22.07400 -25.49000 1.000 82.76255 429 PHE C N 1
ATOM 2544 C CA . PHE A 1 431 ? 39.69600 -22.78800 -24.88700 1.000 82.40462 429 PHE C CA 1
ATOM 2545 C C . PHE A 1 431 ? 39.41500 -24.28500 -24.85700 1.000 93.64017 429 PHE C C 1
ATOM 2546 O O . PHE A 1 431 ? 38.27000 -24.71200 -24.68400 1.000 90.01606 429 PHE C O 1
ATOM 2554 N N . GLY A 1 432 ? 40.46800 -25.07400 -25.03500 1.000 98.74079 430 GLY C N 1
ATOM 2555 C CA . GLY A 1 432 ? 40.39600 -26.52300 -24.91200 1.000 91.21357 430 GLY C CA 1
ATOM 2556 C C . GLY A 1 432 ? 41.12300 -26.96400 -23.65400 1.000 99.85671 430 GLY C C 1
ATOM 2557 O O . GLY A 1 432 ? 42.19000 -26.43700 -23.32800 1.000 97.55117 430 GLY C O 1
ATOM 2558 N N . ASN A 1 433 ? 40.54200 -27.93500 -22.95500 1.000 94.30868 431 ASN C N 1
ATOM 2559 C CA . ASN A 1 433 ? 41.12300 -28.39100 -21.70100 1.000 94.01917 431 ASN C CA 1
ATOM 2560 C C . ASN A 1 433 ? 42.40800 -29.16800 -21.94700 1.000 94.36131 431 ASN C C 1
ATOM 2561 O O . ASN A 1 433 ? 42.48700 -30.00900 -22.84700 1.000 99.74880 431 ASN C O 1
ATOM 2566 N N . VAL A 1 434 ? 43.42300 -28.87400 -21.14300 1.000 89.09752 432 VAL C N 1
ATOM 2567 C CA . VAL A 1 434 ? 44.68300 -29.60400 -21.15300 1.000 86.56301 432 VAL C CA 1
ATOM 2568 C C . VAL A 1 434 ? 44.76500 -30.38200 -19.84100 1.000 87.56050 432 VAL C C 1
ATOM 2569 O O . VAL A 1 434 ? 44.97900 -29.77900 -18.77800 1.000 83.76794 432 VAL C O 1
ATOM 2573 N N . PRO A 1 435 ? 44.58100 -31.70100 -19.86000 1.000 86.01294 433 PRO C N 1
ATOM 2574 C CA . PRO A 1 435 ? 44.57400 -32.46300 -18.60700 1.000 78.99105 433 PRO C CA 1
ATOM 2575 C C . PRO A 1 435 ? 45.89300 -32.32400 -17.86200 1.000 81.31238 433 PRO C C 1
ATOM 2576 O O . PRO A 1 435 ? 46.96900 -32.29100 -18.46100 1.000 96.46683 433 PRO C O 1
ATOM 2580 N N . LEU A 1 436 ? 45.79400 -32.21700 -16.54100 1.000 81.31238 434 LEU C N 1
ATOM 2581 C CA . LEU A 1 436 ? 46.98000 -32.11900 -15.70900 1.000 75.99595 434 LEU C CA 1
ATOM 2582 C C . LEU A 1 436 ? 47.75700 -33.42900 -15.74000 1.000 74.93793 434 LEU C C 1
ATOM 2583 O O . LEU A 1 436 ? 47.18600 -34.51300 -15.89200 1.000 76.86711 434 LEU C O 1
ATOM 2588 N N . SER A 1 437 ? 49.07600 -33.31800 -15.60400 1.000 77.85407 435 SER C N 1
ATOM 2589 C CA . SER A 1 437 ? 49.93800 -34.48900 -15.68000 1.000 75.83014 435 SER C CA 1
ATOM 2590 C C . SER A 1 437 ? 49.64800 -35.44600 -14.53100 1.000 84.00481 435 SER C C 1
ATOM 2591 O O . SER A 1 437 ? 49.47100 -35.02700 -13.38300 1.000 81.55452 435 SER C O 1
ATOM 2594 N N . TYR A 1 438 ? 49.59400 -36.74200 -14.85400 1.000 72.47185 436 TYR C N 1
ATOM 2595 C CA . TYR A 1 438 ? 49.38900 -37.76500 -13.83300 1.000 71.31908 436 TYR C CA 1
ATOM 2596 C C . TYR A 1 438 ? 50.42300 -37.65200 -12.72200 1.000 83.71530 436 TYR C C 1
ATOM 2597 O O . TYR A 1 438 ? 50.09200 -37.77200 -11.53600 1.000 91.01091 436 TYR C O 1
ATOM 2606 N N . TYR A 1 439 ? 51.68300 -37.41200 -13.08600 1.000 78.26465 437 TYR C N 1
ATOM 2607 C CA . TYR A 1 439 ? 52.74000 -37.36400 -12.08300 1.000 85.44972 437 TYR C CA 1
ATOM 2608 C C . TYR A 1 439 ? 52.80800 -36.01400 -11.38300 1.000 77.36191 437 TYR C C 1
ATOM 2609 O O . TYR A 1 439 ? 53.28200 -35.94000 -10.24400 1.000 81.00708 437 TYR C O 1
ATOM 2618 N N . ALA A 1 440 ? 52.33700 -34.94700 -12.02900 1.000 75.80383 438 ALA C N 1
ATOM 2619 C CA . ALA A 1 440 ? 52.12700 -33.69800 -11.30500 1.000 80.20172 438 ALA C CA 1
ATOM 2620 C C . ALA A 1 440 ? 51.05000 -33.87300 -10.24300 1.000 84.04955 438 ALA C C 1
ATOM 2621 O O . ALA A 1 440 ? 51.17300 -33.34900 -9.12900 1.000 89.73181 438 ALA C O 1
ATOM 2623 N N . MET A 1 441 ? 49.99000 -34.61600 -10.57000 1.000 78.41203 439 MET C N 1
ATOM 2624 C CA . MET A 1 441 ? 48.97500 -34.94900 -9.57700 1.000 76.78289 439 MET C CA 1
ATOM 2625 C C . MET A 1 441 ? 49.56400 -35.79500 -8.45500 1.000 81.17815 439 MET C C 1
ATOM 2626 O O . MET A 1 441 ? 49.21700 -35.61500 -7.28200 1.000 85.70501 439 MET C O 1
ATOM 2631 N N . LEU A 1 442 ? 50.45800 -36.72500 -8.79800 1.000 78.76471 440 LEU C N 1
ATOM 2632 C CA . LEU A 1 442 ? 51.09400 -37.55200 -7.77900 1.000 71.32171 440 LEU C CA 1
ATOM 2633 C C . LEU A 1 442 ? 51.97700 -36.71500 -6.86300 1.000 82.50200 440 LEU C C 1
ATOM 2634 O O . LEU A 1 442 ? 51.99700 -36.92700 -5.64400 1.000 77.26190 440 LEU C O 1
ATOM 2639 N N . GLN A 1 443 ? 52.71300 -35.75500 -7.43100 1.000 77.48034 441 GLN C N 1
ATOM 2640 C CA . GLN A 1 443 ? 53.53900 -34.87500 -6.60900 1.000 83.33368 441 GLN C CA 1
ATOM 2641 C C . GLN A 1 443 ? 52.68300 -34.01800 -5.68700 1.000 83.72846 441 GLN C C 1
ATOM 2642 O O . GLN A 1 443 ? 53.06000 -33.76000 -4.53800 1.000 96.91688 441 GLN C O 1
ATOM 2648 N N . ALA A 1 444 ? 51.52400 -33.57100 -6.17200 1.000 80.46491 442 ALA C N 1
ATOM 2649 C CA . ALA A 1 444 ? 50.63600 -32.77000 -5.33900 1.000 73.62199 442 ALA C CA 1
ATOM 2650 C C . ALA A 1 444 ? 50.06700 -33.59200 -4.18800 1.000 80.22541 442 ALA C C 1
ATOM 2651 O O . ALA A 1 444 ? 49.90700 -33.08100 -3.07400 1.000 84.12588 442 ALA C O 1
ATOM 2653 N N . ARG A 1 445 ? 49.76100 -34.86900 -4.43500 1.000 87.02359 443 ARG C N 1
ATOM 2654 C CA . ARG A 1 445 ? 49.28800 -35.73200 -3.35600 1.000 92.93220 443 ARG C CA 1
ATOM 2655 C C . ARG A 1 445 ? 50.37700 -35.96300 -2.31600 1.000 86.86568 443 ARG C C 1
ATOM 2656 O O . ARG A 1 445 ? 50.10300 -35.95400 -1.11000 1.000 94.04549 443 ARG C O 1
ATOM 2664 N N . ARG A 1 446 ? 51.61800 -36.18100 -2.76400 1.000 81.77296 444 ARG C N 1
ATOM 2665 C CA . ARG A 1 446 ? 52.73400 -36.32500 -1.83200 1.000 90.12133 444 ARG C CA 1
ATOM 2666 C C . ARG A 1 446 ? 52.93400 -35.06500 -1.00400 1.000 91.83470 444 ARG C C 1
ATOM 2667 O O . ARG A 1 446 ? 53.30900 -35.14700 0.17100 1.000 91.99787 444 ARG C O 1
ATOM 2675 N N . LEU A 1 447 ? 52.69700 -33.89500 -1.60000 1.000 92.42424 445 LEU C N 1
ATOM 2676 C CA . LEU A 1 447 ? 52.73300 -32.65300 -0.83800 1.000 85.24180 445 LEU C CA 1
ATOM 2677 C C . LEU A 1 447 ? 51.73700 -32.69100 0.31400 1.000 88.74485 445 LEU C C 1
ATOM 2678 O O . LEU A 1 447 ? 52.02800 -32.20300 1.41200 1.000 85.58395 445 LEU C O 1
ATOM 2683 N N . LEU A 1 448 ? 50.55800 -33.27700 0.08800 1.000 90.03448 446 LEU C N 1
ATOM 2684 C CA . LEU A 1 448 ? 49.55500 -33.37300 1.14300 1.000 87.61840 446 LEU C CA 1
ATOM 2685 C C . LEU A 1 448 ? 49.96800 -34.32700 2.25600 1.000 92.16368 446 LEU C C 1
ATOM 2686 O O . LEU A 1 448 ? 49.37200 -34.29000 3.33900 1.000 98.06176 446 LEU C O 1
ATOM 2691 N N . GLN A 1 449 ? 50.96100 -35.18000 2.01700 1.000 90.39768 447 GLN C N 1
ATOM 2692 C CA . GLN A 1 449 ? 51.52700 -36.01400 3.06700 1.000 94.93507 447 GLN C CA 1
ATOM 2693 C C . GLN A 1 449 ? 52.47600 -35.24100 3.97200 1.000 103.32028 447 GLN C C 1
ATOM 2694 O O . GLN A 1 449 ? 53.12700 -35.84600 4.83000 1.000 111.62128 447 GLN C O 1
ATOM 2696 N N . GLY A 1 450 ? 52.56200 -33.92100 3.79700 1.000 102.52545 448 GLY C N 1
ATOM 2697 C CA . GLY A 1 450 ? 53.40800 -33.09400 4.62300 1.000 98.02754 448 GLY C CA 1
ATOM 2698 C C . GLY A 1 450 ? 52.83300 -32.86800 6.00700 1.000 100.39098 448 GLY C C 1
ATOM 2699 O O . GLY A 1 450 ? 51.71800 -33.27600 6.33500 1.000 98.51181 448 GLY C O 1
ATOM 2700 N N . CYS A 1 451 ? 53.62700 -32.19200 6.83300 1.000 106.60489 449 CYS C N 1
ATOM 2701 C CA . CYS A 1 451 ? 53.25200 -31.95700 8.22100 1.000 107.73660 449 CYS C CA 1
ATOM 2702 C C . CYS A 1 451 ? 52.02700 -31.05200 8.28800 1.000 107.19180 449 CYS C C 1
ATOM 2703 O O . CYS A 1 451 ? 52.04100 -29.93200 7.76600 1.000 110.03951 449 CYS C O 1
ATOM 2706 N N . GLY A 1 452 ? 50.96600 -31.54300 8.92300 1.000 95.66937 450 GLY C N 1
ATOM 2707 C CA . GLY A 1 452 ? 49.76400 -30.75900 9.11400 1.000 80.93339 450 GLY C CA 1
ATOM 2708 C C . GLY A 1 452 ? 48.83900 -30.67800 7.92100 1.000 91.70310 450 GLY C C 1
ATOM 2709 O O . GLY A 1 452 ? 47.91400 -29.86000 7.93600 1.000 95.98256 450 GLY C O 1
ATOM 2710 N N . PHE A 1 453 ? 49.05000 -31.49600 6.89100 1.000 96.30102 451 PHE C N 1
ATOM 2711 C CA . PHE A 1 453 ? 48.20000 -31.48700 5.70700 1.000 90.78194 451 PHE C CA 1
ATOM 2712 C C . PHE A 1 453 ? 47.34700 -32.74400 5.58500 1.000 93.77177 451 PHE C C 1
ATOM 2713 O O . PHE A 1 453 ? 46.72100 -32.95800 4.54100 1.000 97.06953 451 PHE C O 1
ATOM 2721 N N . ASP A 1 454 ? 47.30600 -33.57900 6.62000 1.000 92.25843 452 ASP C N 1
ATOM 2722 C CA . ASP A 1 454 ? 46.41800 -34.73200 6.60900 1.000 95.30616 452 ASP C CA 1
ATOM 2723 C C . ASP A 1 454 ? 44.96700 -34.27800 6.72400 1.000 89.49231 452 ASP C C 1
ATOM 2724 O O . ASP A 1 454 ? 44.65800 -33.25700 7.34400 1.000 89.20806 452 ASP C O 1
ATOM 2729 N N . GLY A 1 455 ? 44.07100 -35.05300 6.11300 1.000 85.02598 453 GLY C N 1
ATOM 2730 C CA . GLY A 1 455 ? 42.68200 -34.69500 5.97000 1.000 76.35652 453 GLY C CA 1
ATOM 2731 C C . GLY A 1 455 ? 42.34400 -34.12900 4.60700 1.000 82.73097 453 GLY C C 1
ATOM 2732 O O . GLY A 1 455 ? 41.18900 -34.22100 4.17400 1.000 87.33152 453 GLY C O 1
ATOM 2733 N N . TYR A 1 456 ? 43.32500 -33.55000 3.92200 1.000 79.81220 454 TYR C N 1
ATOM 2734 C CA . TYR A 1 456 ? 43.12000 -33.06300 2.56900 1.000 83.44422 454 TYR C CA 1
ATOM 2735 C C . TYR A 1 456 ? 43.18900 -34.20800 1.56900 1.000 78.59627 454 TYR C C 1
ATOM 2736 O O . TYR A 1 456 ? 43.85600 -35.22200 1.79300 1.000 82.83362 454 TYR C O 1
ATOM 2745 N N . ARG A 1 457 ? 42.48700 -34.03300 0.45500 1.000 81.42555 455 ARG C N 1
ATOM 2746 C CA . ARG A 1 457 ? 42.47500 -35.00200 -0.62800 1.000 77.56456 455 ARG C CA 1
ATOM 2747 C C . ARG A 1 457 ? 42.44100 -34.25400 -1.95100 1.000 81.56504 455 ARG C C 1
ATOM 2748 O O . ARG A 1 457 ? 41.92700 -33.13600 -2.03500 1.000 84.94440 455 ARG C O 1
ATOM 2756 N N . ILE A 1 458 ? 43.00000 -34.87800 -2.98300 1.000 87.27099 456 ILE C N 1
ATOM 2757 C CA . ILE A 1 458 ? 42.97300 -34.34200 -4.33800 1.000 90.25819 456 ILE C CA 1
ATOM 2758 C C . ILE A 1 458 ? 42.23200 -35.33600 -5.21700 1.000 90.27925 456 ILE C C 1
ATOM 2759 O O . ILE A 1 458 ? 42.64200 -36.49800 -5.33200 1.000 92.98483 456 ILE C O 1
ATOM 2764 N N . LYS A 1 459 ? 41.14400 -34.88300 -5.82900 1.000 85.88398 457 LYS C N 1
ATOM 2765 C CA . LYS A 1 459 ? 40.33100 -35.70800 -6.70900 1.000 84.57856 457 LYS C CA 1
ATOM 2766 C C . LYS A 1 459 ? 40.48800 -35.23800 -8.14700 1.000 87.47365 457 LYS C C 1
ATOM 2767 O O . LYS A 1 459 ? 40.51200 -34.03300 -8.41800 1.000 95.65357 457 LYS C O 1
ATOM 2769 N N . GLU A 1 460 ? 40.59800 -36.19300 -9.06400 1.000 81.35712 458 GLU C N 1
ATOM 2770 C CA . GLU A 1 460 ? 40.69500 -35.89300 -10.48500 1.000 83.79952 458 GLU C CA 1
ATOM 2771 C C . GLU A 1 460 ? 39.29800 -35.82600 -11.08400 1.000 86.65513 458 GLU C C 1
ATOM 2772 O O . GLU A 1 460 ? 38.45400 -36.68300 -10.81200 1.000 93.95863 458 GLU C O 1
ATOM 2778 N N . GLU A 1 461 ? 39.05400 -34.79900 -11.89600 1.000 82.74940 459 GLU C N 1
ATOM 2779 C CA . GLU A 1 461 ? 37.74000 -34.61800 -12.51200 1.000 90.72140 459 GLU C CA 1
ATOM 2780 C C . GLU A 1 461 ? 37.95300 -34.03600 -13.90600 1.000 93.60596 459 GLU C C 1
ATOM 2781 O O . GLU A 1 461 ? 38.18500 -32.83100 -14.04600 1.000 91.61098 459 GLU C O 1
ATOM 2783 N N . SER A 1 462 ? 37.87500 -34.89500 -14.92300 1.000 92.87429 460 SER C N 1
ATOM 2784 C CA . SER A 1 462 ? 37.96000 -34.48200 -16.32400 1.000 89.15806 460 SER C CA 1
ATOM 2785 C C . SER A 1 462 ? 39.24300 -33.69500 -16.59700 1.000 90.52401 460 SER C C 1
ATOM 2786 O O . SER A 1 462 ? 39.21600 -32.57700 -17.11400 1.000 87.37100 460 SER C O 1
ATOM 2789 N N . GLY A 1 463 ? 40.37800 -34.29500 -16.24200 1.000 85.94452 461 GLY C N 1
ATOM 2790 C CA . GLY A 1 463 ? 41.66100 -33.65100 -16.44400 1.000 80.32542 461 GLY C CA 1
ATOM 2791 C C . GLY A 1 463 ? 41.97000 -32.50900 -15.50300 1.000 84.36011 461 GLY C C 1
ATOM 2792 O O . GLY A 1 463 ? 42.97800 -31.82300 -15.70000 1.000 89.92920 461 GLY C O 1
ATOM 2793 N N . CYS A 1 464 ? 41.14200 -32.28200 -14.48700 1.000 72.82452 462 CYS C N 1
ATOM 2794 C CA . CYS A 1 464 ? 41.33700 -31.19400 -13.54300 1.000 78.61469 462 CYS C CA 1
ATOM 2795 C C . CYS A 1 464 ? 41.50000 -31.75100 -12.13600 1.000 84.80227 462 CYS C C 1
ATOM 2796 O O . CYS A 1 464 ? 41.18100 -32.91100 -11.85900 1.000 81.57294 462 CYS C O 1
ATOM 2799 N N . ALA A 1 465 ? 42.00300 -30.90400 -11.24400 1.000 81.75191 463 ALA C N 1
ATOM 2800 C CA . ALA A 1 465 ? 42.24400 -31.26900 -9.85700 1.000 76.48285 463 ALA C CA 1
ATOM 2801 C C . ALA A 1 465 ? 41.26900 -30.53300 -8.95000 1.000 83.37842 463 ALA C C 1
ATOM 2802 O O . ALA A 1 465 ? 40.99600 -29.34600 -9.14900 1.000 84.91544 463 ALA C O 1
ATOM 2804 N N . VAL A 1 466 ? 40.74700 -31.24400 -7.95500 1.000 85.47341 464 VAL C N 1
ATOM 2805 C CA . VAL A 1 466 ? 39.83700 -30.67800 -6.96600 1.000 84.76543 464 VAL C CA 1
ATOM 2806 C C . VAL A 1 466 ? 40.43600 -30.91700 -5.58800 1.000 86.39457 464 VAL C C 1
ATOM 2807 O O . VAL A 1 466 ? 40.58400 -32.06900 -5.16000 1.000 84.75753 464 VAL C O 1
ATOM 2811 N N . ILE A 1 467 ? 40.78200 -29.83600 -4.89800 1.000 85.07073 465 ILE C N 1
ATOM 2812 C CA . ILE A 1 467 ? 41.36900 -29.91700 -3.56500 1.000 79.57533 465 ILE C CA 1
ATOM 2813 C C . ILE A 1 467 ? 40.23900 -29.96000 -2.54600 1.000 73.69831 465 ILE C C 1
ATOM 2814 O O . ILE A 1 467 ? 39.44900 -29.01500 -2.44200 1.000 77.50929 465 ILE C O 1
ATOM 2819 N N . CYS A 1 468 ? 40.16100 -31.05200 -1.79300 1.000 78.45678 466 CYS C N 1
ATOM 2820 C CA . CYS A 1 468 ? 39.09500 -31.26400 -0.82900 1.000 87.58419 466 CYS C CA 1
ATOM 2821 C C . CYS A 1 468 ? 39.64600 -31.30800 0.58900 1.000 73.68515 466 CYS C C 1
ATOM 2822 O O . CYS A 1 468 ? 40.79000 -31.71000 0.81800 1.000 80.12013 466 CYS C O 1
ATOM 2825 N N . TRP A 1 469 ? 38.81800 -30.88300 1.53700 1.000 76.89869 467 TRP C N 1
ATOM 2826 C CA . TRP A 1 469 ? 39.02000 -31.16100 2.95300 1.000 82.51779 467 TRP C CA 1
ATOM 2827 C C . TRP A 1 469 ? 37.99300 -32.20600 3.35900 1.000 87.49207 467 TRP C C 1
ATOM 2828 O O . TRP A 1 469 ? 36.78700 -31.97600 3.21600 1.000 83.39684 467 TRP C O 1
ATOM 2839 N N . GLN A 1 470 ? 38.47300 -33.34600 3.85700 1.000 86.56301 468 GLN C N 1
ATOM 2840 C CA . GLN A 1 470 ? 37.63000 -34.51800 4.05700 1.000 86.33930 468 GLN C CA 1
ATOM 2841 C C . GLN A 1 470 ? 36.92800 -34.85600 2.74800 1.000 96.28260 468 GLN C C 1
ATOM 2842 O O . GLN A 1 470 ? 37.58300 -35.21400 1.76400 1.000 107.37340 468 GLN C O 1
ATOM 2848 N N . ASP A 1 471 ? 35.60400 -34.72700 2.71400 1.000 102.54387 469 ASP C N 1
ATOM 2849 C CA . ASP A 1 471 ? 34.83200 -34.95300 1.49900 1.000 97.67224 469 ASP C CA 1
ATOM 2850 C C . ASP A 1 471 ? 34.34500 -33.66300 0.85400 1.000 91.90576 469 ASP C C 1
ATOM 2851 O O . ASP A 1 471 ? 33.69100 -33.72000 -0.19100 1.000 99.13294 469 ASP C O 1
ATOM 2856 N N . ARG A 1 472 ? 34.65100 -32.50800 1.44100 1.000 87.71315 470 ARG C N 1
ATOM 2857 C CA . ARG A 1 472 ? 34.10700 -31.24200 0.96700 1.000 93.35856 470 ARG C CA 1
ATOM 2858 C C . ARG A 1 472 ? 35.04100 -30.62100 -0.06200 1.000 90.38978 470 ARG C C 1
ATOM 2859 O O . ARG A 1 472 ? 36.20900 -30.36000 0.25900 1.000 89.01067 470 ARG C O 1
ATOM 2867 N N . PRO A 1 473 ? 34.58500 -30.36900 -1.28800 1.000 88.41060 471 PRO C N 1
ATOM 2868 C CA . PRO A 1 473 ? 35.43500 -29.66800 -2.25800 1.000 76.80131 471 PRO C CA 1
ATOM 2869 C C . PRO A 1 473 ? 35.67400 -28.22600 -1.84100 1.000 81.94404 471 PRO C C 1
ATOM 2870 O O . PRO A 1 473 ? 34.79100 -27.56200 -1.29200 1.000 90.13712 471 PRO C O 1
ATOM 2874 N N . LEU A 1 474 ? 36.88400 -27.74100 -2.11200 1.000 78.14095 472 LEU C N 1
ATOM 2875 C CA . LEU A 1 474 ? 37.28000 -26.38700 -1.74500 1.000 73.75358 472 LEU C CA 1
ATOM 2876 C C . LEU A 1 474 ? 37.76400 -25.57400 -2.93400 1.000 77.77511 472 LEU C C 1
ATOM 2877 O O . LEU A 1 474 ? 37.26800 -24.46300 -3.15900 1.000 77.34875 472 LEU C O 1
ATOM 2882 N N . TYR A 1 475 ? 38.72500 -26.08600 -3.70000 1.000 79.58059 473 TYR C N 1
ATOM 2883 C CA . TYR A 1 475 ? 39.28000 -25.35000 -4.82500 1.000 74.36418 473 TYR C CA 1
ATOM 2884 C C . TYR A 1 475 ? 39.53500 -26.30400 -5.98100 1.000 80.53597 473 TYR C C 1
ATOM 2885 O O . TYR A 1 475 ? 39.72200 -27.50800 -5.78900 1.000 84.63120 473 TYR C O 1
ATOM 2894 N N . SER A 1 476 ? 39.55300 -25.74400 -7.18800 1.000 75.63275 474 SER C N 1
ATOM 2895 C CA . SER A 1 476 ? 39.84300 -26.49100 -8.40000 1.000 71.32171 474 SER C CA 1
ATOM 2896 C C . SER A 1 476 ? 41.03500 -25.87100 -9.12000 1.000 75.68013 474 SER C C 1
ATOM 2897 O O . SER A 1 476 ? 41.30100 -24.67200 -8.99800 1.000 68.13185 474 SER C O 1
ATOM 2900 N N . VAL A 1 477 ? 41.76300 -26.70700 -9.86000 1.000 73.30089 475 VAL C N 1
ATOM 2901 C CA . VAL A 1 477 ? 42.88100 -26.27300 -10.69000 1.000 70.77164 475 VAL C CA 1
ATOM 2902 C C . VAL A 1 477 ? 42.71000 -26.89300 -12.07000 1.000 75.85910 475 VAL C C 1
ATOM 2903 O O . VAL A 1 477 ? 42.51500 -28.10800 -12.18600 1.000 82.97047 475 VAL C O 1
ATOM 2907 N N . SER A 1 478 ? 42.78200 -26.06400 -13.11100 1.000 74.00098 476 SER C N 1
ATOM 2908 C CA . SER A 1 478 ? 42.54300 -26.53500 -14.46800 1.000 72.88505 476 SER C CA 1
ATOM 2909 C C . SER A 1 478 ? 43.43400 -25.77700 -15.44200 1.000 83.90743 476 SER C C 1
ATOM 2910 O O . SER A 1 478 ? 43.73100 -24.59500 -15.24600 1.000 90.52401 476 SER C O 1
ATOM 2913 N N . ALA A 1 479 ? 43.84500 -26.46900 -16.50200 1.000 76.81447 477 ALA C N 1
ATOM 2914 C CA . ALA A 1 479 ? 44.71900 -25.91600 -17.52700 1.000 80.61756 477 ALA C CA 1
ATOM 2915 C C . ALA A 1 479 ? 43.99900 -25.91100 -18.86800 1.000 87.38153 477 ALA C C 1
ATOM 2916 O O . ALA A 1 479 ? 43.24100 -26.83600 -19.18000 1.000 90.95827 477 ALA C O 1
ATOM 2918 N N . TRP A 1 480 ? 44.24000 -24.86800 -19.66300 1.000 83.57318 478 TRP C N 1
ATOM 2919 C CA . TRP A 1 480 ? 43.50000 -24.65700 -20.89900 1.000 83.53633 478 TRP C CA 1
ATOM 2920 C C . TRP A 1 480 ? 44.42400 -24.11700 -21.98100 1.000 87.16835 478 TRP C C 1
ATOM 2921 O O . TRP A 1 480 ? 45.36700 -23.37100 -21.70400 1.000 81.86771 478 TRP C O 1
ATOM 2932 N N . ARG A 1 481 ? 44.13600 -24.50500 -23.22200 1.000 91.53992 479 ARG C N 1
ATOM 2933 C CA . ARG A 1 481 ? 44.83800 -24.01600 -24.39800 1.000 98.91449 479 ARG C CA 1
ATOM 2934 C C . ARG A 1 481 ? 43.82100 -23.47300 -25.39200 1.000 100.29360 479 ARG C C 1
ATOM 2935 O O . ARG A 1 481 ? 42.63100 -23.78800 -25.32500 1.000 97.95648 479 ARG C O 1
ATOM 2943 N N . CYS A 1 482 ? 44.30600 -22.66600 -26.33100 1.000 91.50571 480 CYS C N 1
ATOM 2944 C CA . CYS A 1 482 ? 43.43200 -22.02200 -27.30200 1.000 100.56732 480 CYS C CA 1
ATOM 2945 C C . CYS A 1 482 ? 43.02100 -23.00100 -28.39400 1.000 91.84259 480 CYS C C 1
ATOM 2946 O O . CYS A 1 482 ? 43.85700 -23.73200 -28.93400 1.000 93.05326 480 CYS C O 1
ATOM 2949 N N . ARG A 1 483 ? 41.73300 -23.00700 -28.72300 1.000 105.07576 481 ARG C N 1
ATOM 2950 C CA . ARG A 1 483 ? 41.20700 -23.84600 -29.78900 1.000 117.40355 481 ARG C CA 1
ATOM 2951 C C . ARG A 1 483 ? 41.13100 -23.05200 -31.09000 1.000 121.65143 481 ARG C C 1
ATOM 2952 O O . ARG A 1 483 ? 41.12100 -21.81800 -31.09100 1.000 121.86988 481 ARG C O 1
ATOM 2960 N N . LYS A 1 484 ? 41.09600 -23.78100 -32.20500 1.000 145.14372 482 LYS C N 1
ATOM 2961 C CA . LYS A 1 484 ? 40.97700 -23.20000 -33.54700 1.000 151.96033 482 LYS C CA 1
ATOM 2962 C C . LYS A 1 484 ? 42.14300 -22.27900 -33.90200 1.000 150.27854 482 LYS C C 1
ATOM 2963 O O . LYS A 1 484 ? 43.08000 -22.08400 -33.12800 1.000 142.14862 482 LYS C O 1
ATOM 2970 N N . MET B 2 3 ? 32.08500 -33.79100 17.59600 1.000 186.93820 369 MET B N 1
ATOM 2971 C CA . MET B 2 3 ? 31.18600 -32.65000 17.48000 1.000 188.89370 369 MET B CA 1
ATOM 2972 C C . MET B 2 3 ? 31.72900 -31.62300 16.49400 1.000 203.38228 369 MET B C 1
ATOM 2973 O O . MET B 2 3 ? 31.91400 -30.45800 16.84200 1.000 203.87181 369 MET B O 1
ATOM 2975 N N . SER B 2 4 ? 31.99700 -32.06300 15.26800 1.000 221.62920 370 SER B N 1
ATOM 2976 C CA . SER B 2 4 ? 32.53600 -31.16900 14.25500 1.000 225.42176 370 SER B CA 1
ATOM 2977 C C . SER B 2 4 ? 31.42900 -30.28700 13.68900 1.000 229.06431 370 SER B C 1
ATOM 2978 O O . SER B 2 4 ? 30.25800 -30.67500 13.65200 1.000 231.95149 370 SER B O 1
ATOM 2981 N N . ALA B 2 5 ? 31.81100 -29.08200 13.25600 1.000 207.06167 371 ALA B N 1
ATOM 2982 C CA . ALA B 2 5 ? 30.83100 -28.15400 12.70300 1.000 188.06465 371 ALA B CA 1
ATOM 2983 C C . ALA B 2 5 ? 30.26300 -28.67200 11.39000 1.000 174.45513 371 ALA B C 1
ATOM 2984 O O . ALA B 2 5 ? 29.07500 -28.48900 11.10600 1.000 165.73040 371 ALA B O 1
ATOM 2986 N N . THR B 2 6 ? 31.10100 -29.31300 10.57400 1.000 170.78363 372 THR B N 1
ATOM 2987 C CA . THR B 2 6 ? 30.62200 -29.90300 9.33300 1.000 166.45417 372 THR B CA 1
ATOM 2988 C C . THR B 2 6 ? 29.65300 -31.05000 9.58300 1.000 166.39627 372 THR B C 1
ATOM 2989 O O . THR B 2 6 ? 28.85100 -31.37100 8.70200 1.000 168.08594 372 THR B O 1
ATOM 2993 N N . ALA B 2 7 ? 29.70600 -31.67500 10.75700 1.000 165.68039 373 ALA B N 1
ATOM 2994 C CA . ALA B 2 7 ? 28.70900 -32.67000 11.12500 1.000 168.42019 373 ALA B CA 1
ATOM 2995 C C . ALA B 2 7 ? 27.51700 -32.06500 11.84900 1.000 173.26025 373 ALA B C 1
ATOM 2996 O O . ALA B 2 7 ? 26.41300 -32.61400 11.76600 1.000 174.78148 373 ALA B O 1
ATOM 2998 N N . LEU B 2 8 ? 27.71100 -30.95100 12.56000 1.000 176.42905 374 LEU B N 1
ATOM 2999 C CA . LEU B 2 8 ? 26.57500 -30.27100 13.17300 1.000 176.97122 374 LEU B CA 1
ATOM 3000 C C . LEU B 2 8 ? 25.58900 -29.80100 12.11300 1.000 176.39220 374 LEU B C 1
ATOM 3001 O O . LEU B 2 8 ? 24.37600 -29.97200 12.26500 1.000 183.14564 374 LEU B O 1
ATOM 3006 N N . LEU B 2 9 ? 26.09500 -29.22800 11.01500 1.000 172.18907 375 LEU B N 1
ATOM 3007 C CA . LEU B 2 9 ? 25.21800 -28.82900 9.91900 1.000 169.89669 375 LEU B CA 1
ATOM 3008 C C . LEU B 2 9 ? 24.42800 -30.01900 9.38200 1.000 169.58349 375 LEU B C 1
ATOM 3009 O O . LEU B 2 9 ? 23.24200 -29.89300 9.05900 1.000 163.76174 375 LEU B O 1
ATOM 3014 N N . GLN B 2 10 ? 25.06900 -31.18800 9.29900 1.000 168.34650 376 GLN B N 1
ATOM 3015 C CA . GLN B 2 10 ? 24.38400 -32.38000 8.80700 1.000 170.89417 376 GLN B CA 1
ATOM 3016 C C . GLN B 2 10 ? 23.30400 -32.84000 9.78000 1.000 174.68147 376 GLN B C 1
ATOM 3017 O O . GLN B 2 10 ? 22.22600 -33.28000 9.36000 1.000 179.34256 376 GLN B O 1
ATOM 3023 N N . LYS B 2 11 ? 23.57200 -32.74300 11.08400 1.000 174.97098 377 LYS B N 1
ATOM 3024 C CA . LYS B 2 11 ? 22.59200 -33.17900 12.07500 1.000 178.99515 377 LYS B CA 1
ATOM 3025 C C . LYS B 2 11 ? 21.38700 -32.24800 12.10800 1.000 187.05664 377 LYS B C 1
ATOM 3026 O O . LYS B 2 11 ? 20.25400 -32.69800 12.32400 1.000 194.00221 377 LYS B O 1
ATOM 3028 N N . ALA B 2 12 ? 21.60700 -30.94800 11.90500 1.000 188.27521 378 ALA B N 1
ATOM 3029 C CA . ALA B 2 12 ? 20.50000 -29.99900 11.94800 1.000 188.96213 378 ALA B CA 1
ATOM 3030 C C . ALA B 2 12 ? 19.65200 -30.07600 10.68500 1.000 192.60730 378 ALA B C 1
ATOM 3031 O O . ALA B 2 12 ? 18.42800 -29.91000 10.74000 1.000 194.64439 378 ALA B O 1
ATOM 3033 N N . ALA B 2 13 ? 20.28600 -30.32300 9.53700 1.000 187.30667 379 ALA B N 1
ATOM 3034 C CA . ALA B 2 13 ? 19.56000 -30.30100 8.27200 1.000 180.49796 379 ALA B CA 1
ATOM 3035 C C . ALA B 2 13 ? 18.58300 -31.46200 8.15400 1.000 186.21706 379 ALA B C 1
ATOM 3036 O O . ALA B 2 13 ? 17.53700 -31.32300 7.50800 1.000 188.74895 379 ALA B O 1
ATOM 3038 N N . GLN B 2 14 ? 18.89800 -32.60700 8.76400 1.000 195.89717 380 GLN B N 1
ATOM 3039 C CA . GLN B 2 14 ? 18.01100 -33.76300 8.66600 1.000 204.66138 380 GLN B CA 1
ATOM 3040 C C . GLN B 2 14 ? 16.69100 -33.50800 9.38400 1.000 209.55934 380 GLN B C 1
ATOM 3041 O O . GLN B 2 14 ? 15.61200 -33.73400 8.82300 1.000 211.07794 380 GLN B O 1
ATOM 3047 N N . MET B 2 15 ? 16.75600 -33.03300 10.62800 1.000 208.55395 381 MET B N 1
ATOM 3048 C CA . MET B 2 15 ? 15.54500 -32.83000 11.41500 1.000 207.20379 381 MET B CA 1
ATOM 3049 C C . MET B 2 15 ? 14.76500 -31.60000 10.96600 1.000 207.23801 381 MET B C 1
ATOM 3050 O O . MET B 2 15 ? 13.54100 -31.55600 11.13100 1.000 208.83820 381 MET B O 1
ATOM 3055 N N . GLY B 2 16 ? 15.44000 -30.61000 10.39100 1.000 203.13751 382 GLY B N 1
ATOM 3056 C CA . GLY B 2 16 ? 14.78200 -29.40300 9.92700 1.000 200.27401 382 GLY B CA 1
ATOM 3057 C C . GLY B 2 16 ? 13.89300 -29.63100 8.72000 1.000 199.93450 382 GLY B C 1
ATOM 3058 O O . GLY B 2 16 ? 13.11500 -28.75600 8.33700 1.000 198.49748 382 GLY B O 1
#

GO terms:
  GO:0005634 nucleus (C, IDA)
  GO:0003677 DNA binding (F, IDA)
  GO:0003700 DNA-binding transcription factor activity (F, IDA)
  GO:0045893 positive regulation of DNA-templated transcription (P, IDA)
  GO:0043565 sequence-specific DNA binding (F, IDA)
  GO:0005634 nucleus (C, EXP)
  GO:0034504 protein localization to nucleus (P, IMP)
  GO:0010075 regulation of meristem growth (P, IMP)
  GO:0005515 protein binding (F, IPI)
  GO:0048364 root development (P, IGI)
  GO:0006355 regulation of DNA-templated transcription (P, TAS)
  GO:0051302 regulation of cell division (P, IMP)
  GO:0048364 root development (P, IMP)
  GO:0090558 plant epidermis development (P, IMP)
  GO:0008356 asymmetric cell division (P, IMP)
  GO:0042803 protein homodimerization activity (F, IPI)

B-factor: mean 102.2, std 24.84, range [60.03, 231.95]

InterPro domains:
  IPR013087 Zinc finger C2H2-type [PF00096] (82-104)
  IPR013087 Zinc finger C2H2-type [PS00028] (84-104)
  IPR013087 Zinc finger C2H2-type [PS50157] (82-104)
  IPR013087 Zinc finger C2H2-type [SM00355] (82-104)
  IPR013087 Zinc finger C2H2-type [SM00355] (124-154)
  IPR013087 Zinc finger C2H2-type [SM00355] (159-179)
  IPR031140 Protein indeterminate-domain 1-16 [PTHR10593] (39-480)
  IPR036236 Zinc finger C2H2 superfamily [SSF57667] (81-179)
  IPR055185 BIRD-IDD transcription factor, fourth C2HC zinc finger [PF22992] (185-224)
  IPR055186 BIRD-IDD transcription factor, second C2H2 zinc finger [PF22996] (120-154)
  IPR055187 BIRD-IDD transcription factor, third C2HC zinc finger [PF22995] (158-182)

Nearest PDB structures (foldseek):
  6kpb-assembly1_C-2  TM=1.003E+00  e=7.758E-69  Arabidopsis thaliana
  6kpd-assembly1_C-2  TM=9.897E-01  e=2.872E-58  Arabidopsis thaliana
  5b3g-assembly1_A  TM=9.012E-01  e=5.612E-31  Arabidopsis thaliana
  5hyz-assembly1_A-2  TM=8.795E-01  e=2.545E-27  Oryza sativa Japonica Group
  5b3g-assembly1_B  TM=8.978E-01  e=4.253E-27  Arabidopsis thaliana

Radius of gyration: 22.01 Å; Cα contacts (8 Å, |Δi|>4): 634; chains: 2; bounding box: 61×48×61 Å

Sequence (392 aa):
LKPEERGLYLIHLLLTCANHVASGSLQNANAALEQLSHLASPDGDTMQRIAAYFTEALANRILKSWPGLYKALNATQTRTNNVSEEIHVRRLFFEMFPILKVSYLLTNRAILEAMEGEKMVHVIDLDASEPAQWLALLQAFNSRPEGPPHLRITGVHHQKEVLEQMAHRLIEEAEKLDIPFQFNPVVSRLDCLNVEQLRVKTGEALAVSSVLQLHTFLASSSGRTDSFLNAIWGLSPKVMVVTEQDSDHNGSTLMERLLESLYTYAALFDCLETKVPRTSQDRIKVEKMLFGEEIKNIISCEGFERRERHEKLEKWSQRIDLAGFGNVPLSYYAMLQARRLLQGCGFDGYRIKEESGCAVICWQDRPLYSVSAWRCRKMSATALLQKAAQMG

Foldseek 3Di:
DDPVVLLVVLVVLLLQLQVCVVVLPPVSNVVSLVVLVVSADCLDALSSNLSVLSSVLSVLQSCVVPVVSNCVVCVVPPDDDDPVLVLVLVVLCVVQACQVVLQLLQQLQVQCVLCVPFQFEEEEEQAQQDLVSVLVSLVVQCPDPVGHHQYEYEHEDQDVVSVVVNVVVVVVSCVVSVHNYYYDYDNDDNLPDDPVSSVDDPPHAYEYEAAAQLLQQVFLCHDSSLVVLLRVLVVQHSKYKHKFWAWQLQDDDLSVNVVGLSVQVSLVSVLCNVFPDSPDPSSSSNSCVPVSVLSSLSRRDHGSSRRNRGHHPVVVCVSNVVSAKDWDATDPVSQVVSVVVCVDDSNPQWDWDDDPSKIFIDRNPHTTMIMTMIGGHD/DDPVVVVVVVVVVD

Organism: Arabidopsis thaliana (NCBI:txid3702)